Protein AF-A0AAV6VR25-F1 (afdb_monomer_lite)

pLDDT: mean 71.49, std 19.81, range [21.58, 97.69]

Organism: NCBI:txid931172

Secondary structure (DSSP, 8-state):
-EEE--TT-SSSS-HHHHHHHHHHHHTT---EEEEE-----GGGT-SS--HHHHHHHHHHHHTTEEE---S---SEE-SS-EE--EEEEEETTTGGGEEEEEE-SS--SSSBPPEEEEE-S-----SSS-EEEEEE-HHHHHHHHHHHHTT-TT--SSHHHHHHHHHHHHHHHHHHHHHHEEEPP--SPPPPTT--HHHHHHHHHHHHHHHHHHHH---HHHHHHHHHHHHHHHHHHHHHHHHHHHT-TTTTS--EEEEEEPTT-S-SSSGGGEEEEEE--HHHHHHHHHHHHHIIIIITTTSPPPTT--TTSTT--HHHHHHHHHHHHHHHHHTTPPP-------TTTTTT--HHHHHHHHHHH-TTS-HHHHHHHHHHHHHHTTT---HHHHHTTTTS------------S-SSS-----------------------------------------------TTTTSHHHHHHHHHHHHH---S---GGG-SEEEEEEEEEEEETTEEEEEEEEE-TTSSSSTT-EE-SEEEPPTT--SHHHHHHHHHHHHH---S--EEEEEPPPEE-TTSSEEEEEEEEEEEE--GGG----TTTEEEEEEEEHHHHH-GGGEEEEE-TTS-EEEEEEETTEEE-HHHHHHHHHHHHHH-TTT------TT-S--SSSEE-

InterPro domains:
  IPR000086 NUDIX hydrolase domain [PF00293] (497-571)
  IPR000086 NUDIX hydrolase domain [PS51462] (493-632)
  IPR000477 Reverse transcriptase domain [PF00078] (260-373)
  IPR005135 Endonuclease/exonuclease/phosphatase [PF14529] (2-115)
  IPR015797 NUDIX hydrolase-like domain superfamily [SSF55811] (491-647)
  IPR036691 Endonuclease/exonuclease/phosphatase superfamily [G3DSA:3.60.10.10] (1-120)
  IPR036691 Endonuclease/exonuclease/phosphatase superfamily [SSF56219] (1-120)
  IPR043502 DNA/RNA polymerase superfamily [SSF56672] (225-374)
  IPR045121 Coenzyme A pyrophosphatase [PTHR12992] (433-662)
  IPR045121 Coenzyme A pyrophosphatase [cd03426] (495-647)

Foldseek 3Di:
DEEEQDPPDPAQADPVRLVVQLVCLVVVHKDKYKYQRQAADPVLQWPDGDPSNVNVVCSCQQSQKAWDRDYNQFQFDDLVDTGNRITMIIHPVQPVQKADWDWDPDDPLDRGTDTDIGGDDPPPCVVPADFDPVQFPVVQLVVQLCVQCPPPLPDDPDPVVVVVSVVSNVCSNVVSRVVGTDHPDPPDDPPDQLDDVVLVVLSVVLSVLVVVCVVPVDCPVSVVSSVVSVVSSVVSVVVSVVVVLVVCLPVQQDWDWDWAADPPDPDPVDSVRTAIDTHGDPVVVVLLVVVLCCCVPPPCVVPPDDPLDQPPDPPGDPVNNVVVVVVVVVVCVVVVHDWDDDDDDDPCLLLPDDPVLLVVQVVVSCPPPDPSSVVSVVSNVVSCSPHDDRPNSVVSRSPDDPDPDTPPDPPPPDPPDDDDDDDDYDDDDDDDDDDDDDDDDDDDDDDDPDDDDPDDDPPPPPPCPCLPPPVLLVLLQVLLVPDDDPDDDPVQADFEKEFEFEFEAEPNFTKTKWFQWDQQDPPPHRAIAGFIDTDDPPQPDSVSRHQVRCCAFKVQDPPWAWRDKHAWDAAPVSHYTYIYTYTYSYYDDLVPIDGDNNTTVGMDIDGLVQVLPLVQKEWEARPVQAIFIWGHGPPHIHTDPRRSVVLSSNCSSPVVRRVDDGDGNHNDDPDGHYD

Sequence (675 aa):
MSCYLPYEETVPLSAPARRFVDNCVQSGWKVIVSCDANAHHIIWGSKDCNNRGEELLLYILSNGLSILNRGNSPTFITSQRSEVIDVTFCNAKAVNCISNWHVSERDYLSDHRLILFNLSGPLLTPPTGNRNPRKVDWDSYREELGLLLGGNVFNFPSLADIDMTVDNVQSAIVQSFNSNSRVASSGLPRRVPWWSKDLGDLRKECRKLFNKAKKTGDWSVYKMRLTAFNKAVRKAKQDSWKDYCSQMEEAWRQSKAVFIPKPGKADYSVAKAFRPICLSSFLLKTLEKMVDRYIRDEVLPQKPLSKFQYAYQPGKSTETALYDLFTVLDRAVNQKELALATFLDIEGAFDRVPTEAITKYINQVTMFCNKVFRNIFFGALQQKYAGSQSLFIRHVFVEFRFFHSVLSSQVAAQNNRLRSHPSANANMKKETTLKGELSSQWFLLSIPLRHSLCKNHFFHRLTFDGVFSDSSKEQFINSVQKMKIMPFNHNKYTRDASIMVPLCRVNGEPSILLTMRSATMGRNKGDVSFPGGMKEISDKSAIDVALRETQEEIGASSNIDVWTVMQPMPSRTGKIKVIPVVAYLGDINLETYSFNKDEVDYIFTLTLESLCNPKNWHYTQFKIGYTLPVYIVGNHRIWGLTAAVLHYTLKALVPDYYTQDISWGCKKLKVGNKF

Structure (mmCIF, N/CA/C/O backbone):
data_AF-A0AAV6VR25-F1
#
_entry.id   AF-A0AAV6VR25-F1
#
loop_
_atom_site.group_PDB
_atom_site.id
_atom_site.type_symbol
_atom_site.label_atom_id
_atom_site.label_alt_id
_atom_site.label_comp_id
_atom_site.label_asym_id
_atom_site.label_entity_id
_atom_site.label_seq_id
_atom_site.pdbx_PDB_ins_code
_atom_site.Cartn_x
_atom_site.Cartn_y
_atom_site.Cartn_z
_atom_site.occupancy
_atom_site.B_iso_or_equiv
_atom_site.auth_seq_id
_atom_site.auth_comp_id
_atom_site.auth_asym_id
_atom_site.auth_atom_id
_atom_site.pdbx_PDB_model_num
ATOM 1 N N . MET A 1 1 ? 7.686 -10.732 -7.609 1.00 79.44 1 MET A N 1
ATOM 2 C CA . MET A 1 1 ? 7.081 -9.394 -7.753 1.00 79.44 1 MET A CA 1
ATOM 3 C C . MET A 1 1 ? 8.187 -8.401 -8.054 1.00 79.44 1 MET A C 1
ATOM 5 O O . MET A 1 1 ? 9.231 -8.488 -7.422 1.00 79.44 1 MET A O 1
ATOM 9 N N . SER A 1 2 ? 7.958 -7.486 -8.996 1.00 80.81 2 SER A N 1
ATOM 10 C CA . SER A 1 2 ? 8.842 -6.342 -9.235 1.00 80.81 2 SER A CA 1
ATOM 11 C C . SER A 1 2 ? 8.090 -5.059 -8.896 1.00 80.81 2 SER A C 1
ATOM 13 O O . SER A 1 2 ? 6.936 -4.935 -9.305 1.00 80.81 2 SER A O 1
ATOM 15 N N . CYS A 1 3 ? 8.703 -4.120 -8.178 1.00 80.81 3 CYS A N 1
ATOM 16 C CA . CYS A 1 3 ? 8.105 -2.805 -7.925 1.00 80.81 3 CYS A CA 1
ATOM 17 C C . CYS A 1 3 ? 9.109 -1.660 -8.097 1.00 80.81 3 CYS A C 1
ATOM 19 O O . CYS A 1 3 ? 10.304 -1.822 -7.890 1.00 80.81 3 CYS A O 1
ATOM 21 N N . TYR A 1 4 ? 8.602 -0.504 -8.510 1.00 82.38 4 TYR A N 1
ATOM 22 C CA . TYR A 1 4 ? 9.335 0.757 -8.523 1.00 82.38 4 TYR A CA 1
ATOM 23 C C . TYR A 1 4 ? 8.780 1.609 -7.388 1.00 82.38 4 TYR A C 1
ATOM 25 O O . TYR A 1 4 ? 7.559 1.733 -7.280 1.00 82.38 4 TYR A O 1
ATOM 33 N N . LEU A 1 5 ? 9.654 2.124 -6.527 1.00 80.62 5 LEU A N 1
ATOM 34 C CA . LEU A 1 5 ? 9.276 2.876 -5.338 1.00 80.62 5 LEU A CA 1
ATOM 35 C C . LEU A 1 5 ? 9.707 4.336 -5.553 1.00 80.62 5 LEU A C 1
ATOM 37 O O . LEU A 1 5 ? 10.879 4.652 -5.322 1.00 80.62 5 LEU A O 1
ATOM 41 N N . PRO A 1 6 ? 8.796 5.226 -5.996 1.00 70.56 6 PRO A N 1
ATOM 42 C CA . PRO A 1 6 ? 9.141 6.591 -6.383 1.00 70.56 6 PRO A CA 1
ATOM 43 C C . PRO A 1 6 ? 9.787 7.354 -5.230 1.00 70.56 6 PRO A C 1
ATOM 45 O O . PRO A 1 6 ? 9.325 7.263 -4.093 1.00 70.56 6 PRO A O 1
ATOM 48 N N . TYR A 1 7 ? 10.825 8.136 -5.525 1.00 69.25 7 TYR A N 1
ATOM 49 C CA . TYR A 1 7 ? 11.517 8.944 -4.516 1.00 69.25 7 TYR A CA 1
ATOM 50 C C . TYR A 1 7 ? 10.585 9.942 -3.802 1.00 69.25 7 TYR A C 1
ATOM 52 O O . TYR A 1 7 ? 10.743 10.181 -2.610 1.00 69.25 7 TYR A O 1
ATOM 60 N N . GLU A 1 8 ? 9.604 10.489 -4.525 1.00 64.12 8 GLU A N 1
ATOM 61 C CA . GLU A 1 8 ? 8.661 11.503 -4.029 1.00 64.12 8 GLU A CA 1
ATOM 62 C C . GLU A 1 8 ? 7.593 10.938 -3.080 1.00 64.12 8 GLU A C 1
ATOM 64 O O . GLU A 1 8 ? 6.993 11.684 -2.309 1.00 64.12 8 GLU A O 1
ATOM 69 N N . GLU A 1 9 ? 7.350 9.624 -3.104 1.00 62.19 9 GLU A N 1
ATOM 70 C CA . GLU A 1 9 ? 6.360 9.010 -2.221 1.00 62.19 9 GLU A CA 1
ATOM 71 C C . GLU A 1 9 ? 6.915 8.881 -0.804 1.00 62.19 9 GLU A C 1
ATOM 73 O O . GLU A 1 9 ? 8.024 8.403 -0.595 1.00 62.19 9 GLU A O 1
ATOM 78 N N . THR A 1 10 ? 6.128 9.244 0.203 1.00 60.12 10 THR A N 1
ATOM 79 C CA . THR A 1 10 ? 6.551 9.171 1.612 1.00 60.12 10 THR A CA 1
ATOM 80 C C . THR A 1 10 ? 6.648 7.737 2.132 1.00 60.12 10 THR A C 1
ATOM 82 O O . THR A 1 10 ? 7.414 7.464 3.054 1.00 60.12 10 THR A O 1
ATOM 85 N N . VAL A 1 11 ? 5.908 6.811 1.518 1.00 62.41 11 VAL A N 1
ATOM 86 C CA . VAL A 1 11 ? 5.777 5.419 1.947 1.00 62.41 11 VAL A CA 1
ATOM 87 C C . VAL A 1 11 ? 6.585 4.508 1.010 1.00 62.41 11 VAL A C 1
ATOM 89 O O . VAL A 1 11 ? 6.388 4.571 -0.201 1.00 62.41 11 VAL A O 1
ATOM 92 N N . PRO A 1 12 ? 7.458 3.612 1.514 1.00 62.44 12 PRO A N 1
ATOM 93 C CA . PRO A 1 12 ? 8.331 2.821 0.643 1.00 62.44 12 PRO A CA 1
ATOM 94 C C . PRO A 1 12 ? 7.610 1.787 -0.215 1.00 62.44 12 PRO A C 1
ATOM 96 O O . PRO A 1 12 ? 8.167 1.347 -1.198 1.00 62.44 12 PRO A O 1
ATOM 99 N N . LEU A 1 13 ? 6.412 1.339 0.159 1.00 72.94 13 LEU A N 1
ATOM 100 C CA . LEU A 1 13 ? 5.625 0.371 -0.607 1.00 72.94 13 LEU A CA 1
ATOM 101 C C . LEU A 1 13 ? 4.186 0.858 -0.650 1.00 72.94 13 LEU A C 1
ATOM 103 O O . LEU A 1 13 ? 3.603 1.112 0.404 1.00 72.94 13 LEU A O 1
ATOM 107 N N . SER A 1 14 ? 3.606 0.929 -1.844 1.00 73.44 14 SER A N 1
ATOM 108 C CA . SER A 1 14 ? 2.207 1.311 -2.018 1.00 73.44 14 SER A CA 1
ATOM 109 C C . SER A 1 14 ? 1.261 0.323 -1.322 1.00 73.44 14 SER A C 1
ATOM 111 O O . SER A 1 14 ? 1.566 -0.866 -1.181 1.00 73.44 14 SER A O 1
ATOM 113 N N . ALA A 1 15 ? 0.085 0.793 -0.896 1.00 70.50 15 ALA A N 1
ATOM 114 C CA . ALA A 1 15 ? -0.906 -0.048 -0.217 1.00 70.50 15 ALA A CA 1
ATOM 115 C C . ALA A 1 15 ? -1.267 -1.339 -0.993 1.00 70.50 15 ALA A C 1
ATOM 117 O O . ALA A 1 15 ? -1.322 -2.400 -0.367 1.00 70.50 15 ALA A O 1
ATOM 118 N N . PRO A 1 16 ? -1.422 -1.326 -2.337 1.00 71.00 16 PRO A N 1
ATOM 119 C CA . PRO A 1 16 ? -1.642 -2.553 -3.105 1.00 71.00 16 PRO A CA 1
ATOM 120 C C . PRO A 1 16 ? -0.456 -3.524 -3.051 1.00 71.00 16 PRO A C 1
ATOM 122 O O . PRO A 1 16 ? -0.658 -4.732 -2.939 1.00 71.00 16 PRO A O 1
ATOM 125 N N . ALA A 1 17 ? 0.776 -3.007 -3.110 1.00 72.81 17 ALA A N 1
ATOM 126 C CA . ALA A 1 17 ? 1.987 -3.819 -3.043 1.00 72.81 17 ALA A CA 1
ATOM 127 C C . ALA A 1 17 ? 2.132 -4.499 -1.677 1.00 72.81 17 ALA A C 1
ATOM 129 O O . ALA A 1 17 ? 2.418 -5.693 -1.621 1.00 72.81 17 ALA A O 1
ATOM 130 N N . ARG A 1 18 ? 1.867 -3.757 -0.593 1.00 78.56 18 ARG A N 1
ATOM 131 C CA . ARG A 1 18 ? 1.837 -4.298 0.773 1.00 78.56 18 ARG A CA 1
ATOM 132 C C . ARG A 1 18 ? 0.786 -5.391 0.895 1.00 78.56 18 ARG A C 1
ATOM 134 O O . ARG A 1 18 ? 1.139 -6.528 1.166 1.00 78.56 18 ARG A O 1
ATOM 141 N N . ARG A 1 19 ? -0.470 -5.094 0.543 1.00 76.62 19 ARG A N 1
ATOM 142 C CA . ARG A 1 19 ? -1.573 -6.065 0.608 1.00 76.62 19 ARG A CA 1
ATOM 143 C C . ARG A 1 19 ? -1.273 -7.346 -0.171 1.00 76.62 19 ARG A C 1
ATOM 145 O O . ARG A 1 19 ? -1.617 -8.428 0.287 1.00 76.62 19 ARG A O 1
ATOM 152 N N . PHE A 1 20 ? -0.629 -7.245 -1.334 1.00 80.06 20 PHE A N 1
ATOM 153 C CA . PHE A 1 20 ? -0.213 -8.419 -2.100 1.00 80.06 20 PHE A CA 1
ATOM 154 C C . PHE A 1 20 ? 0.825 -9.262 -1.349 1.00 80.06 20 PHE A C 1
ATOM 156 O O . PHE A 1 20 ? 0.647 -10.471 -1.212 1.00 80.06 20 PHE A O 1
ATOM 163 N N . VAL A 1 21 ? 1.899 -8.634 -0.860 1.00 78.44 21 VAL A N 1
ATOM 164 C CA . VAL A 1 21 ? 2.948 -9.328 -0.100 1.00 78.44 21 VAL A CA 1
ATOM 165 C C . VAL A 1 21 ? 2.356 -9.964 1.157 1.00 78.44 21 VAL A C 1
ATOM 167 O O . VAL A 1 21 ? 2.587 -11.149 1.388 1.00 78.44 21 VAL A O 1
ATOM 170 N N . ASP A 1 22 ? 1.532 -9.224 1.894 1.00 77.69 22 ASP A N 1
ATOM 171 C CA . ASP A 1 22 ? 0.889 -9.665 3.131 1.00 77.69 22 ASP A CA 1
ATOM 172 C C . ASP A 1 22 ? -0.040 -10.863 2.861 1.00 77.69 22 ASP A C 1
ATOM 174 O O . ASP A 1 22 ? 0.087 -11.905 3.505 1.00 77.69 22 ASP A O 1
ATOM 178 N N . ASN A 1 23 ? -0.889 -10.790 1.827 1.00 76.75 23 ASN A N 1
ATOM 179 C CA . ASN A 1 23 ? -1.755 -11.899 1.412 1.00 76.75 23 ASN A CA 1
ATOM 180 C C . ASN A 1 23 ? -0.952 -13.151 1.048 1.00 76.75 23 ASN A C 1
ATOM 182 O O . ASN A 1 23 ? -1.335 -14.266 1.406 1.00 76.75 23 ASN A O 1
ATOM 186 N N . CYS A 1 24 ? 0.155 -12.999 0.320 1.00 77.12 24 CYS A N 1
ATOM 187 C CA . CYS A 1 24 ? 0.990 -14.131 -0.055 1.00 77.12 24 CYS A CA 1
ATOM 188 C C . CYS A 1 24 ? 1.729 -14.732 1.149 1.00 77.12 24 CYS A C 1
ATOM 190 O O . CYS A 1 24 ? 1.902 -15.951 1.202 1.00 77.12 24 CYS A O 1
ATOM 192 N N . VAL A 1 25 ? 2.146 -13.906 2.115 1.00 74.25 25 VAL A N 1
ATOM 193 C CA . VAL A 1 25 ? 2.735 -14.364 3.381 1.00 74.25 25 VAL A CA 1
ATOM 194 C C . VAL A 1 25 ? 1.701 -15.150 4.190 1.00 74.25 25 VAL A C 1
ATOM 196 O O . VAL A 1 25 ? 1.988 -16.286 4.569 1.00 74.25 25 VAL A O 1
ATOM 199 N N . GLN A 1 26 ? 0.489 -14.612 4.358 1.00 75.44 26 GLN A N 1
ATOM 200 C CA . GLN A 1 26 ? -0.624 -15.260 5.064 1.00 75.44 26 GLN A CA 1
ATOM 201 C C . GLN A 1 26 ? -1.054 -16.569 4.394 1.00 75.44 26 GLN A C 1
ATOM 203 O O . GLN A 1 26 ? -1.203 -17.597 5.048 1.00 75.44 26 GLN A O 1
ATOM 208 N N . SER A 1 27 ? -1.166 -16.562 3.066 1.00 75.88 27 SER A N 1
ATOM 209 C CA . SER A 1 27 ? -1.546 -17.737 2.271 1.00 75.88 27 SER A CA 1
ATOM 210 C C . SER A 1 27 ? -0.399 -18.749 2.125 1.00 75.88 27 SER A C 1
ATOM 212 O O . SER A 1 27 ? -0.552 -19.792 1.494 1.00 75.88 27 SER A O 1
ATOM 214 N N . GLY A 1 28 ? 0.788 -18.447 2.664 1.00 78.88 28 GLY A N 1
ATOM 215 C CA . GLY A 1 28 ? 1.929 -19.354 2.680 1.00 78.88 28 GLY A CA 1
ATOM 216 C C . GLY A 1 28 ? 2.624 -19.563 1.331 1.00 78.88 28 GLY A C 1
ATOM 217 O O . GLY A 1 28 ? 3.342 -20.559 1.195 1.00 78.88 28 GLY A O 1
ATOM 218 N N . TRP A 1 29 ? 2.455 -18.656 0.370 1.00 82.94 29 TRP A N 1
ATOM 219 C CA . TRP A 1 29 ? 3.111 -18.693 -0.940 1.00 82.94 29 TRP A CA 1
ATOM 220 C C . TRP A 1 29 ? 4.569 -18.235 -0.839 1.00 82.94 29 TRP A C 1
ATOM 222 O O . TRP A 1 29 ? 4.922 -17.424 0.014 1.00 82.94 29 TRP A O 1
ATOM 232 N N . LYS A 1 30 ? 5.448 -18.734 -1.716 1.00 86.56 30 LYS A N 1
ATOM 233 C CA . LYS A 1 30 ? 6.828 -18.230 -1.825 1.00 86.56 30 LYS A CA 1
ATOM 234 C C . LYS A 1 30 ? 6.807 -16.860 -2.504 1.00 86.56 30 LYS A C 1
ATOM 236 O O . LYS A 1 30 ? 6.337 -16.749 -3.632 1.00 86.56 30 LYS A O 1
ATOM 241 N N . VAL A 1 31 ? 7.339 -15.833 -1.841 1.00 89.31 31 VAL A N 1
ATOM 242 C CA . VAL A 1 31 ? 7.379 -14.461 -2.371 1.00 89.31 31 VAL A CA 1
ATOM 243 C C . VAL A 1 31 ? 8.808 -13.979 -2.470 1.00 89.31 31 VAL A C 1
ATOM 245 O O . VAL A 1 31 ? 9.557 -14.039 -1.499 1.00 89.31 31 VAL A O 1
ATOM 248 N N . ILE A 1 32 ? 9.138 -13.436 -3.638 1.00 91.06 32 ILE A N 1
ATOM 249 C CA . ILE A 1 32 ? 10.369 -12.699 -3.906 1.00 91.06 32 ILE A CA 1
ATOM 250 C C . ILE A 1 32 ? 9.954 -11.333 -4.432 1.00 91.06 32 ILE A C 1
ATOM 252 O O . ILE A 1 32 ? 9.167 -11.250 -5.382 1.00 91.06 32 ILE A O 1
ATOM 256 N N . VAL A 1 33 ? 10.462 -10.279 -3.812 1.00 90.81 33 VAL A N 1
ATOM 257 C CA . VAL A 1 33 ? 10.259 -8.891 -4.211 1.00 90.81 33 VAL A CA 1
ATOM 258 C C . VAL A 1 33 ? 11.607 -8.328 -4.638 1.00 90.81 33 VAL A C 1
ATOM 260 O O . VAL A 1 33 ? 12.574 -8.397 -3.886 1.00 90.81 33 VAL A O 1
ATOM 263 N N . SER A 1 34 ? 11.669 -7.796 -5.851 1.00 90.50 34 SER A N 1
ATOM 264 C CA . SER A 1 34 ? 12.800 -7.024 -6.365 1.00 90.50 34 SER A CA 1
ATOM 265 C C . SER A 1 34 ? 12.319 -5.610 -6.652 1.00 90.50 34 SER A C 1
ATOM 267 O O . SER A 1 34 ? 11.325 -5.443 -7.364 1.00 90.50 34 SER A O 1
ATOM 269 N N . CYS A 1 35 ? 12.982 -4.599 -6.108 1.00 88.56 35 CYS A N 1
ATOM 270 C CA . CYS A 1 35 ? 12.524 -3.232 -6.263 1.00 88.56 35 CYS A CA 1
ATOM 271 C C . CYS A 1 35 ? 13.639 -2.221 -6.449 1.00 88.56 35 CYS A C 1
ATOM 273 O O . CYS A 1 35 ? 14.673 -2.317 -5.803 1.00 88.56 35 CYS A O 1
ATOM 275 N N . ASP A 1 36 ? 13.380 -1.225 -7.292 1.00 89.88 36 ASP A N 1
ATOM 276 C CA . ASP A 1 36 ? 14.108 0.040 -7.247 1.00 89.88 36 ASP A CA 1
ATOM 277 C C . ASP A 1 36 ? 13.507 0.850 -6.097 1.00 89.88 36 ASP A C 1
ATOM 279 O O . ASP A 1 36 ? 12.397 1.383 -6.200 1.00 89.88 36 ASP A O 1
ATOM 283 N N . ALA A 1 37 ? 14.181 0.816 -4.950 1.00 85.69 37 ALA A N 1
ATOM 284 C CA . ALA A 1 37 ? 13.631 1.300 -3.698 1.00 85.69 37 ALA A CA 1
ATOM 285 C C . ALA A 1 37 ? 13.834 2.798 -3.486 1.00 85.69 37 ALA A C 1
ATOM 287 O O . ALA A 1 37 ? 13.144 3.387 -2.648 1.00 85.69 37 ALA A O 1
ATOM 288 N N . ASN A 1 38 ? 14.801 3.404 -4.185 1.00 87.81 38 ASN A N 1
ATOM 289 C CA . ASN A 1 38 ? 15.302 4.748 -3.885 1.00 87.81 38 ASN A CA 1
ATOM 290 C C . ASN A 1 38 ? 15.605 4.953 -2.380 1.00 87.81 38 ASN A C 1
ATOM 292 O O . ASN A 1 38 ? 15.496 6.057 -1.844 1.00 87.81 38 ASN A O 1
ATOM 296 N N . ALA A 1 39 ? 15.946 3.870 -1.674 1.00 87.38 39 ALA A N 1
ATOM 297 C CA . ALA A 1 39 ? 16.064 3.807 -0.224 1.00 87.38 39 ALA A CA 1
ATOM 298 C C . ALA A 1 39 ? 17.501 3.449 0.163 1.00 87.38 39 ALA A C 1
ATOM 300 O O . ALA A 1 39 ? 18.072 2.491 -0.359 1.00 87.38 39 ALA A O 1
ATOM 301 N N . HIS A 1 40 ? 18.079 4.220 1.081 1.00 89.44 40 HIS A N 1
ATOM 302 C CA . HIS A 1 40 ? 19.470 4.069 1.488 1.00 89.44 40 HIS A CA 1
ATOM 303 C C . HIS A 1 40 ? 19.513 3.416 2.859 1.00 89.44 40 HIS A C 1
ATOM 305 O O . HIS A 1 40 ? 18.918 3.936 3.805 1.00 89.44 40 HIS A O 1
ATOM 311 N N . HIS A 1 41 ? 20.193 2.280 2.966 1.00 87.81 41 HIS A N 1
ATOM 312 C CA . HIS A 1 41 ? 20.499 1.684 4.254 1.00 87.81 41 HIS A CA 1
ATOM 313 C C . HIS A 1 41 ? 21.740 0.799 4.158 1.00 87.81 41 HIS A C 1
ATOM 315 O O . HIS A 1 41 ? 21.862 -0.064 3.286 1.00 87.81 41 HIS A O 1
ATOM 321 N N . ILE A 1 42 ? 22.615 0.920 5.155 1.00 85.06 42 ILE A N 1
ATOM 322 C CA . ILE A 1 42 ? 23.838 0.114 5.281 1.00 85.06 42 ILE A CA 1
ATOM 323 C C . ILE A 1 42 ? 23.600 -1.407 5.248 1.00 85.06 42 ILE A C 1
ATOM 325 O O . ILE A 1 42 ? 24.503 -2.167 4.916 1.00 85.06 42 ILE A O 1
ATOM 329 N N . ILE A 1 43 ? 22.387 -1.878 5.564 1.00 82.06 43 ILE A N 1
ATOM 330 C CA . ILE A 1 43 ? 22.077 -3.304 5.716 1.00 82.06 43 ILE A CA 1
ATOM 331 C C . ILE A 1 43 ? 21.994 -4.028 4.369 1.00 82.06 43 ILE A C 1
ATOM 333 O O . ILE A 1 43 ? 22.266 -5.223 4.299 1.00 82.06 43 ILE A O 1
ATOM 337 N N . TRP A 1 44 ? 21.645 -3.310 3.299 1.00 89.56 44 TRP A N 1
ATOM 338 C CA . TRP A 1 44 ? 21.680 -3.820 1.928 1.00 89.56 44 TRP A CA 1
ATOM 339 C C . TRP A 1 44 ? 22.842 -3.243 1.117 1.00 89.56 44 TRP A C 1
ATOM 341 O O . TRP A 1 44 ? 22.888 -3.457 -0.091 1.00 89.56 44 TRP A O 1
ATOM 351 N N . GLY A 1 45 ? 23.795 -2.569 1.772 1.00 85.75 45 GLY A N 1
ATOM 352 C CA . GLY A 1 45 ? 25.064 -2.155 1.174 1.00 85.75 45 GLY A CA 1
ATOM 353 C C . GLY A 1 45 ? 25.136 -0.708 0.680 1.00 85.75 45 GLY A C 1
ATOM 354 O O . GLY A 1 45 ? 26.100 -0.382 -0.011 1.00 85.75 45 GLY A O 1
ATOM 355 N N . SER A 1 46 ? 24.164 0.157 1.005 1.00 89.19 46 SER A N 1
ATOM 356 C CA . SER A 1 46 ? 24.273 1.605 0.741 1.00 89.19 46 SER A CA 1
ATOM 357 C C . SER A 1 46 ? 25.358 2.246 1.618 1.00 89.19 46 SER A C 1
ATOM 359 O O . SER A 1 46 ? 25.720 1.697 2.662 1.00 89.19 46 SER A O 1
ATOM 361 N N . LYS A 1 47 ? 25.869 3.421 1.223 1.00 85.56 47 LYS A N 1
ATOM 362 C CA . LYS A 1 47 ? 26.897 4.131 2.011 1.00 85.56 47 LYS A CA 1
ATOM 363 C C . LYS A 1 47 ? 26.365 4.747 3.305 1.00 85.56 47 LYS A C 1
ATOM 365 O O . LYS A 1 47 ? 27.120 4.895 4.262 1.00 85.56 47 LYS A O 1
ATOM 370 N N . ASP A 1 48 ? 25.090 5.108 3.323 1.00 84.69 48 ASP A N 1
ATOM 371 C CA . ASP A 1 48 ? 24.410 5.796 4.414 1.00 84.69 48 ASP A CA 1
ATOM 372 C C . ASP A 1 48 ? 22.999 5.229 4.656 1.00 84.69 48 ASP A C 1
ATOM 374 O O . ASP A 1 48 ? 22.542 4.306 3.973 1.00 84.69 48 ASP A O 1
ATOM 378 N N . CYS A 1 49 ? 22.322 5.755 5.679 1.00 85.62 49 CYS A N 1
ATOM 379 C CA . CYS A 1 49 ? 20.919 5.467 5.966 1.00 85.62 49 CYS A CA 1
ATOM 380 C C . CYS A 1 49 ? 20.075 6.726 5.754 1.00 85.62 49 CYS A C 1
ATOM 382 O O . CYS A 1 49 ? 20.428 7.797 6.246 1.00 85.62 49 CYS A O 1
ATOM 384 N N . ASN A 1 50 ? 18.929 6.588 5.088 1.00 81.38 50 ASN A N 1
ATOM 385 C CA . ASN A 1 50 ? 17.916 7.638 5.005 1.00 81.38 50 ASN A CA 1
ATOM 386 C C . ASN A 1 50 ? 16.584 7.168 5.610 1.00 81.38 50 ASN A C 1
ATOM 388 O O . ASN A 1 50 ? 16.358 5.974 5.804 1.00 81.38 50 ASN A O 1
ATOM 392 N N . ASN A 1 51 ? 15.675 8.105 5.905 1.00 78.25 51 ASN A N 1
ATOM 393 C CA . ASN A 1 51 ? 14.396 7.785 6.555 1.00 78.25 51 ASN A CA 1
ATOM 394 C C . ASN A 1 51 ? 13.573 6.749 5.766 1.00 78.25 51 ASN A C 1
ATOM 396 O O . ASN A 1 51 ? 12.904 5.900 6.344 1.00 78.25 51 ASN A O 1
ATOM 400 N N . ARG A 1 52 ? 13.665 6.783 4.432 1.00 84.81 52 ARG A N 1
ATOM 401 C CA . ARG A 1 52 ? 13.007 5.811 3.554 1.00 84.81 52 ARG A CA 1
ATOM 402 C C . ARG A 1 52 ? 13.594 4.405 3.698 1.00 84.81 52 ARG A C 1
ATOM 404 O O . ARG A 1 52 ? 12.851 3.428 3.673 1.00 84.81 52 ARG A O 1
ATOM 411 N N . GLY A 1 53 ? 14.912 4.296 3.845 1.00 84.44 53 GLY A N 1
ATOM 412 C CA . GLY A 1 53 ? 15.600 3.043 4.132 1.00 84.44 53 GLY A CA 1
ATOM 413 C C . GLY A 1 53 ? 15.214 2.478 5.489 1.00 84.44 53 GLY A C 1
ATOM 414 O O . GLY A 1 53 ? 14.923 1.291 5.588 1.00 84.44 53 GLY A O 1
ATOM 415 N N . GLU A 1 54 ? 15.116 3.322 6.512 1.00 81.56 54 GLU A N 1
ATOM 416 C CA . GLU A 1 54 ? 14.631 2.913 7.837 1.00 81.56 54 GLU A CA 1
ATOM 417 C C . GLU A 1 54 ? 13.188 2.382 7.770 1.00 81.56 54 GLU A C 1
ATOM 419 O O . GLU A 1 54 ? 12.897 1.285 8.245 1.00 81.56 54 GLU A O 1
ATOM 424 N N . GLU A 1 55 ? 12.286 3.103 7.100 1.00 80.88 55 GLU A N 1
ATOM 425 C CA . GLU A 1 55 ? 10.895 2.688 6.870 1.00 80.88 55 GLU A CA 1
ATOM 426 C C . GLU A 1 55 ? 10.791 1.353 6.111 1.00 80.88 55 GLU A C 1
ATOM 428 O O . GLU A 1 55 ? 10.026 0.460 6.490 1.00 80.88 55 GLU A O 1
ATOM 433 N N . LEU A 1 56 ? 11.567 1.192 5.033 1.00 85.69 56 LEU A N 1
ATOM 434 C CA . LEU A 1 56 ? 11.562 -0.035 4.239 1.00 85.69 56 LEU A CA 1
ATOM 435 C C . LEU A 1 56 ? 12.137 -1.206 5.036 1.00 85.69 56 LEU A C 1
ATOM 437 O O . LEU A 1 56 ? 11.587 -2.308 4.988 1.00 85.69 56 LEU A O 1
ATOM 441 N N . LEU A 1 57 ? 13.205 -0.977 5.801 1.00 84.00 57 LEU A N 1
ATOM 442 C CA . LEU A 1 57 ? 13.764 -1.992 6.680 1.00 84.00 57 LEU A CA 1
ATOM 443 C C . LEU A 1 57 ? 12.739 -2.419 7.736 1.00 84.00 57 LEU A C 1
ATOM 445 O O . LEU A 1 57 ? 12.524 -3.616 7.929 1.00 84.00 57 LEU A O 1
ATOM 449 N N . LEU A 1 58 ? 12.063 -1.467 8.382 1.00 75.06 58 LEU A N 1
ATOM 450 C CA . LEU A 1 58 ? 11.003 -1.750 9.349 1.00 75.06 58 LEU A CA 1
ATOM 451 C C . LEU A 1 58 ? 9.880 -2.586 8.728 1.00 75.06 58 LEU A C 1
ATOM 453 O O . LEU A 1 58 ? 9.437 -3.557 9.344 1.00 75.06 58 LEU A O 1
ATOM 457 N N . TYR A 1 59 ? 9.451 -2.271 7.503 1.00 81.50 59 TYR A N 1
ATOM 458 C CA . TYR A 1 59 ? 8.477 -3.084 6.770 1.00 81.50 59 TYR A CA 1
ATOM 459 C C . TYR A 1 59 ? 8.978 -4.518 6.529 1.00 81.50 59 TYR A C 1
ATOM 461 O O . TYR A 1 59 ? 8.270 -5.479 6.833 1.00 81.50 59 TYR A O 1
ATOM 469 N N . ILE A 1 60 ? 10.202 -4.682 6.022 1.00 82.19 60 ILE A N 1
ATOM 470 C CA . ILE A 1 60 ? 10.791 -6.002 5.748 1.00 82.19 60 ILE A CA 1
ATOM 471 C C . ILE A 1 60 ? 10.856 -6.833 7.038 1.00 82.19 60 ILE A C 1
ATOM 473 O O . ILE A 1 60 ? 10.462 -8.000 7.051 1.00 82.19 60 ILE A O 1
ATOM 477 N N . LEU A 1 61 ? 11.309 -6.228 8.137 1.00 73.94 61 LEU A N 1
ATOM 478 C CA . LEU A 1 61 ? 11.455 -6.905 9.423 1.00 73.94 61 LEU A CA 1
ATOM 479 C C . LEU A 1 61 ? 10.102 -7.253 10.059 1.00 73.94 61 LEU A C 1
ATOM 481 O O . LEU A 1 61 ? 9.942 -8.370 10.552 1.00 73.94 61 LEU A O 1
ATOM 485 N N . SER A 1 62 ? 9.135 -6.329 10.031 1.00 69.75 62 SER A N 1
ATOM 486 C CA . SER A 1 62 ? 7.793 -6.531 10.604 1.00 69.75 62 SER A CA 1
ATOM 487 C C . SER A 1 62 ? 6.994 -7.629 9.904 1.00 69.75 62 SER A C 1
ATOM 489 O O . SER A 1 62 ? 6.225 -8.314 10.567 1.00 69.75 62 SER A O 1
ATOM 491 N N . ASN A 1 63 ? 7.232 -7.861 8.610 1.00 70.56 63 ASN A N 1
ATOM 492 C CA . ASN A 1 63 ? 6.555 -8.902 7.827 1.00 70.56 63 ASN A CA 1
ATOM 493 C C . ASN A 1 63 ? 7.351 -10.217 7.744 1.00 70.56 63 ASN A C 1
ATOM 495 O O . ASN A 1 63 ? 7.062 -11.083 6.918 1.00 70.56 63 ASN A O 1
ATOM 499 N N . GLY A 1 64 ? 8.395 -10.375 8.569 1.00 75.62 64 GLY A N 1
ATOM 500 C CA . GLY A 1 64 ? 9.200 -11.599 8.609 1.00 75.62 64 GLY A CA 1
ATOM 501 C C . GLY A 1 64 ? 9.935 -11.901 7.297 1.00 75.62 64 GLY A C 1
ATOM 502 O O . GLY A 1 64 ? 10.205 -13.067 6.990 1.00 75.62 64 GLY A O 1
ATOM 503 N N . LEU A 1 65 ? 10.246 -10.865 6.517 1.00 86.56 65 LEU A N 1
ATOM 504 C CA . LEU A 1 65 ? 10.959 -10.972 5.251 1.00 86.56 65 LEU A CA 1
ATOM 505 C C . LEU A 1 65 ? 12.480 -10.935 5.488 1.00 86.56 65 LEU A C 1
ATOM 507 O O . LEU A 1 65 ? 12.983 -10.448 6.502 1.00 86.56 65 LEU A O 1
ATOM 511 N N . SER A 1 66 ? 13.223 -11.483 4.536 1.00 88.31 66 SER A N 1
ATOM 512 C CA . SER A 1 66 ? 14.678 -11.606 4.541 1.00 88.31 66 SER A CA 1
ATOM 513 C C . SER A 1 66 ? 15.261 -10.842 3.361 1.00 88.31 66 SER A C 1
ATOM 515 O O . SER A 1 66 ? 14.826 -11.023 2.226 1.00 88.31 66 SER A O 1
ATOM 517 N N . ILE A 1 67 ? 16.269 -10.016 3.628 1.00 93.50 67 ILE A N 1
ATOM 518 C CA . ILE A 1 67 ? 17.005 -9.261 2.608 1.00 93.50 67 ILE A CA 1
ATOM 519 C C . ILE A 1 67 ? 17.981 -10.203 1.903 1.00 93.50 67 ILE A C 1
ATOM 521 O O . ILE A 1 67 ? 18.663 -11.001 2.551 1.00 93.50 67 ILE A O 1
ATOM 525 N N . LEU A 1 68 ? 18.036 -10.112 0.577 1.00 92.50 68 LEU A N 1
ATOM 526 C CA . LEU A 1 68 ? 18.873 -10.959 -0.271 1.00 92.50 68 LEU A CA 1
ATOM 527 C C . LEU A 1 68 ? 20.121 -10.254 -0.792 1.00 92.50 68 LEU A C 1
ATOM 529 O O . LEU A 1 68 ? 21.059 -10.947 -1.179 1.00 92.50 68 LEU A O 1
ATOM 533 N N . ASN A 1 69 ? 20.152 -8.918 -0.785 1.00 92.19 69 ASN A N 1
ATOM 534 C CA . ASN A 1 69 ? 21.323 -8.143 -1.187 1.00 92.19 69 ASN A CA 1
ATOM 535 C C . ASN A 1 69 ? 22.578 -8.609 -0.435 1.00 92.19 69 ASN A C 1
ATOM 537 O O . ASN A 1 69 ? 22.560 -8.785 0.786 1.00 92.19 69 ASN A O 1
ATOM 541 N N . ARG A 1 70 ? 23.676 -8.810 -1.171 1.00 86.25 70 ARG A N 1
ATOM 542 C CA . ARG A 1 70 ? 24.985 -9.210 -0.638 1.00 86.25 70 ARG A CA 1
ATOM 543 C C . ARG A 1 70 ? 26.066 -8.229 -1.076 1.00 86.25 70 ARG A C 1
ATOM 545 O O . ARG A 1 70 ? 26.171 -7.899 -2.255 1.00 86.25 70 ARG A O 1
ATOM 552 N N . GLY A 1 71 ? 26.911 -7.833 -0.127 1.00 84.88 71 GLY A N 1
ATOM 553 C CA . GLY A 1 71 ? 28.002 -6.892 -0.368 1.00 84.88 71 GLY A CA 1
ATOM 554 C C . GLY A 1 71 ? 27.520 -5.455 -0.573 1.00 84.88 71 GLY A C 1
ATOM 555 O O . GLY A 1 71 ? 26.394 -5.106 -0.235 1.00 84.88 71 GLY A O 1
ATOM 556 N N . ASN A 1 72 ? 28.403 -4.625 -1.120 1.00 86.75 72 ASN A N 1
ATOM 557 C CA . ASN A 1 72 ? 28.215 -3.186 -1.335 1.00 86.75 72 ASN A CA 1
ATOM 558 C C . ASN A 1 72 ? 28.392 -2.791 -2.813 1.00 86.75 72 ASN A C 1
ATOM 560 O O . ASN A 1 72 ? 28.681 -1.638 -3.132 1.00 86.75 72 ASN A O 1
ATOM 564 N N . SER A 1 73 ? 28.269 -3.760 -3.727 1.00 88.12 73 SER A N 1
ATOM 565 C CA . SER A 1 73 ? 28.362 -3.489 -5.160 1.00 88.12 73 SER A CA 1
ATOM 566 C C . SER A 1 73 ? 27.205 -2.577 -5.581 1.00 88.12 73 SER A C 1
ATOM 568 O O . SER A 1 73 ? 26.054 -2.987 -5.435 1.00 88.12 73 SER A O 1
ATOM 570 N N . PRO A 1 74 ? 27.474 -1.372 -6.116 1.00 87.38 74 PRO A N 1
ATOM 571 C CA . PRO A 1 74 ? 26.431 -0.404 -6.437 1.00 87.38 74 PRO A CA 1
ATOM 572 C C . PRO A 1 74 ? 25.497 -0.951 -7.514 1.00 87.38 74 PRO A C 1
ATOM 574 O O . PRO A 1 74 ? 25.949 -1.397 -8.575 1.00 87.38 74 PRO A O 1
ATOM 577 N N . THR A 1 75 ? 24.197 -0.897 -7.242 1.00 89.62 75 THR A N 1
ATOM 578 C CA . THR A 1 75 ? 23.145 -1.261 -8.197 1.00 89.62 75 THR A CA 1
ATOM 579 C C . THR A 1 75 ? 22.800 -0.087 -9.104 1.00 89.62 75 THR A C 1
ATOM 581 O O . THR A 1 75 ? 22.373 -0.300 -10.229 1.00 89.62 75 THR A O 1
ATOM 584 N N . PHE A 1 76 ? 23.095 1.139 -8.670 1.00 87.00 76 PHE A N 1
ATOM 585 C CA . PHE A 1 76 ? 22.918 2.370 -9.426 1.00 87.00 76 PHE A CA 1
ATOM 586 C C . PHE A 1 76 ? 24.254 3.099 -9.591 1.00 87.00 76 PHE A C 1
ATOM 588 O O . PHE A 1 76 ? 24.971 3.316 -8.612 1.00 87.00 76 PHE A O 1
ATOM 595 N N . ILE A 1 77 ? 24.599 3.518 -10.812 1.00 82.38 77 ILE A N 1
ATOM 596 C CA . ILE A 1 77 ? 25.806 4.292 -11.119 1.00 82.38 77 ILE A CA 1
ATOM 597 C C . ILE A 1 77 ? 25.531 5.351 -12.183 1.00 82.38 77 ILE A C 1
ATOM 599 O O . ILE A 1 77 ? 25.097 5.071 -13.295 1.00 82.38 77 ILE A O 1
ATOM 603 N N . THR A 1 78 ? 25.950 6.570 -11.873 1.00 76.00 78 THR A N 1
ATOM 604 C CA . THR A 1 78 ? 26.086 7.682 -12.817 1.00 76.00 78 THR A CA 1
ATOM 605 C C . THR A 1 78 ? 27.516 8.211 -12.777 1.00 76.00 78 THR A C 1
ATOM 607 O O . THR A 1 78 ? 28.353 7.744 -12.008 1.00 76.00 78 THR A O 1
ATOM 610 N N . SER A 1 79 ? 27.803 9.246 -13.566 1.00 66.75 79 SER A N 1
ATOM 611 C CA . SER A 1 79 ? 29.090 9.946 -13.489 1.00 66.75 79 SER A CA 1
ATOM 612 C C . SER A 1 79 ? 29.328 10.693 -12.173 1.00 66.75 79 SER A C 1
ATOM 614 O O . SER A 1 79 ? 30.449 11.115 -11.937 1.00 66.75 79 SER A O 1
ATOM 616 N N . GLN A 1 80 ? 28.278 10.951 -11.385 1.00 69.31 80 GLN A N 1
ATOM 617 C CA . GLN A 1 80 ? 28.350 11.787 -10.177 1.00 69.31 80 GLN A CA 1
ATOM 618 C C . GLN A 1 80 ? 28.115 10.992 -8.891 1.00 69.31 80 GLN A C 1
ATOM 620 O O . GLN A 1 80 ? 28.687 11.323 -7.859 1.00 69.31 80 GLN A O 1
ATOM 625 N N . ARG A 1 81 ? 27.287 9.941 -8.939 1.00 78.38 81 ARG A N 1
ATOM 626 C CA . ARG A 1 81 ? 26.937 9.128 -7.766 1.00 78.38 81 ARG A CA 1
ATOM 627 C C . ARG A 1 81 ? 26.890 7.638 -8.099 1.00 78.38 81 ARG A C 1
ATOM 629 O O . ARG A 1 81 ? 26.520 7.267 -9.214 1.00 78.38 81 ARG A O 1
ATOM 636 N N . SER A 1 82 ? 27.210 6.799 -7.119 1.00 85.38 82 SER A N 1
ATOM 637 C CA . SER A 1 82 ? 27.045 5.341 -7.166 1.00 85.38 82 SER A CA 1
ATOM 638 C C . SER A 1 82 ? 26.463 4.861 -5.844 1.00 85.38 82 SER A C 1
ATOM 640 O O . SER A 1 82 ? 27.019 5.204 -4.809 1.00 85.38 82 SER A O 1
ATOM 642 N N . GLU A 1 83 ? 25.366 4.110 -5.860 1.00 89.31 83 GLU A N 1
ATOM 643 C CA . GLU A 1 83 ? 24.674 3.673 -4.640 1.00 89.31 83 GLU A CA 1
ATOM 644 C C . GLU A 1 83 ? 24.009 2.303 -4.806 1.00 89.31 83 GLU A C 1
ATOM 646 O O . GLU A 1 83 ? 23.834 1.804 -5.921 1.00 89.31 83 GLU A O 1
ATOM 651 N N . VAL A 1 84 ? 23.645 1.688 -3.678 1.00 91.69 84 VAL A N 1
ATOM 652 C CA . VAL A 1 84 ? 22.814 0.478 -3.633 1.00 91.69 84 VAL A CA 1
ATOM 653 C C . VAL A 1 84 ? 21.399 0.882 -3.248 1.00 91.69 84 VAL A C 1
ATOM 655 O O . VAL A 1 84 ? 21.118 1.101 -2.072 1.00 91.69 84 VAL A O 1
ATOM 658 N N . ILE A 1 85 ? 20.535 1.017 -4.250 1.00 90.44 85 ILE A N 1
ATOM 659 C CA . ILE A 1 85 ? 19.134 1.438 -4.082 1.00 90.44 85 ILE A CA 1
ATOM 660 C C . ILE A 1 85 ? 18.143 0.419 -4.645 1.00 90.44 85 ILE A C 1
ATOM 662 O O . ILE A 1 85 ? 16.950 0.522 -4.373 1.00 90.44 85 ILE A O 1
ATOM 666 N N . ASP A 1 86 ? 18.625 -0.588 -5.375 1.00 92.62 86 ASP A N 1
ATOM 667 C CA . ASP A 1 86 ? 17.812 -1.702 -5.842 1.00 92.62 86 ASP A CA 1
ATOM 668 C C . ASP A 1 86 ? 17.879 -2.836 -4.809 1.00 92.62 86 ASP A C 1
ATOM 670 O O . ASP A 1 86 ? 18.923 -3.464 -4.592 1.00 92.62 86 ASP A O 1
ATOM 674 N N . VAL A 1 87 ? 16.761 -3.090 -4.133 1.00 92.44 87 VAL A N 1
ATOM 675 C CA . VAL A 1 87 ? 16.667 -4.014 -3.000 1.00 92.44 87 VAL A CA 1
ATOM 676 C C . VAL A 1 87 ? 15.884 -5.256 -3.410 1.00 92.44 87 VAL A C 1
ATOM 678 O O . VAL A 1 87 ? 14.837 -5.193 -4.048 1.00 92.44 87 VAL A O 1
ATOM 681 N N . THR A 1 88 ? 16.393 -6.425 -3.038 1.00 94.00 88 THR A N 1
ATOM 682 C CA . THR A 1 88 ? 15.718 -7.710 -3.203 1.00 94.00 88 THR A CA 1
ATOM 683 C C . THR A 1 88 ? 15.473 -8.325 -1.830 1.00 94.00 88 THR A C 1
ATOM 685 O O . THR A 1 88 ? 16.397 -8.459 -1.027 1.00 94.00 88 THR A O 1
ATOM 688 N N . PHE A 1 89 ? 14.240 -8.732 -1.551 1.00 92.44 89 PHE A N 1
ATOM 689 C CA . PHE A 1 89 ? 13.870 -9.402 -0.306 1.00 92.44 89 PHE A CA 1
ATOM 690 C C . PHE A 1 89 ? 12.798 -10.467 -0.545 1.00 92.44 89 PHE A C 1
ATOM 692 O O . PHE A 1 89 ? 12.069 -10.438 -1.535 1.00 92.44 89 PHE A O 1
ATOM 699 N N . CYS A 1 90 ? 12.709 -11.451 0.342 1.00 92.00 90 CYS A N 1
ATOM 700 C CA . CYS A 1 90 ? 11.806 -12.588 0.187 1.00 92.00 90 CYS A CA 1
ATOM 701 C C . CYS A 1 90 ? 11.242 -13.057 1.526 1.00 92.00 90 CYS A C 1
ATOM 703 O O . CYS A 1 90 ? 11.806 -12.766 2.576 1.00 92.00 90 CYS A O 1
ATOM 705 N N . ASN A 1 91 ? 10.163 -13.837 1.519 1.00 89.31 91 ASN A N 1
ATOM 706 C CA . ASN A 1 91 ? 9.694 -14.470 2.753 1.00 89.31 91 ASN A CA 1
ATOM 707 C C . ASN A 1 91 ? 10.527 -15.714 3.117 1.00 89.31 91 ASN A C 1
ATOM 709 O O . ASN A 1 91 ? 11.272 -16.258 2.297 1.00 89.31 91 ASN A O 1
ATOM 713 N N . ALA A 1 92 ? 10.387 -16.194 4.357 1.00 84.75 92 ALA A N 1
ATOM 714 C CA . ALA A 1 92 ? 11.159 -17.329 4.874 1.00 84.75 92 ALA A CA 1
ATOM 715 C C . ALA A 1 92 ? 11.009 -18.618 4.042 1.00 84.75 92 ALA A C 1
ATOM 717 O O . ALA A 1 92 ? 11.938 -19.415 3.970 1.00 84.75 92 ALA A O 1
ATOM 718 N N . LYS A 1 93 ? 9.870 -18.820 3.367 1.00 84.38 93 LYS A N 1
ATOM 719 C CA . LYS A 1 93 ? 9.655 -19.988 2.496 1.00 84.38 93 LYS A CA 1
ATOM 720 C C . LYS A 1 93 ? 10.421 -19.912 1.172 1.00 84.38 93 LYS A C 1
ATOM 722 O O . LYS A 1 93 ? 10.697 -20.951 0.575 1.00 84.38 93 LYS A O 1
ATOM 727 N N . ALA A 1 94 ? 10.719 -18.707 0.689 1.00 86.75 94 ALA A N 1
ATOM 728 C CA . ALA A 1 94 ? 11.400 -18.485 -0.582 1.00 86.75 94 ALA A CA 1
ATOM 729 C C . ALA A 1 94 ? 12.929 -18.431 -0.447 1.00 86.75 94 ALA A C 1
ATOM 731 O O . ALA A 1 94 ? 13.619 -18.667 -1.431 1.00 86.75 94 ALA A O 1
ATOM 732 N N . VAL A 1 95 ? 13.468 -18.168 0.750 1.00 85.62 95 VAL A N 1
ATOM 733 C CA . VAL A 1 95 ? 14.913 -17.939 0.944 1.00 85.62 95 VAL A CA 1
ATOM 734 C C . VAL A 1 95 ? 15.779 -19.127 0.509 1.00 85.62 95 VAL A C 1
ATOM 736 O O . VAL A 1 95 ? 16.809 -18.934 -0.124 1.00 85.62 95 VAL A O 1
ATOM 739 N N . ASN A 1 96 ? 15.320 -20.358 0.756 1.00 84.06 96 ASN A N 1
ATOM 740 C CA . ASN A 1 96 ? 16.042 -21.584 0.384 1.00 84.06 96 ASN A CA 1
ATOM 741 C C . ASN A 1 96 ? 15.954 -21.902 -1.117 1.00 84.06 96 ASN A C 1
ATOM 743 O O . ASN A 1 96 ? 16.660 -22.778 -1.610 1.00 84.06 96 ASN A O 1
ATOM 747 N N . CYS A 1 97 ? 15.073 -21.206 -1.836 1.00 86.31 97 CYS A N 1
ATOM 748 C CA . CYS A 1 97 ? 14.914 -21.335 -3.277 1.00 86.31 97 CYS A CA 1
ATOM 749 C C . CYS A 1 97 ? 15.801 -20.360 -4.052 1.00 86.31 97 CYS A C 1
ATOM 751 O O . CYS A 1 97 ? 15.661 -20.285 -5.264 1.00 86.31 97 CYS A O 1
ATOM 753 N N . ILE A 1 98 ? 16.644 -19.562 -3.391 1.00 89.75 98 ILE A N 1
ATOM 754 C CA . ILE A 1 98 ? 17.411 -18.499 -4.040 1.00 89.75 98 ILE A CA 1
ATOM 755 C C . ILE A 1 98 ? 18.891 -18.693 -3.741 1.00 89.75 98 ILE A C 1
ATOM 757 O O . ILE A 1 98 ? 19.290 -18.825 -2.586 1.00 89.75 98 ILE A O 1
ATOM 761 N N . SER A 1 99 ? 19.721 -18.678 -4.779 1.00 89.12 99 SER A N 1
ATOM 762 C CA . SER A 1 99 ? 21.176 -18.779 -4.648 1.00 89.12 99 SER A CA 1
ATOM 763 C C . SER A 1 99 ? 21.895 -17.850 -5.626 1.00 89.12 99 SER A C 1
ATOM 765 O O . SER A 1 99 ? 21.287 -17.306 -6.543 1.00 89.12 99 SER A O 1
ATOM 767 N N . ASN A 1 100 ? 23.199 -17.640 -5.423 1.00 90.25 100 ASN A N 1
ATOM 768 C CA . ASN A 1 100 ? 24.052 -16.845 -6.316 1.00 90.25 100 ASN A CA 1
ATOM 769 C C . ASN A 1 100 ? 23.548 -15.408 -6.592 1.00 90.25 100 ASN A C 1
ATOM 771 O O . ASN A 1 100 ? 23.600 -14.936 -7.728 1.00 90.25 100 ASN A O 1
ATOM 775 N N . TRP A 1 101 ? 23.036 -14.714 -5.570 1.00 93.56 101 TRP A N 1
ATOM 776 C CA . TRP A 1 101 ? 22.651 -13.306 -5.708 1.00 93.56 101 TRP A CA 1
ATOM 777 C C . TRP A 1 101 ? 23.892 -12.426 -5.902 1.00 93.56 101 TRP A C 1
ATOM 779 O O . TRP A 1 101 ? 24.793 -12.453 -5.064 1.00 93.56 101 TRP A O 1
ATOM 789 N N . HIS A 1 102 ? 23.942 -11.654 -6.989 1.00 92.94 102 HIS A N 1
ATOM 790 C CA . HIS A 1 102 ? 25.032 -10.723 -7.292 1.00 92.94 102 HIS A CA 1
ATOM 791 C C . HIS A 1 102 ? 24.598 -9.605 -8.252 1.00 92.94 102 HIS A C 1
ATOM 793 O O . HIS A 1 102 ? 23.606 -9.720 -8.974 1.00 92.94 102 HIS A O 1
ATOM 799 N N . VAL A 1 103 ? 25.380 -8.523 -8.295 1.00 91.25 103 VAL A N 1
ATOM 800 C CA . VAL A 1 103 ? 25.224 -7.438 -9.274 1.00 91.25 103 VAL A CA 1
ATOM 801 C C . VAL A 1 103 ? 26.119 -7.720 -10.481 1.00 91.25 103 VAL A C 1
ATOM 803 O O . VAL A 1 103 ? 27.313 -7.969 -10.337 1.00 91.25 103 VAL A O 1
ATOM 806 N N . SER A 1 104 ? 25.556 -7.676 -11.688 1.00 87.50 104 SER A N 1
ATOM 807 C CA . SER A 1 104 ? 26.288 -7.916 -12.932 1.00 87.50 104 SER A CA 1
ATOM 808 C C . SER A 1 104 ? 27.339 -6.835 -13.190 1.00 87.50 104 SER A C 1
ATOM 810 O O . SER A 1 104 ? 27.035 -5.643 -13.240 1.00 87.50 104 SER A O 1
ATOM 812 N N . GLU A 1 105 ? 28.560 -7.261 -13.507 1.00 78.06 105 GLU A N 1
ATOM 813 C CA . GLU A 1 105 ? 29.652 -6.365 -13.912 1.00 78.06 105 GLU A CA 1
ATOM 814 C C . GLU A 1 105 ? 29.537 -5.870 -15.362 1.00 78.06 105 GLU A C 1
ATOM 816 O O . GLU A 1 105 ? 30.206 -4.913 -15.768 1.00 78.06 105 GLU A O 1
ATOM 821 N N . ARG A 1 106 ? 28.685 -6.513 -16.170 1.00 74.94 106 ARG A N 1
ATOM 822 C CA . ARG A 1 106 ? 28.381 -6.054 -17.528 1.00 74.94 106 ARG A CA 1
ATOM 823 C C . ARG A 1 106 ? 27.525 -4.791 -17.461 1.00 74.94 106 ARG A C 1
ATOM 825 O O . ARG A 1 106 ? 26.507 -4.772 -16.782 1.00 74.94 106 ARG A O 1
ATOM 832 N N . ASP A 1 107 ? 27.917 -3.768 -18.212 1.00 66.44 107 ASP A N 1
ATOM 833 C CA . ASP A 1 107 ? 27.101 -2.571 -18.417 1.00 66.44 107 ASP A CA 1
ATOM 834 C C . ASP A 1 107 ? 26.056 -2.777 -19.534 1.00 66.44 107 ASP A C 1
ATOM 836 O O . ASP A 1 107 ? 26.296 -3.408 -20.567 1.00 66.44 107 ASP A O 1
ATOM 840 N N . TYR A 1 108 ? 24.855 -2.275 -19.281 1.00 72.12 108 TYR A N 1
ATOM 841 C CA . TYR A 1 108 ? 23.698 -2.425 -20.157 1.00 72.12 108 TYR A CA 1
ATOM 842 C C . TYR A 1 108 ? 23.232 -1.082 -20.727 1.00 72.12 108 TYR A C 1
ATOM 844 O O . TYR A 1 108 ? 22.132 -1.014 -21.269 1.00 72.12 108 TYR A O 1
ATOM 852 N N . LEU A 1 109 ? 24.092 -0.054 -20.678 1.00 70.25 109 LEU A N 1
ATOM 853 C CA . LEU A 1 109 ? 23.805 1.327 -21.076 1.00 70.25 109 LEU A CA 1
ATOM 854 C C . LEU A 1 109 ? 22.659 1.933 -20.256 1.00 70.25 109 LEU A C 1
ATOM 856 O O . LEU A 1 109 ? 21.848 2.704 -20.765 1.00 70.25 109 LEU A O 1
ATOM 860 N N . SER A 1 110 ? 22.602 1.531 -18.991 1.00 79.56 110 SER A N 1
ATOM 861 C CA . SER A 1 110 ? 21.617 1.914 -17.989 1.00 79.56 110 SER A CA 1
ATOM 862 C C . SER A 1 110 ? 22.376 2.399 -16.760 1.00 79.56 110 SER A C 1
ATOM 864 O O . SER A 1 110 ? 23.444 1.874 -16.437 1.00 79.56 110 SER A O 1
ATOM 866 N N . ASP A 1 111 ? 21.837 3.412 -16.099 1.00 76.25 111 ASP A N 1
ATOM 867 C CA . ASP A 1 111 ? 22.296 3.868 -14.790 1.00 76.25 111 ASP A CA 1
ATOM 868 C C . ASP A 1 111 ? 22.010 2.832 -13.694 1.00 76.25 111 ASP A C 1
ATOM 870 O O . ASP A 1 111 ? 22.769 2.748 -12.735 1.00 76.25 111 ASP A O 1
ATOM 874 N N . HIS A 1 112 ? 21.018 1.960 -13.879 1.00 87.56 112 HIS A N 1
ATOM 875 C CA . HIS A 1 112 ? 20.840 0.754 -13.063 1.00 87.56 112 HIS A CA 1
ATOM 876 C C . HIS A 1 112 ? 21.576 -0.458 -13.653 1.00 87.56 112 HIS A C 1
ATOM 878 O O . HIS A 1 112 ? 21.542 -0.712 -14.864 1.00 87.56 112 HIS A O 1
ATOM 884 N N . ARG A 1 113 ? 22.210 -1.247 -12.784 1.00 86.88 113 ARG A N 1
ATOM 885 C CA . ARG A 1 113 ? 22.875 -2.518 -13.085 1.00 86.88 113 ARG A CA 1
ATOM 886 C C . ARG A 1 113 ? 21.940 -3.691 -12.825 1.00 86.88 113 ARG A C 1
ATOM 888 O O . ARG A 1 113 ? 21.112 -3.665 -11.924 1.00 86.88 113 ARG A O 1
ATOM 895 N N . LEU A 1 114 ? 22.114 -4.761 -13.600 1.00 88.81 114 LEU A N 1
ATOM 896 C CA . LEU A 1 114 ? 21.318 -5.971 -13.411 1.00 88.81 114 LEU A CA 1
ATOM 897 C C . LEU A 1 114 ? 21.689 -6.676 -12.108 1.00 88.81 114 LEU A C 1
ATOM 899 O O . LEU A 1 114 ? 22.863 -6.946 -11.861 1.00 88.81 114 LEU A O 1
ATOM 903 N N . ILE A 1 115 ? 20.670 -7.045 -11.342 1.00 91.38 115 ILE A N 1
ATOM 904 C CA . ILE A 1 115 ? 20.766 -7.989 -10.233 1.00 91.38 115 ILE A CA 1
ATOM 905 C C . ILE A 1 115 ? 20.414 -9.376 -10.768 1.00 91.38 115 ILE A C 1
ATOM 907 O O . ILE A 1 115 ? 19.391 -9.549 -11.432 1.00 91.38 115 ILE A O 1
ATOM 911 N N . LEU A 1 116 ? 21.264 -10.360 -10.490 1.00 90.69 116 LEU A N 1
ATOM 912 C CA . LEU A 1 116 ? 21.118 -11.736 -10.951 1.00 90.69 116 LEU A CA 1
ATOM 913 C C . LEU A 1 116 ? 21.113 -12.682 -9.750 1.00 90.69 116 LEU A C 1
ATOM 915 O O . LEU A 1 116 ? 21.894 -12.508 -8.820 1.00 90.69 116 LEU A O 1
ATOM 919 N N . PHE A 1 117 ? 20.242 -13.687 -9.778 1.00 92.31 117 PHE A N 1
ATOM 920 C CA . PHE A 1 117 ? 20.204 -14.788 -8.816 1.00 92.31 117 PHE A CA 1
ATOM 921 C C . PHE A 1 117 ? 19.559 -16.018 -9.459 1.00 92.31 117 PHE A C 1
ATOM 923 O O . PHE A 1 117 ? 18.775 -15.908 -10.403 1.00 92.31 117 PHE A O 1
ATOM 930 N N . ASN A 1 118 ? 19.882 -17.191 -8.931 1.00 89.00 118 ASN A N 1
ATOM 931 C CA . ASN A 1 118 ? 19.351 -18.473 -9.369 1.00 89.00 118 ASN A CA 1
ATOM 932 C C . ASN A 1 118 ? 18.142 -18.857 -8.518 1.00 89.00 118 ASN A C 1
ATOM 934 O O . ASN A 1 118 ? 18.130 -18.611 -7.311 1.00 89.00 118 ASN A O 1
ATOM 938 N N . LEU A 1 119 ? 17.158 -19.503 -9.143 1.00 87.50 119 LEU A N 1
ATOM 939 C CA . LEU A 1 119 ? 15.996 -20.059 -8.459 1.00 87.50 119 LEU A CA 1
ATOM 940 C C . LEU A 1 119 ? 16.052 -21.587 -8.456 1.00 87.50 119 LEU A C 1
ATOM 942 O O . LEU A 1 119 ? 16.093 -22.206 -9.516 1.00 87.50 119 LEU A O 1
ATOM 946 N N . SER A 1 120 ? 16.033 -22.190 -7.270 1.00 79.19 120 SER A N 1
ATOM 947 C CA . SER A 1 120 ? 15.938 -23.633 -7.061 1.00 79.19 120 SER A CA 1
ATOM 948 C C . SER A 1 120 ? 14.504 -24.034 -6.705 1.00 79.19 120 SER A C 1
ATOM 950 O O . SER A 1 120 ? 13.903 -23.575 -5.732 1.00 79.19 120 SER A O 1
ATOM 952 N N . GLY A 1 121 ? 13.933 -24.920 -7.511 1.00 67.06 121 GLY A N 1
ATOM 953 C CA . GLY A 1 121 ? 12.600 -25.478 -7.321 1.00 67.06 121 GLY A CA 1
ATOM 954 C C . GLY A 1 121 ? 12.198 -26.317 -8.529 1.00 67.06 121 GLY A C 1
ATOM 955 O O . GLY A 1 121 ? 12.881 -26.243 -9.555 1.00 67.06 121 GLY A O 1
ATOM 956 N N . PRO A 1 122 ? 11.108 -27.101 -8.441 1.00 51.53 122 PRO A N 1
ATOM 957 C CA . PRO A 1 122 ? 10.510 -27.651 -9.641 1.00 51.53 122 PRO A CA 1
ATOM 958 C C . PRO A 1 122 ? 10.197 -26.456 -10.532 1.00 51.53 122 PRO A C 1
ATOM 960 O O . PRO A 1 122 ? 9.442 -25.560 -10.144 1.00 51.53 122 PRO A O 1
ATOM 963 N N . LEU A 1 123 ? 10.819 -26.410 -11.709 1.00 47.47 123 LEU A N 1
ATOM 964 C CA . LEU A 1 123 ? 10.247 -25.634 -12.784 1.00 47.47 123 LEU A CA 1
ATOM 965 C C . LEU A 1 123 ? 8.841 -26.217 -12.918 1.00 47.47 123 LEU A C 1
ATOM 967 O O . LEU A 1 123 ? 8.674 -27.322 -13.432 1.00 47.47 123 LEU A O 1
ATOM 971 N N . LEU A 1 124 ? 7.829 -25.486 -12.439 1.00 46.34 124 LEU A N 1
ATOM 972 C CA . LEU A 1 124 ? 6.580 -25.451 -13.173 1.00 46.34 124 LEU A CA 1
ATOM 973 C C . LEU A 1 124 ? 7.047 -24.984 -14.536 1.00 46.34 124 LEU A C 1
ATOM 975 O O . LEU A 1 124 ? 7.229 -23.790 -14.758 1.00 46.34 124 LEU A O 1
ATOM 979 N N . THR A 1 125 ? 7.406 -25.933 -15.397 1.00 40.88 125 THR A N 1
ATOM 980 C CA . THR A 1 125 ? 7.434 -25.667 -16.810 1.00 40.88 125 THR A CA 1
ATOM 981 C C . THR A 1 125 ? 6.028 -25.132 -17.027 1.00 40.88 125 THR A C 1
ATOM 983 O O . THR A 1 125 ? 5.066 -25.876 -16.811 1.00 40.88 125 THR A O 1
ATOM 986 N N . PRO A 1 126 ? 5.847 -23.821 -17.299 1.00 44.62 126 PRO A N 1
ATOM 987 C CA . PRO A 1 126 ? 4.553 -23.417 -17.815 1.00 44.62 126 PRO A CA 1
ATOM 988 C C . PRO A 1 126 ? 4.318 -24.382 -18.975 1.00 44.62 126 PRO A C 1
ATOM 990 O O . PRO A 1 126 ? 5.301 -24.607 -19.696 1.00 44.62 126 PRO A O 1
ATOM 993 N N . PRO A 1 127 ? 3.138 -25.031 -19.088 1.00 45.53 127 PRO A N 1
ATOM 994 C CA . PRO A 1 127 ? 2.891 -26.013 -20.136 1.00 45.53 127 PRO A CA 1
ATOM 995 C C . PRO A 1 127 ? 3.482 -25.438 -21.410 1.00 45.53 127 PRO A C 1
ATOM 997 O O . PRO A 1 127 ? 3.150 -24.318 -21.809 1.00 45.53 127 PRO A O 1
ATOM 1000 N N . THR A 1 128 ? 4.540 -26.098 -21.871 1.00 46.06 128 THR A N 1
ATOM 1001 C CA . THR A 1 128 ? 5.502 -25.491 -22.773 1.00 46.06 128 THR A CA 1
ATOM 1002 C C . THR A 1 128 ? 4.735 -25.082 -24.018 1.00 46.06 128 THR A C 1
ATOM 1004 O O . THR A 1 128 ? 4.057 -25.901 -24.618 1.00 46.06 128 THR A O 1
ATOM 1007 N N . GLY A 1 129 ? 4.796 -23.793 -24.357 1.00 53.31 129 GLY A N 1
ATOM 1008 C CA . GLY A 1 129 ? 4.234 -23.212 -25.576 1.00 53.31 129 GLY A CA 1
ATOM 1009 C C . GLY A 1 129 ? 2.751 -22.824 -25.516 1.00 53.31 129 GLY A C 1
ATOM 1010 O O . GLY A 1 129 ? 1.888 -23.556 -25.042 1.00 53.31 129 GLY A O 1
ATOM 1011 N N . ASN A 1 130 ? 2.441 -21.651 -26.081 1.00 54.28 130 ASN A N 1
ATOM 1012 C CA . ASN A 1 130 ? 1.067 -21.261 -26.400 1.00 54.28 130 ASN A CA 1
ATOM 1013 C C . ASN A 1 130 ? 0.405 -22.392 -27.198 1.00 54.28 130 ASN A C 1
ATOM 1015 O O . ASN A 1 130 ? 0.834 -22.704 -28.305 1.00 54.28 130 ASN A O 1
ATOM 1019 N N . ARG A 1 131 ? -0.643 -23.012 -26.664 1.00 65.50 131 ARG A N 1
ATOM 1020 C CA . ARG A 1 131 ? -1.446 -23.980 -27.418 1.00 65.50 131 ARG A CA 1
ATOM 1021 C C . ARG A 1 131 ? -2.240 -23.229 -28.482 1.00 65.50 131 ARG A C 1
ATOM 1023 O O . ARG A 1 131 ? -2.741 -22.140 -28.214 1.00 65.50 131 ARG A O 1
ATOM 1030 N N . ASN A 1 132 ? -2.308 -23.756 -29.702 1.00 64.00 132 ASN A N 1
ATOM 1031 C CA . ASN A 1 132 ? -3.007 -23.089 -30.802 1.00 64.00 132 ASN A CA 1
ATOM 1032 C C . ASN A 1 132 ? -4.472 -23.560 -30.864 1.00 64.00 132 ASN A C 1
ATOM 1034 O O . ASN A 1 132 ? -4.701 -24.667 -31.354 1.00 64.00 132 ASN A O 1
ATOM 1038 N N . PRO A 1 133 ? -5.469 -22.732 -30.477 1.00 67.06 133 PRO A N 1
ATOM 1039 C CA . PRO A 1 133 ? -6.876 -23.144 -30.457 1.00 67.06 133 PRO A CA 1
ATOM 1040 C C . PRO A 1 133 ? -7.433 -23.471 -31.850 1.00 67.06 133 PRO A C 1
ATOM 1042 O O . PRO A 1 133 ? -8.464 -24.118 -31.975 1.00 67.06 133 PRO A O 1
ATOM 1045 N N . ARG A 1 134 ? -6.758 -23.023 -32.921 1.00 69.88 134 ARG A N 1
ATOM 1046 C CA . ARG A 1 134 ? -7.148 -23.314 -34.311 1.00 69.88 134 ARG A CA 1
ATOM 1047 C C . ARG A 1 134 ? -6.716 -24.701 -34.785 1.00 69.88 134 ARG A C 1
ATOM 1049 O O . ARG A 1 134 ? -7.102 -25.096 -35.875 1.00 69.88 134 ARG A O 1
ATOM 1056 N N . LYS A 1 135 ? -5.870 -25.396 -34.023 1.00 74.12 135 LYS A N 1
ATOM 1057 C CA . LYS A 1 135 ? -5.351 -26.734 -34.351 1.00 74.12 135 LYS A CA 1
ATOM 1058 C C . LYS A 1 135 ? -5.801 -27.792 -33.339 1.00 74.12 135 LYS A C 1
ATOM 1060 O O . LYS A 1 135 ? -5.106 -28.788 -33.161 1.00 74.12 135 LYS A O 1
ATOM 1065 N N . VAL A 1 136 ? -6.895 -27.519 -32.634 1.00 81.62 136 VAL A N 1
ATOM 1066 C CA . VAL A 1 136 ? -7.511 -28.454 -31.689 1.00 81.62 136 VAL A CA 1
ATOM 1067 C C . VAL A 1 136 ? -8.236 -29.527 -32.483 1.00 81.62 136 VAL A C 1
ATOM 1069 O O . VAL A 1 136 ? -8.951 -29.199 -33.431 1.00 81.62 136 VAL A O 1
ATOM 1072 N N . ASP A 1 137 ? -8.047 -30.781 -32.089 1.00 85.19 137 ASP A N 1
ATOM 1073 C CA . ASP A 1 137 ? -8.900 -31.877 -32.539 1.00 85.19 137 ASP A CA 1
ATOM 1074 C C . ASP A 1 137 ? -10.227 -31.802 -31.774 1.00 85.19 137 ASP A C 1
ATOM 1076 O O . ASP A 1 137 ? -10.307 -32.137 -30.591 1.00 85.19 137 ASP A O 1
ATOM 1080 N N . TRP A 1 138 ? -11.250 -31.245 -32.422 1.00 83.19 138 TRP A N 1
ATOM 1081 C CA . TRP A 1 138 ? -12.540 -31.003 -31.781 1.00 83.19 138 TRP A CA 1
ATOM 1082 C C . TRP A 1 138 ? -13.363 -32.274 -31.584 1.00 83.19 138 TRP A C 1
ATOM 1084 O O . TRP A 1 138 ? -14.218 -32.275 -30.698 1.00 83.19 138 TRP A O 1
ATOM 1094 N N . ASP A 1 139 ? -13.118 -33.320 -32.371 1.00 86.06 139 ASP A N 1
ATOM 1095 C CA . ASP A 1 139 ? -13.860 -34.575 -32.271 1.00 86.06 139 ASP A CA 1
ATOM 1096 C C . ASP A 1 139 ? -13.363 -35.362 -31.056 1.00 86.06 139 ASP A C 1
ATOM 1098 O O . ASP A 1 139 ? -14.151 -35.671 -30.161 1.00 86.06 139 ASP A O 1
ATOM 1102 N N . SER A 1 140 ? -12.042 -35.517 -30.930 1.00 85.88 140 SER A N 1
ATOM 1103 C CA . SER A 1 140 ? -11.409 -36.124 -29.752 1.00 85.88 140 SER A CA 1
ATOM 1104 C C . SER A 1 140 ? -11.662 -35.308 -28.471 1.00 85.88 140 SER A C 1
ATOM 1106 O O . SER A 1 140 ? -11.966 -35.864 -27.415 1.00 85.88 140 SER A O 1
ATOM 1108 N N . TYR A 1 141 ? -11.659 -33.969 -28.561 1.00 87.56 141 TYR A N 1
ATOM 1109 C CA . TYR A 1 141 ? -12.038 -33.097 -27.439 1.00 87.56 141 TYR A CA 1
ATOM 1110 C C . TYR A 1 141 ? -13.463 -33.358 -26.940 1.00 87.56 141 TYR A C 1
ATOM 1112 O O . TYR A 1 141 ? -13.697 -33.354 -25.733 1.00 87.56 141 TYR A O 1
ATOM 1120 N N . ARG A 1 142 ? -14.430 -33.535 -27.849 1.00 85.69 142 ARG A N 1
ATOM 1121 C CA . ARG A 1 142 ? -15.832 -33.770 -27.476 1.00 85.69 142 ARG A CA 1
ATOM 1122 C C . ARG A 1 142 ? -16.020 -35.134 -26.831 1.00 85.69 142 ARG A C 1
ATOM 1124 O O . ARG A 1 142 ? -16.787 -35.227 -25.877 1.00 85.69 142 ARG A O 1
ATOM 1131 N N . GLU A 1 143 ? -15.333 -36.153 -27.336 1.00 86.75 143 GLU A N 1
ATOM 1132 C CA . GLU A 1 143 ? -15.388 -37.507 -26.790 1.00 86.75 143 GLU A CA 1
ATOM 1133 C C . GLU A 1 143 ? -14.806 -37.554 -25.369 1.00 86.75 143 GLU A C 1
ATOM 1135 O O . GLU A 1 143 ? -15.490 -37.972 -24.434 1.00 86.75 143 GLU A O 1
ATOM 1140 N N . GLU A 1 144 ? -13.603 -37.008 -25.168 1.00 85.88 144 GLU A N 1
ATOM 1141 C CA . GLU A 1 144 ? -12.958 -36.941 -23.850 1.00 85.88 144 GLU A CA 1
ATOM 1142 C C . GLU A 1 144 ? -13.757 -36.087 -22.857 1.00 85.88 144 GLU A C 1
ATOM 1144 O O . GLU A 1 144 ? -13.969 -36.495 -21.713 1.00 85.88 144 GLU A O 1
ATOM 1149 N N . LEU A 1 145 ? -14.271 -34.931 -23.293 1.00 88.00 145 LEU A N 1
ATOM 1150 C CA . LEU A 1 145 ? -15.102 -34.078 -22.445 1.00 88.00 145 LEU A CA 1
ATOM 1151 C C . LEU A 1 145 ? -16.405 -34.783 -22.046 1.00 88.00 145 LEU A C 1
ATOM 1153 O O . LEU A 1 145 ? -16.832 -34.673 -20.898 1.00 88.00 145 LEU A O 1
ATOM 1157 N N . GLY A 1 146 ? -17.030 -35.508 -22.976 1.00 83.38 146 GLY A N 1
ATOM 1158 C CA . GLY A 1 146 ? -18.230 -36.298 -22.712 1.00 83.38 146 GLY A CA 1
ATOM 1159 C C . GLY A 1 146 ? -17.989 -37.393 -21.672 1.00 83.38 146 GLY A C 1
ATOM 1160 O O . GLY A 1 146 ? -18.800 -37.553 -20.759 1.00 83.38 146 GLY A O 1
ATOM 1161 N N . LEU A 1 147 ? -16.848 -38.085 -21.760 1.00 84.44 147 LEU A N 1
ATOM 1162 C CA . LEU A 1 147 ? -16.427 -39.092 -20.782 1.00 84.44 147 LEU A CA 1
ATOM 1163 C C . LEU A 1 147 ? -16.192 -38.482 -19.394 1.00 84.44 147 LEU A C 1
ATOM 1165 O O . LEU A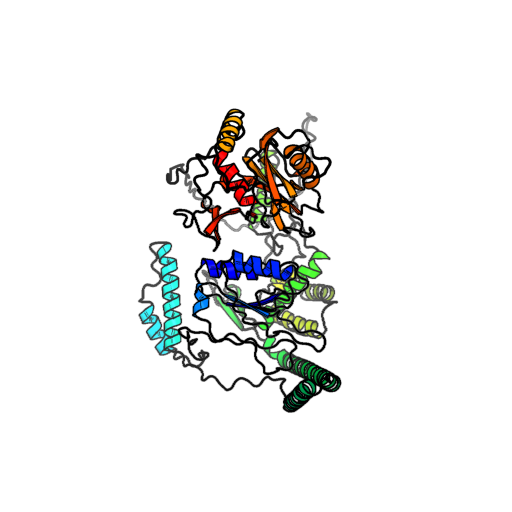 1 147 ? -16.664 -39.027 -18.398 1.00 84.44 147 LEU A O 1
ATOM 1169 N N . LEU A 1 148 ? -15.506 -37.337 -19.321 1.00 82.88 148 LEU A N 1
ATOM 1170 C CA . LEU A 1 148 ? -15.175 -36.675 -18.053 1.00 82.88 148 LEU A CA 1
ATOM 1171 C C . LEU A 1 148 ? -16.393 -36.059 -17.352 1.00 82.88 148 LEU A C 1
ATOM 1173 O O . LEU A 1 148 ? -16.418 -35.985 -16.126 1.00 82.88 148 LEU A O 1
ATOM 1177 N N . LEU A 1 149 ? -17.399 -35.614 -18.107 1.00 81.50 149 LEU A N 1
ATOM 1178 C CA . LEU A 1 149 ? -18.608 -35.000 -17.553 1.00 81.50 149 LEU A CA 1
ATOM 1179 C C . LEU A 1 149 ? -19.675 -36.020 -17.115 1.00 81.50 149 LEU A C 1
ATOM 1181 O O . LEU A 1 149 ? -20.615 -35.644 -16.419 1.00 81.50 149 LEU A O 1
ATOM 1185 N N . GLY A 1 150 ? -19.547 -37.301 -17.479 1.00 69.62 150 GLY A N 1
ATOM 1186 C CA . GLY A 1 150 ? -20.295 -38.396 -16.843 1.00 69.62 150 GLY A CA 1
ATOM 1187 C C . GLY A 1 150 ? -21.829 -38.299 -16.895 1.00 69.62 150 GLY A C 1
ATOM 1188 O O . GLY A 1 150 ? -22.505 -38.829 -16.017 1.00 69.62 150 GLY A O 1
ATOM 1189 N N . GLY A 1 151 ? -22.399 -37.614 -17.892 1.00 61.84 151 GLY A N 1
ATOM 1190 C CA . GLY A 1 151 ? -23.834 -37.617 -18.217 1.00 61.84 151 GLY A CA 1
ATOM 1191 C C . GLY A 1 151 ? -24.794 -36.921 -17.238 1.00 61.84 151 GLY A C 1
ATOM 1192 O O . GLY A 1 151 ? -25.888 -36.557 -17.658 1.00 61.84 151 GLY A O 1
ATOM 1193 N N . ASN A 1 152 ? -24.418 -36.676 -15.979 1.00 61.28 152 ASN A N 1
ATOM 1194 C CA . ASN A 1 152 ? -25.327 -36.140 -14.953 1.00 61.28 152 ASN A CA 1
ATOM 1195 C C . ASN A 1 152 ? -24.752 -34.917 -14.215 1.00 61.28 152 ASN A C 1
ATOM 1197 O O . ASN A 1 152 ? -24.648 -34.876 -12.994 1.00 61.28 152 ASN A O 1
ATOM 1201 N N . VAL A 1 153 ? -24.388 -33.892 -14.988 1.00 60.31 153 VAL A N 1
ATOM 1202 C CA . VAL A 1 153 ? -23.732 -32.657 -14.507 1.00 60.31 153 VAL A CA 1
ATOM 1203 C C . VAL A 1 153 ? -24.694 -31.702 -13.780 1.00 60.31 153 VAL A C 1
ATOM 1205 O O . VAL A 1 153 ? -24.254 -30.771 -13.119 1.00 60.31 153 VAL A O 1
ATOM 1208 N N . PHE A 1 154 ? -26.012 -31.895 -13.898 1.00 63.34 154 PHE A N 1
ATOM 1209 C CA . PHE A 1 154 ? -27.007 -30.899 -13.471 1.00 63.34 154 PHE A CA 1
ATOM 1210 C C . PHE A 1 154 ? -27.983 -31.394 -12.398 1.00 63.34 154 PHE A C 1
ATOM 1212 O O . PHE A 1 154 ? -29.132 -30.955 -12.366 1.00 63.34 154 PHE A O 1
ATOM 1219 N N . ASN A 1 155 ? -27.543 -32.301 -11.523 1.00 62.28 155 ASN A N 1
ATOM 1220 C CA . ASN A 1 155 ? -28.336 -32.726 -10.372 1.00 62.28 155 ASN A CA 1
ATOM 1221 C C . ASN A 1 155 ? -27.700 -32.195 -9.079 1.00 62.28 155 ASN A C 1
ATOM 1223 O O . ASN A 1 155 ? -26.611 -32.627 -8.712 1.00 62.28 155 ASN A O 1
ATOM 1227 N N . PHE A 1 156 ? -28.368 -31.247 -8.412 1.00 65.38 156 PHE A N 1
ATOM 1228 C CA . PHE A 1 156 ? -27.814 -30.508 -7.269 1.00 65.38 156 PHE A CA 1
ATOM 1229 C C . PHE A 1 156 ? -28.698 -30.676 -6.023 1.00 65.38 156 PHE A C 1
ATOM 1231 O O . PHE A 1 156 ? -29.679 -29.946 -5.869 1.00 65.38 156 PHE A O 1
ATOM 1238 N N . PRO A 1 157 ? -28.382 -31.623 -5.122 1.00 61.19 157 PRO A N 1
ATOM 1239 C CA . PRO A 1 157 ? -29.120 -31.807 -3.873 1.00 61.19 157 PRO A CA 1
ATOM 1240 C C . PRO A 1 157 ? -28.846 -30.700 -2.841 1.00 61.19 157 PRO A C 1
ATOM 1242 O O . PRO A 1 157 ? -29.691 -30.446 -1.983 1.00 61.19 157 PRO A O 1
ATOM 1245 N N . SER A 1 158 ? -27.682 -30.038 -2.904 1.00 70.94 158 SER A N 1
ATOM 1246 C CA . SER A 1 158 ? -27.289 -28.979 -1.968 1.00 70.94 158 SER A CA 1
ATOM 1247 C C . SER A 1 158 ? -26.454 -27.862 -2.611 1.00 70.94 158 SER A C 1
ATOM 1249 O O . SER A 1 158 ? -25.937 -27.990 -3.719 1.00 70.94 158 SER A O 1
ATOM 1251 N N . LEU A 1 159 ? -26.296 -26.751 -1.882 1.00 62.25 159 LEU A N 1
ATOM 1252 C CA . LEU A 1 159 ? -25.501 -25.587 -2.295 1.00 62.25 159 LEU A CA 1
ATOM 1253 C C . LEU A 1 159 ? -23.991 -25.887 -2.378 1.00 62.25 159 LEU A C 1
ATOM 1255 O O . LEU A 1 159 ? -23.309 -25.312 -3.217 1.00 62.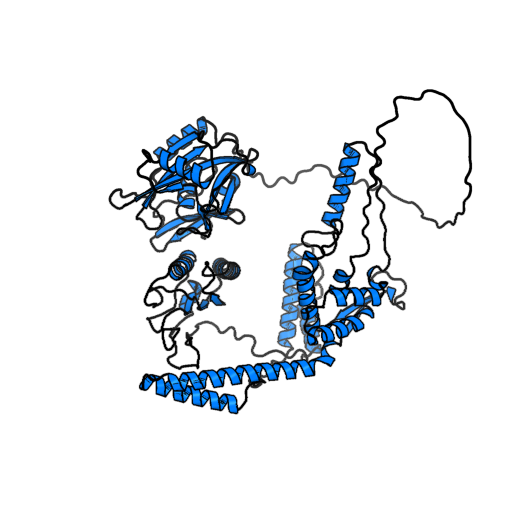25 159 LEU A O 1
ATOM 1259 N N . ALA A 1 160 ? -23.479 -26.804 -1.549 1.00 62.00 160 ALA A N 1
ATOM 1260 C CA . ALA A 1 160 ? -22.072 -27.219 -1.575 1.00 62.00 160 ALA A CA 1
ATOM 1261 C C . ALA A 1 160 ? -21.742 -28.083 -2.808 1.00 62.00 160 ALA A C 1
ATOM 1263 O O . ALA A 1 160 ? -20.623 -28.039 -3.320 1.00 62.00 160 ALA A O 1
ATOM 1264 N N . ASP A 1 161 ? -22.732 -28.815 -3.326 1.00 65.19 161 ASP A N 1
ATOM 1265 C CA . ASP A 1 161 ? -22.577 -29.645 -4.525 1.00 65.19 161 ASP A CA 1
ATOM 1266 C C . ASP A 1 161 ? -22.441 -28.796 -5.799 1.00 65.19 161 ASP A C 1
ATOM 1268 O O . ASP A 1 161 ? -21.870 -29.250 -6.792 1.00 65.19 161 ASP A O 1
ATOM 1272 N N . ILE A 1 162 ? -22.922 -27.546 -5.775 1.00 70.62 162 ILE A N 1
ATOM 1273 C CA . ILE A 1 162 ? -22.815 -26.614 -6.904 1.00 70.62 162 ILE A CA 1
ATOM 1274 C C . ILE A 1 162 ? -21.355 -26.214 -7.125 1.00 70.62 162 ILE A C 1
ATOM 1276 O O . ILE A 1 162 ? -20.859 -26.358 -8.241 1.00 70.62 162 ILE A O 1
ATOM 1280 N N . ASP A 1 163 ? -20.655 -25.768 -6.078 1.00 72.56 163 ASP A N 1
ATOM 1281 C CA . ASP A 1 163 ? -19.261 -25.314 -6.188 1.00 72.56 163 ASP A CA 1
ATOM 1282 C C . ASP A 1 163 ? -18.333 -26.459 -6.620 1.00 72.56 163 ASP A C 1
ATOM 1284 O O . ASP A 1 163 ? -17.549 -26.307 -7.558 1.00 72.56 163 ASP A O 1
ATOM 1288 N N . MET A 1 164 ? -18.500 -27.648 -6.028 1.00 70.56 164 MET A N 1
ATOM 1289 C CA . MET A 1 164 ? -17.772 -28.850 -6.456 1.00 70.56 164 MET A CA 1
ATOM 1290 C C . MET A 1 164 ? -18.047 -29.211 -7.918 1.00 70.56 164 MET A C 1
ATOM 1292 O O . MET A 1 164 ? -17.141 -29.623 -8.643 1.00 70.56 164 MET A O 1
ATOM 1296 N N . THR A 1 165 ? -19.286 -29.053 -8.383 1.00 74.94 165 THR A N 1
ATOM 1297 C CA . THR A 1 165 ? -19.623 -29.344 -9.780 1.00 74.94 165 THR A CA 1
ATOM 1298 C C . THR A 1 165 ? -19.018 -28.319 -10.733 1.00 74.94 165 THR A C 1
ATOM 1300 O O . THR A 1 165 ? -18.525 -28.698 -11.795 1.00 74.94 165 THR A O 1
ATOM 1303 N N . VAL A 1 166 ? -18.997 -27.036 -10.363 1.00 77.88 166 VAL A N 1
ATOM 1304 C CA . VAL A 1 166 ? -18.330 -25.989 -11.150 1.00 77.88 166 VAL A CA 1
ATOM 1305 C C . VAL A 1 166 ? -16.843 -26.304 -11.306 1.00 77.88 166 VAL A C 1
ATOM 1307 O O . VAL A 1 166 ? -16.331 -26.265 -12.428 1.00 77.88 166 VAL A O 1
ATOM 1310 N N . ASP A 1 167 ? -16.172 -26.698 -10.223 1.00 76.94 167 ASP A N 1
ATOM 1311 C CA . ASP A 1 167 ? -14.758 -27.080 -10.256 1.00 76.94 167 ASP A CA 1
ATOM 1312 C C . ASP A 1 167 ? -14.511 -28.324 -11.122 1.00 76.94 167 ASP A C 1
ATOM 1314 O O . ASP A 1 167 ? -13.552 -28.359 -11.903 1.00 76.94 167 ASP A O 1
ATOM 1318 N N . ASN A 1 168 ? -15.400 -29.318 -11.057 1.00 78.94 168 ASN A N 1
ATOM 1319 C CA . ASN A 1 168 ? -15.322 -30.524 -11.884 1.00 78.94 168 ASN A CA 1
ATOM 1320 C C . ASN A 1 168 ? -15.514 -30.215 -13.375 1.00 78.94 168 ASN A C 1
ATOM 1322 O O . ASN A 1 168 ? -14.726 -30.667 -14.206 1.00 78.94 168 ASN A O 1
ATOM 1326 N N . VAL A 1 169 ? -16.512 -29.397 -13.725 1.00 82.62 169 VAL A N 1
ATOM 1327 C CA . VAL A 1 169 ? -16.762 -28.970 -15.111 1.00 82.62 169 VAL A CA 1
ATOM 1328 C C . VAL A 1 169 ? -15.582 -28.167 -15.646 1.00 82.62 169 VAL A C 1
ATOM 1330 O O . VAL A 1 169 ? -15.109 -28.415 -16.757 1.00 82.62 169 VAL A O 1
ATOM 1333 N N . GLN A 1 170 ? -15.067 -27.227 -14.852 1.00 82.00 170 GLN A N 1
ATOM 1334 C CA . GLN A 1 170 ? -13.914 -26.422 -15.235 1.00 82.00 170 GLN A CA 1
ATOM 1335 C C . GLN A 1 170 ? -12.678 -27.300 -15.458 1.00 82.00 170 GLN A C 1
ATOM 1337 O O . GLN A 1 170 ? -11.981 -27.140 -16.463 1.00 82.00 170 GLN A O 1
ATOM 1342 N N . SER A 1 171 ? -12.429 -28.253 -14.560 1.00 80.75 171 SER A N 1
ATOM 1343 C CA . SER A 1 171 ? -11.304 -29.184 -14.662 1.00 80.75 171 SER A CA 1
ATOM 1344 C C . SER A 1 171 ? -11.422 -30.078 -15.897 1.00 80.75 171 SER A C 1
ATOM 1346 O O . SER A 1 171 ? -10.454 -30.196 -16.647 1.00 80.75 171 SER A O 1
ATOM 1348 N N . ALA A 1 172 ? -12.612 -30.614 -16.178 1.00 85.00 172 ALA A N 1
ATOM 1349 C CA . ALA A 1 172 ? -12.876 -31.444 -17.352 1.00 85.00 172 ALA A CA 1
ATOM 1350 C C . ALA A 1 172 ? -12.655 -30.684 -18.672 1.00 85.00 172 ALA A C 1
ATOM 1352 O O . ALA A 1 172 ? -12.007 -31.199 -19.586 1.00 85.00 172 ALA A O 1
ATOM 1353 N N . ILE A 1 173 ? -13.125 -29.433 -18.762 1.00 84.62 173 ILE A N 1
ATOM 1354 C CA . ILE A 1 173 ? -12.918 -28.565 -19.935 1.00 84.62 173 ILE A CA 1
ATOM 1355 C C . ILE A 1 173 ? -11.427 -28.297 -20.153 1.00 84.62 173 ILE A C 1
ATOM 1357 O O . ILE A 1 173 ? -10.919 -28.435 -21.269 1.00 84.62 173 ILE A O 1
ATOM 1361 N N . VAL A 1 174 ? -10.712 -27.913 -19.090 1.00 81.06 174 VAL A N 1
ATOM 1362 C CA . VAL A 1 174 ? -9.285 -27.579 -19.171 1.00 81.06 174 VAL A CA 1
ATOM 1363 C C . VAL A 1 174 ? -8.455 -28.809 -19.527 1.00 81.06 174 VAL A C 1
ATOM 1365 O O . VAL A 1 174 ? -7.562 -28.716 -20.371 1.00 81.06 174 VAL A O 1
ATOM 1368 N N . GLN A 1 175 ? -8.751 -29.957 -18.919 1.00 83.19 175 GLN A N 1
ATOM 1369 C CA . GLN A 1 175 ? -8.074 -31.217 -19.203 1.00 83.19 175 GLN A CA 1
ATOM 1370 C C . GLN A 1 175 ? -8.286 -31.637 -20.657 1.00 83.19 175 GLN A C 1
ATOM 1372 O O . GLN A 1 175 ? -7.303 -31.769 -21.382 1.00 83.19 175 GLN A O 1
ATOM 1377 N N . SER A 1 176 ? -9.539 -31.714 -21.114 1.00 85.62 176 SER A N 1
ATOM 1378 C CA . SER A 1 176 ? -9.867 -32.098 -22.495 1.00 85.62 176 SER A CA 1
ATOM 1379 C C . SER A 1 176 ? -9.208 -31.155 -23.504 1.00 85.62 176 SER A C 1
ATOM 1381 O O . SER A 1 176 ? -8.647 -31.582 -24.512 1.00 85.62 176 SER A O 1
ATOM 1383 N N . PHE A 1 177 ? -9.197 -29.845 -23.234 1.00 82.75 177 PHE A N 1
ATOM 1384 C CA . PHE A 1 177 ? -8.530 -28.882 -24.112 1.00 82.75 177 PHE A CA 1
ATOM 1385 C C . PHE A 1 177 ? -7.016 -29.122 -24.164 1.00 82.75 177 PHE A C 1
ATOM 1387 O O . PHE A 1 177 ? -6.405 -29.044 -25.232 1.00 82.75 177 PHE A O 1
ATOM 1394 N N . ASN A 1 178 ? -6.397 -29.433 -23.028 1.00 77.62 178 ASN A N 1
ATOM 1395 C CA . ASN A 1 178 ? -4.968 -29.709 -22.942 1.00 77.62 178 ASN A CA 1
ATOM 1396 C C . ASN A 1 178 ? -4.578 -31.057 -23.568 1.00 77.62 178 ASN A C 1
ATOM 1398 O O . ASN A 1 178 ? -3.499 -31.154 -24.146 1.00 77.62 178 ASN A O 1
ATOM 1402 N N . SER A 1 179 ? -5.413 -32.084 -23.507 1.00 80.88 179 SER A N 1
ATOM 1403 C CA . SER A 1 179 ? -5.136 -33.361 -24.173 1.00 80.88 179 SER A CA 1
ATOM 1404 C C . SER A 1 179 ? -5.188 -33.223 -25.702 1.00 80.88 179 SER A C 1
ATOM 1406 O O . SER A 1 179 ? -4.358 -33.791 -26.407 1.00 80.88 179 SER A O 1
ATOM 1408 N N . ASN A 1 180 ? -6.085 -32.370 -26.217 1.00 83.06 180 ASN A N 1
ATOM 1409 C CA . ASN A 1 180 ? -6.402 -32.288 -27.653 1.00 83.06 180 ASN A CA 1
ATOM 1410 C C . ASN A 1 180 ? -5.795 -31.081 -28.392 1.00 83.06 180 ASN A C 1
ATOM 1412 O O . ASN A 1 180 ? -5.964 -30.921 -29.604 1.00 83.06 180 ASN A O 1
ATOM 1416 N N . SER A 1 181 ? -5.064 -30.210 -27.690 1.00 76.69 181 SER A N 1
ATOM 1417 C CA . SER A 1 181 ? -4.400 -29.048 -28.294 1.00 76.69 181 SER A CA 1
ATOM 1418 C C . SER A 1 181 ? -2.910 -29.284 -28.510 1.00 76.69 181 SER A C 1
ATOM 1420 O O . SER A 1 181 ? -2.154 -29.417 -27.547 1.00 76.69 181 SER A O 1
ATOM 1422 N N . ARG A 1 182 ? -2.432 -29.183 -29.755 1.00 67.50 182 ARG A N 1
ATOM 1423 C CA . ARG A 1 182 ? -0.985 -29.199 -30.028 1.00 67.50 182 ARG A CA 1
ATOM 1424 C C . ARG A 1 182 ? -0.290 -27.974 -29.422 1.00 67.50 182 ARG A C 1
ATOM 1426 O O . ARG A 1 182 ? -0.745 -26.835 -29.577 1.00 67.50 182 ARG A O 1
ATOM 1433 N N . VAL A 1 183 ? 0.855 -28.208 -28.784 1.00 59.62 183 VAL A N 1
ATOM 1434 C CA . VAL A 1 183 ? 1.788 -27.159 -28.354 1.00 59.62 183 VAL A CA 1
ATOM 1435 C C . VAL A 1 183 ? 2.276 -26.407 -29.593 1.00 59.62 183 VAL A C 1
ATOM 1437 O O . VAL A 1 183 ? 2.832 -27.022 -30.507 1.00 59.62 183 VAL A O 1
ATOM 1440 N N . ALA A 1 184 ? 2.073 -25.085 -29.671 1.00 56.62 184 ALA A N 1
ATOM 1441 C CA . ALA A 1 184 ? 2.742 -24.327 -30.720 1.00 56.62 184 ALA A CA 1
ATOM 1442 C C . ALA A 1 184 ? 4.241 -24.343 -30.427 1.00 56.62 184 ALA A C 1
ATOM 1444 O O . ALA A 1 184 ? 4.669 -23.954 -29.338 1.00 56.62 184 ALA A O 1
ATOM 1445 N N . SER A 1 185 ? 5.035 -24.756 -31.416 1.00 52.25 185 SER A N 1
ATOM 1446 C CA . SER A 1 185 ? 6.473 -24.513 -31.409 1.00 52.25 185 SER A CA 1
ATOM 1447 C C . SER A 1 185 ? 6.694 -23.042 -31.079 1.00 52.25 185 SER A C 1
ATOM 1449 O O . SER A 1 185 ? 6.142 -22.170 -31.761 1.00 52.25 185 SER A O 1
ATOM 1451 N N . SER A 1 186 ? 7.466 -22.765 -30.032 1.00 49.84 186 SER A N 1
ATOM 1452 C CA . SER A 1 186 ? 7.939 -21.422 -29.733 1.00 49.84 186 SER A CA 1
ATOM 1453 C C . SER A 1 186 ? 8.703 -20.921 -30.958 1.00 49.84 186 SER A C 1
ATOM 1455 O O . SER A 1 186 ? 9.867 -21.270 -31.155 1.00 49.84 186 SER A O 1
ATOM 1457 N N . GLY A 1 187 ? 8.039 -20.171 -31.839 1.00 53.25 187 GLY A N 1
ATOM 1458 C CA . GLY A 1 187 ? 8.733 -19.502 -32.930 1.00 53.25 187 GLY A CA 1
ATOM 1459 C C . GLY A 1 187 ? 9.825 -18.610 -32.346 1.00 53.25 187 GLY A C 1
ATOM 1460 O O . GLY A 1 187 ? 9.724 -18.176 -31.193 1.00 53.25 187 GLY A O 1
ATOM 1461 N N . LEU A 1 188 ? 10.868 -18.350 -33.139 1.00 54.19 188 LEU A N 1
ATOM 1462 C CA . LEU A 1 188 ? 11.920 -17.401 -32.780 1.00 54.19 188 LEU A CA 1
ATOM 1463 C C . LEU A 1 188 ? 11.293 -16.138 -32.165 1.00 54.19 188 LEU A C 1
ATOM 1465 O O . LEU A 1 188 ? 10.263 -15.676 -32.675 1.00 54.19 188 LEU A O 1
ATOM 1469 N N . PRO A 1 189 ? 11.874 -15.584 -31.081 1.00 50.66 189 PRO A N 1
ATOM 1470 C CA . PRO A 1 189 ? 11.338 -14.392 -30.444 1.00 50.66 189 PRO A CA 1
ATOM 1471 C C . PRO A 1 189 ? 11.079 -13.336 -31.514 1.00 50.66 189 PRO A C 1
ATOM 1473 O O . PRO A 1 189 ? 11.970 -13.015 -32.306 1.00 50.66 189 PRO A O 1
ATOM 1476 N N . ARG A 1 190 ? 9.829 -12.856 -31.583 1.00 55.69 190 ARG A N 1
ATOM 1477 C CA . ARG A 1 190 ? 9.419 -11.865 -32.582 1.00 55.69 190 ARG A CA 1
ATOM 1478 C C . ARG A 1 190 ? 10.418 -10.714 -32.539 1.00 55.69 190 ARG A C 1
ATOM 1480 O O . ARG A 1 190 ? 10.632 -10.126 -31.477 1.00 55.69 190 ARG A O 1
ATOM 1487 N N . ARG A 1 191 ? 11.043 -10.414 -33.683 1.00 60.00 191 ARG A N 1
ATOM 1488 C CA . ARG A 1 191 ? 11.933 -9.257 -33.801 1.00 60.00 191 ARG A CA 1
ATOM 1489 C C . ARG A 1 191 ? 11.157 -8.022 -33.367 1.00 60.00 191 ARG A C 1
ATOM 1491 O O . ARG A 1 191 ? 10.025 -7.809 -33.796 1.00 60.00 191 ARG A O 1
ATOM 1498 N N . VAL A 1 192 ? 11.766 -7.247 -32.480 1.00 72.56 192 VAL A N 1
ATOM 1499 C CA . VAL A 1 192 ? 11.180 -6.013 -31.973 1.00 72.56 192 VAL A CA 1
ATOM 1500 C C . VAL A 1 192 ? 10.983 -5.068 -33.170 1.00 72.56 192 VAL A C 1
ATOM 1502 O O . VAL A 1 192 ? 11.982 -4.747 -33.813 1.00 72.56 192 VAL A O 1
ATOM 1505 N N . PRO A 1 193 ? 9.748 -4.635 -33.494 1.00 76.81 193 PRO A N 1
ATOM 1506 C CA . PRO A 1 193 ? 9.442 -3.985 -34.777 1.00 76.81 193 PRO A CA 1
ATOM 1507 C C . PRO A 1 193 ? 10.245 -2.710 -35.048 1.00 76.81 193 PRO A C 1
ATOM 1509 O O . PRO A 1 193 ? 10.570 -2.406 -36.187 1.00 76.81 193 PRO A O 1
ATOM 1512 N N . TRP A 1 194 ? 10.602 -1.987 -33.986 1.00 84.75 194 TRP A N 1
ATOM 1513 C CA . TRP A 1 194 ? 11.354 -0.735 -34.049 1.00 84.75 194 TRP A CA 1
ATOM 1514 C C . TRP A 1 194 ? 12.881 -0.916 -33.992 1.00 84.75 194 TRP A C 1
ATOM 1516 O O . TRP A 1 194 ? 13.610 0.073 -34.010 1.00 84.75 194 TRP A O 1
ATOM 1526 N N . TRP A 1 195 ? 13.400 -2.145 -33.872 1.00 86.81 195 TRP A N 1
ATOM 1527 C CA . TRP A 1 195 ? 14.841 -2.383 -33.742 1.00 86.81 195 TRP A CA 1
ATOM 1528 C C . TRP A 1 195 ? 15.520 -2.542 -35.108 1.00 86.81 195 TRP A C 1
ATOM 1530 O O . TRP A 1 195 ? 15.296 -3.530 -35.806 1.00 86.81 195 TRP A O 1
ATOM 1540 N N . SER A 1 196 ? 16.405 -1.606 -35.461 1.00 87.00 196 SER A N 1
ATOM 1541 C CA . SER A 1 196 ? 17.170 -1.622 -36.714 1.00 87.00 196 SER A CA 1
ATOM 1542 C C . SER A 1 196 ? 18.633 -2.041 -36.515 1.00 87.00 196 SER A C 1
ATOM 1544 O O . SER A 1 196 ? 19.161 -2.060 -35.397 1.00 87.00 196 SER A O 1
ATOM 1546 N N . LYS A 1 197 ? 19.314 -2.363 -37.623 1.00 87.88 197 LYS A N 1
ATOM 1547 C CA . LYS A 1 197 ? 20.765 -2.610 -37.641 1.00 87.88 197 LYS A CA 1
ATOM 1548 C C . LYS A 1 197 ? 21.539 -1.388 -37.129 1.00 87.88 197 LYS A C 1
ATOM 1550 O O . LYS A 1 197 ? 22.401 -1.549 -36.271 1.00 87.88 197 LYS A O 1
ATOM 1555 N N . ASP A 1 198 ? 21.137 -0.189 -37.545 1.00 86.56 198 ASP A N 1
ATOM 1556 C CA . ASP A 1 198 ? 21.767 1.076 -37.145 1.00 86.56 198 ASP A CA 1
ATOM 1557 C C . ASP A 1 198 ? 21.675 1.323 -35.634 1.00 86.56 198 ASP A C 1
ATOM 1559 O O . ASP A 1 198 ? 22.654 1.724 -35.006 1.00 86.56 198 ASP A O 1
ATOM 1563 N N . LEU A 1 199 ? 20.527 1.019 -35.010 1.00 88.38 199 LEU A N 1
ATOM 1564 C CA . LEU A 1 199 ? 20.400 1.055 -33.547 1.00 88.38 199 LEU A CA 1
ATOM 1565 C C . LEU A 1 199 ? 21.315 0.022 -32.881 1.00 88.38 199 LEU A C 1
ATOM 1567 O O . LEU A 1 199 ? 21.911 0.298 -31.838 1.00 88.38 199 LEU A O 1
ATOM 1571 N N . GLY A 1 200 ? 21.455 -1.160 -33.484 1.00 87.19 200 GLY A N 1
ATOM 1572 C CA . GLY A 1 200 ? 22.406 -2.177 -33.047 1.00 87.19 200 GLY A CA 1
ATOM 1573 C C . GLY A 1 200 ? 23.855 -1.688 -33.077 1.00 87.19 200 GLY A C 1
ATOM 1574 O O . GLY A 1 200 ? 24.595 -1.915 -32.120 1.00 87.19 200 GLY A O 1
ATOM 1575 N N . ASP A 1 201 ? 24.254 -0.987 -34.133 1.00 88.31 201 ASP A N 1
ATOM 1576 C CA . ASP A 1 201 ? 25.617 -0.483 -34.292 1.00 88.31 201 ASP A CA 1
ATOM 1577 C C . ASP A 1 201 ? 25.891 0.725 -33.384 1.00 88.31 201 ASP A C 1
ATOM 1579 O O . ASP A 1 201 ? 26.915 0.752 -32.698 1.00 88.31 201 ASP A O 1
ATOM 1583 N N . LEU A 1 202 ? 24.927 1.640 -33.223 1.00 88.31 202 LEU A N 1
ATOM 1584 C CA . LEU A 1 202 ? 24.999 2.706 -32.216 1.00 88.31 202 LEU A CA 1
ATOM 1585 C C . LEU A 1 202 ? 25.151 2.145 -30.795 1.00 88.31 202 LEU A C 1
ATOM 1587 O O . LEU A 1 202 ? 25.946 2.660 -30.007 1.00 88.31 202 LEU A O 1
ATOM 1591 N N . ARG A 1 203 ? 24.442 1.056 -30.467 1.00 87.88 203 ARG A N 1
ATOM 1592 C CA . ARG A 1 203 ? 24.572 0.373 -29.172 1.00 87.88 203 ARG A CA 1
ATOM 1593 C C . ARG A 1 203 ? 25.983 -0.181 -28.960 1.00 87.88 203 ARG A C 1
ATOM 1595 O O . ARG A 1 203 ? 26.529 -0.048 -27.863 1.00 87.88 203 ARG A O 1
ATOM 1602 N N . LYS A 1 204 ? 26.578 -0.803 -29.985 1.00 87.56 204 LYS A N 1
ATOM 1603 C CA . LYS A 1 204 ? 27.958 -1.322 -29.923 1.00 87.56 204 LYS A CA 1
ATOM 1604 C C . LYS A 1 204 ? 28.961 -0.193 -29.699 1.00 87.56 204 LYS A C 1
ATOM 1606 O O . LYS A 1 204 ? 29.845 -0.336 -28.858 1.00 87.56 204 LYS A O 1
ATOM 1611 N N . GLU A 1 205 ? 28.804 0.931 -30.392 1.00 87.44 205 GLU A N 1
ATOM 1612 C CA . GLU A 1 205 ? 29.673 2.101 -30.224 1.00 87.44 205 GLU A CA 1
ATOM 1613 C C . GLU A 1 205 ? 29.561 2.712 -28.821 1.00 87.44 205 GLU A C 1
ATOM 1615 O O . GLU A 1 205 ? 30.581 2.944 -28.169 1.00 87.44 205 GLU A O 1
ATOM 1620 N N . CYS A 1 206 ? 28.345 2.870 -28.285 1.00 86.88 206 CYS A N 1
ATOM 1621 C CA . CYS A 1 206 ? 28.146 3.283 -26.890 1.00 86.88 206 CYS A CA 1
ATOM 1622 C C . CYS A 1 206 ? 28.881 2.356 -25.909 1.00 86.88 206 CYS A C 1
ATOM 1624 O O . CYS A 1 206 ? 29.544 2.828 -24.988 1.00 86.88 206 CYS A O 1
ATOM 1626 N N . ARG A 1 207 ? 28.817 1.037 -26.134 1.00 80.25 207 ARG A N 1
ATOM 1627 C CA . ARG A 1 207 ? 29.482 0.029 -25.294 1.00 80.25 207 ARG A CA 1
ATOM 1628 C C . ARG A 1 207 ? 31.008 0.149 -25.334 1.00 80.25 207 ARG A C 1
ATOM 1630 O O . ARG A 1 207 ? 31.661 0.048 -24.296 1.00 80.25 207 ARG A O 1
ATOM 1637 N N . LYS A 1 208 ? 31.587 0.373 -26.520 1.00 86.69 208 LYS A N 1
ATOM 1638 C CA . LYS A 1 208 ? 33.034 0.599 -26.683 1.00 86.69 208 LYS A CA 1
ATOM 1639 C C . LYS A 1 208 ? 33.480 1.846 -25.919 1.00 86.69 208 LYS A C 1
ATOM 1641 O O . LYS A 1 208 ? 34.455 1.789 -25.171 1.00 86.69 208 LYS A O 1
ATOM 1646 N N . LEU A 1 209 ? 32.739 2.946 -26.065 1.00 85.56 209 LEU A N 1
ATOM 1647 C CA . LEU A 1 209 ? 33.028 4.211 -25.386 1.00 85.56 209 LEU A CA 1
ATOM 1648 C C . LEU A 1 209 ? 32.869 4.112 -23.866 1.00 85.56 209 LEU A C 1
ATOM 1650 O O . LEU A 1 209 ? 33.689 4.673 -23.148 1.00 85.56 209 LEU A O 1
ATOM 1654 N N . PHE A 1 210 ? 31.888 3.351 -23.372 1.00 79.00 210 PHE A N 1
ATOM 1655 C CA . PHE A 1 210 ? 31.743 3.065 -21.942 1.00 79.00 210 PHE A CA 1
ATOM 1656 C C . PHE A 1 210 ? 32.987 2.372 -21.372 1.00 79.00 210 PHE A C 1
ATOM 1658 O O . PHE A 1 210 ? 33.553 2.806 -20.369 1.00 79.00 210 PHE A O 1
ATOM 1665 N N . ASN A 1 211 ? 33.451 1.307 -22.034 1.00 77.88 211 ASN A N 1
ATOM 1666 C CA . ASN A 1 211 ? 34.632 0.567 -21.589 1.00 77.88 211 ASN A CA 1
ATOM 1667 C C . ASN A 1 211 ? 35.902 1.433 -21.624 1.00 77.88 211 ASN A C 1
ATOM 1669 O O . ASN A 1 211 ? 36.771 1.268 -20.769 1.00 77.88 211 ASN A O 1
ATOM 1673 N N . LYS A 1 212 ? 36.005 2.360 -22.588 1.00 80.38 212 LYS A N 1
ATOM 1674 C CA . LYS A 1 212 ? 37.086 3.354 -22.651 1.00 80.38 212 LYS A CA 1
ATOM 1675 C C . LYS A 1 212 ? 37.002 4.336 -21.478 1.00 80.38 212 LYS A C 1
ATOM 1677 O O . LYS A 1 212 ? 37.979 4.465 -20.751 1.00 80.38 212 LYS A O 1
ATOM 1682 N N . ALA A 1 213 ? 35.831 4.928 -21.239 1.00 81.38 213 ALA A N 1
ATOM 1683 C CA . ALA A 1 213 ? 35.590 5.870 -20.144 1.00 81.38 213 ALA A CA 1
ATOM 1684 C C . ALA A 1 213 ? 35.898 5.266 -18.764 1.00 81.38 213 ALA A C 1
ATOM 1686 O O . ALA A 1 213 ? 36.504 5.921 -17.924 1.00 81.38 213 ALA A O 1
ATOM 1687 N N . LYS A 1 214 ? 35.572 3.983 -18.546 1.00 72.50 214 LYS A N 1
ATOM 1688 C CA . LYS A 1 214 ? 35.904 3.269 -17.300 1.00 72.50 214 LYS A CA 1
ATOM 1689 C C . LYS A 1 214 ? 37.416 3.187 -17.042 1.00 72.50 214 LYS A C 1
ATOM 1691 O O . LYS A 1 214 ? 37.824 3.160 -15.887 1.00 72.50 214 LYS A O 1
ATOM 1696 N N . LYS A 1 215 ? 38.235 3.121 -18.098 1.00 76.50 215 LYS A N 1
ATOM 1697 C CA . LYS A 1 215 ? 39.702 3.063 -17.996 1.00 76.50 215 LYS A CA 1
ATOM 1698 C C . LYS A 1 215 ? 40.336 4.447 -17.882 1.00 76.50 215 LYS A C 1
ATOM 1700 O O . LYS A 1 215 ? 41.329 4.591 -17.185 1.00 76.50 215 LYS A O 1
ATOM 1705 N N . THR A 1 216 ? 39.795 5.437 -18.590 1.00 81.94 216 THR A N 1
ATOM 1706 C CA . THR A 1 216 ? 40.406 6.771 -18.712 1.00 81.94 216 THR A CA 1
ATOM 1707 C C . THR A 1 216 ? 39.830 7.808 -17.750 1.00 81.94 216 THR A C 1
ATOM 1709 O O . THR A 1 216 ? 40.419 8.868 -17.596 1.00 81.94 216 THR A O 1
ATOM 1712 N N . GLY A 1 217 ? 38.667 7.553 -17.143 1.00 78.88 217 GLY A N 1
ATOM 1713 C CA . GLY A 1 217 ? 37.950 8.508 -16.289 1.00 78.88 217 GLY A CA 1
ATOM 1714 C C . GLY A 1 217 ? 37.182 9.602 -17.047 1.00 78.88 217 GLY A C 1
ATOM 1715 O O . GLY A 1 217 ? 36.361 10.290 -16.446 1.00 78.88 217 GLY A O 1
ATOM 1716 N N . ASP A 1 218 ? 37.386 9.743 -18.361 1.00 82.31 218 ASP A N 1
ATOM 1717 C CA . ASP A 1 218 ? 36.667 10.704 -19.206 1.00 82.31 218 ASP A CA 1
ATOM 1718 C C . ASP A 1 218 ? 35.339 10.126 -19.722 1.00 82.31 218 ASP A C 1
ATOM 1720 O O . ASP A 1 218 ? 35.299 9.231 -20.571 1.00 82.31 218 ASP A O 1
ATOM 1724 N N . TRP A 1 219 ? 34.233 10.679 -19.220 1.00 81.38 219 TRP A N 1
ATOM 1725 C CA . TRP A 1 219 ? 32.868 10.264 -19.550 1.00 81.38 219 TRP A CA 1
ATOM 1726 C C . TRP A 1 219 ? 32.195 11.125 -20.630 1.00 81.38 219 TRP A C 1
ATOM 1728 O O . TRP A 1 219 ? 31.066 10.819 -21.024 1.00 81.38 219 TRP A O 1
ATOM 1738 N N . SER A 1 220 ? 32.834 12.200 -21.101 1.00 85.00 220 SER A N 1
ATOM 1739 C CA . SER A 1 220 ? 32.216 13.211 -21.978 1.00 85.00 220 SER A CA 1
ATOM 1740 C C . SER A 1 220 ? 31.728 12.614 -23.306 1.00 85.00 220 SER A C 1
ATOM 1742 O O . SER A 1 220 ? 30.547 12.710 -23.657 1.00 85.00 220 SER A O 1
ATOM 1744 N N . VAL A 1 221 ? 32.614 11.894 -23.997 1.00 86.44 221 VAL A N 1
ATOM 1745 C CA . VAL A 1 221 ? 32.348 11.274 -25.303 1.00 86.44 221 VAL A CA 1
ATOM 1746 C C . VAL A 1 221 ? 31.294 10.169 -25.196 1.00 86.44 221 VAL A C 1
ATOM 1748 O O . VAL A 1 221 ? 30.413 10.057 -26.054 1.00 86.44 221 VAL A O 1
ATOM 1751 N N . TYR A 1 222 ? 31.338 9.379 -24.118 1.00 85.56 222 TYR A N 1
ATOM 1752 C CA . TYR A 1 222 ? 30.328 8.357 -23.838 1.00 85.56 222 TYR A CA 1
ATOM 1753 C C . TYR A 1 222 ? 28.940 8.980 -23.645 1.00 85.56 222 TYR A C 1
ATOM 1755 O O . TYR A 1 222 ? 27.990 8.549 -24.297 1.00 85.56 222 TYR A O 1
ATOM 1763 N N . LYS A 1 223 ? 28.819 10.026 -22.815 1.00 81.88 223 LYS A N 1
ATOM 1764 C CA . LYS A 1 223 ? 27.541 10.708 -22.551 1.00 81.88 223 LYS A CA 1
ATOM 1765 C C . LYS A 1 223 ? 26.925 11.299 -23.814 1.00 81.88 223 LYS A C 1
ATOM 1767 O O . LYS A 1 223 ? 25.732 11.121 -24.053 1.00 81.88 223 LYS A O 1
ATOM 1772 N N . MET A 1 224 ? 27.731 11.965 -24.643 1.00 87.56 224 MET A N 1
ATOM 1773 C CA . MET A 1 224 ? 27.264 12.520 -25.915 1.00 87.56 224 MET A CA 1
ATOM 1774 C C . MET A 1 224 ? 26.690 11.418 -26.818 1.00 87.56 224 MET A C 1
ATOM 1776 O O . MET A 1 224 ? 25.594 11.561 -27.367 1.00 87.56 224 MET A O 1
ATOM 1780 N N . ARG A 1 225 ? 27.395 10.283 -26.934 1.00 88.88 225 ARG A N 1
ATOM 1781 C CA . ARG A 1 225 ? 26.949 9.167 -27.777 1.00 88.88 225 ARG A CA 1
ATOM 1782 C C . ARG A 1 225 ? 25.729 8.444 -27.200 1.00 88.88 225 ARG A C 1
ATOM 1784 O O . ARG A 1 225 ? 24.824 8.109 -27.962 1.00 88.88 225 ARG A O 1
ATOM 1791 N N . LEU A 1 226 ? 25.662 8.265 -25.880 1.00 85.50 226 LEU A N 1
ATOM 1792 C CA . LEU A 1 226 ? 24.508 7.685 -25.190 1.00 85.50 226 LEU A CA 1
ATOM 1793 C C . LEU A 1 226 ? 23.242 8.520 -25.425 1.00 85.50 226 LEU A C 1
ATOM 1795 O O . LEU A 1 226 ? 22.190 7.966 -25.737 1.00 85.50 226 LEU A O 1
ATOM 1799 N N . THR A 1 227 ? 23.345 9.850 -25.355 1.00 82.50 227 THR A N 1
ATOM 1800 C CA . THR A 1 227 ? 22.232 10.763 -25.662 1.00 82.50 227 THR A CA 1
ATOM 1801 C C . THR A 1 227 ? 21.751 10.601 -27.103 1.00 82.50 227 THR A C 1
ATOM 1803 O O . THR A 1 227 ? 20.545 10.494 -27.340 1.00 82.50 227 THR A O 1
ATOM 1806 N N . ALA A 1 228 ? 22.674 10.520 -28.067 1.00 86.69 228 ALA A N 1
ATOM 1807 C CA . ALA A 1 228 ? 22.335 10.292 -29.471 1.00 86.69 228 ALA A CA 1
ATOM 1808 C C . ALA A 1 228 ? 21.636 8.936 -29.685 1.00 86.69 228 ALA A C 1
ATOM 1810 O O . ALA A 1 228 ? 20.605 8.872 -30.357 1.00 86.69 228 ALA A O 1
ATOM 1811 N N . PHE A 1 229 ? 22.139 7.869 -29.056 1.00 89.31 229 PHE A N 1
ATOM 1812 C CA . PHE A 1 229 ? 21.520 6.542 -29.096 1.00 89.31 229 PHE A CA 1
ATOM 1813 C C . PHE A 1 229 ? 20.109 6.548 -28.491 1.00 89.31 229 PHE A C 1
ATOM 1815 O O . PHE A 1 229 ? 19.164 6.087 -29.129 1.00 89.31 229 PHE A O 1
ATOM 1822 N N . ASN A 1 230 ? 19.929 7.144 -27.309 1.00 82.69 230 ASN A N 1
ATOM 1823 C CA . ASN A 1 230 ? 18.622 7.248 -26.657 1.00 82.69 230 ASN A CA 1
ATOM 1824 C C . ASN A 1 230 ? 17.618 8.054 -27.495 1.00 82.69 230 ASN A C 1
ATOM 1826 O O . ASN A 1 230 ? 16.446 7.680 -27.585 1.00 82.69 230 ASN A O 1
ATOM 1830 N N . LYS A 1 231 ? 18.067 9.130 -28.158 1.00 85.56 231 LYS A N 1
ATOM 1831 C CA . LYS A 1 231 ? 17.241 9.906 -29.095 1.00 85.56 231 LYS A CA 1
ATOM 1832 C C . LYS A 1 231 ? 16.806 9.055 -30.293 1.00 85.56 231 LYS A C 1
ATOM 1834 O O . LYS A 1 231 ? 15.626 9.070 -30.641 1.00 85.56 231 LYS A O 1
ATOM 1839 N N . ALA A 1 232 ? 17.721 8.282 -30.876 1.00 89.25 232 ALA A N 1
ATOM 1840 C CA . ALA A 1 232 ? 17.421 7.386 -31.992 1.00 89.25 232 ALA A CA 1
ATOM 1841 C C . ALA A 1 232 ? 16.426 6.279 -31.596 1.00 89.25 232 ALA A C 1
ATOM 1843 O O . ALA A 1 232 ? 15.466 6.034 -32.321 1.00 89.25 232 ALA A O 1
ATOM 1844 N N . VAL A 1 233 ? 16.585 5.675 -30.411 1.00 84.50 233 VAL A N 1
ATOM 1845 C CA . VAL A 1 233 ? 15.644 4.670 -29.883 1.00 84.50 233 VAL A CA 1
ATOM 1846 C C . VAL A 1 233 ? 14.247 5.260 -29.676 1.00 84.50 233 VAL A C 1
ATOM 1848 O O . VAL A 1 233 ? 13.259 4.635 -30.060 1.00 84.50 233 VAL A O 1
ATOM 1851 N N . ARG A 1 234 ? 14.135 6.460 -29.087 1.00 78.12 234 ARG A N 1
ATOM 1852 C CA . ARG A 1 234 ? 12.834 7.130 -28.897 1.00 78.12 234 ARG A CA 1
ATOM 1853 C C . ARG A 1 234 ? 12.146 7.413 -30.231 1.00 78.12 234 ARG A C 1
ATOM 1855 O O . ARG A 1 234 ? 10.961 7.121 -30.359 1.00 78.12 234 ARG A O 1
ATOM 1862 N N . LYS A 1 235 ? 12.895 7.916 -31.217 1.00 83.88 235 LYS A N 1
ATOM 1863 C CA . LYS A 1 235 ? 12.384 8.177 -32.568 1.00 83.88 235 LYS A CA 1
ATOM 1864 C C . LYS A 1 235 ? 11.884 6.891 -33.235 1.00 83.88 235 LYS A C 1
ATOM 1866 O O . LYS A 1 235 ? 10.737 6.848 -33.654 1.00 83.88 235 LYS A O 1
ATOM 1871 N N . ALA A 1 236 ? 12.681 5.822 -33.227 1.00 87.50 236 ALA A N 1
ATOM 1872 C CA . ALA A 1 236 ? 12.294 4.545 -33.830 1.00 87.50 236 ALA A CA 1
ATOM 1873 C C . ALA A 1 236 ? 11.037 3.932 -33.186 1.00 87.50 236 ALA A C 1
ATOM 1875 O O . ALA A 1 236 ? 10.166 3.420 -33.886 1.00 87.50 236 ALA A O 1
ATOM 1876 N N . LYS A 1 237 ? 10.903 4.022 -31.854 1.00 78.62 237 LYS A N 1
ATOM 1877 C CA . LYS A 1 237 ? 9.682 3.603 -31.145 1.00 78.62 237 LYS A CA 1
ATOM 1878 C C . LYS A 1 237 ? 8.466 4.432 -31.560 1.00 78.62 237 LYS A C 1
ATOM 1880 O O . LYS A 1 237 ? 7.395 3.870 -31.766 1.00 78.62 237 LYS A O 1
ATOM 1885 N N . GLN A 1 238 ? 8.625 5.752 -31.658 1.00 71.75 238 GLN A N 1
ATOM 1886 C CA . GLN A 1 238 ? 7.544 6.659 -32.034 1.00 71.75 238 GLN A CA 1
ATOM 1887 C C . GLN A 1 238 ? 7.086 6.427 -33.476 1.00 71.75 238 GLN A C 1
ATOM 1889 O O . GLN A 1 238 ? 5.886 6.365 -33.722 1.00 71.75 238 GLN A O 1
ATOM 1894 N N . ASP A 1 239 ? 8.027 6.288 -34.407 1.00 80.06 239 ASP A N 1
ATOM 1895 C CA . ASP A 1 239 ? 7.732 6.076 -35.823 1.00 80.06 239 ASP A CA 1
ATOM 1896 C C . ASP A 1 239 ? 7.060 4.705 -36.022 1.00 80.06 239 ASP A C 1
ATOM 1898 O O . ASP A 1 239 ? 5.974 4.634 -36.587 1.00 80.06 239 ASP A O 1
ATOM 1902 N N . SER A 1 240 ? 7.572 3.646 -35.383 1.00 79.88 240 SER A N 1
ATOM 1903 C CA . SER A 1 240 ? 6.921 2.326 -35.392 1.00 79.88 240 SER A CA 1
ATOM 1904 C C . SER A 1 240 ? 5.504 2.335 -34.802 1.00 79.88 240 SER A C 1
ATOM 1906 O O . SER A 1 240 ? 4.637 1.610 -35.289 1.00 79.88 240 SER A O 1
ATOM 1908 N N . TRP A 1 241 ? 5.247 3.137 -33.762 1.00 69.44 241 TRP A N 1
ATOM 1909 C CA . TRP A 1 241 ? 3.901 3.285 -33.201 1.00 69.44 241 TRP A CA 1
ATOM 1910 C C . TRP A 1 241 ? 2.961 4.032 -34.151 1.00 69.44 241 TRP A C 1
ATOM 1912 O O . TRP A 1 241 ? 1.812 3.628 -34.313 1.00 69.44 241 TRP A O 1
ATOM 1922 N N . LYS A 1 242 ? 3.444 5.089 -34.815 1.00 69.50 242 LYS A N 1
ATOM 1923 C CA . LYS A 1 242 ? 2.672 5.819 -35.831 1.00 69.50 242 LYS A CA 1
ATOM 1924 C C . LYS A 1 242 ? 2.309 4.924 -37.012 1.00 69.50 242 LYS A C 1
ATOM 1926 O O . LYS A 1 242 ? 1.152 4.930 -37.429 1.00 69.50 242 LYS A O 1
ATOM 1931 N N . ASP A 1 243 ? 3.259 4.136 -37.503 1.00 72.50 243 ASP A N 1
ATOM 1932 C CA . ASP A 1 243 ? 3.036 3.204 -38.609 1.00 72.50 243 ASP A CA 1
ATOM 1933 C C . ASP A 1 243 ? 2.000 2.144 -38.227 1.00 72.50 243 ASP A C 1
ATOM 1935 O O . ASP A 1 243 ? 1.062 1.884 -38.980 1.00 72.50 243 ASP A O 1
ATOM 1939 N N . TYR A 1 244 ? 2.107 1.596 -37.012 1.00 66.94 244 TYR A N 1
ATOM 1940 C CA . TYR A 1 244 ? 1.124 0.662 -36.470 1.00 66.94 244 TYR A CA 1
ATOM 1941 C C . TYR A 1 244 ? -0.274 1.286 -36.391 1.00 66.94 244 TYR A C 1
ATOM 1943 O O . TYR A 1 244 ? -1.219 0.711 -36.920 1.00 66.94 244 TYR A O 1
ATOM 1951 N N . CYS A 1 245 ? -0.417 2.480 -35.804 1.00 57.59 245 CYS A N 1
ATOM 1952 C CA . CYS A 1 245 ? -1.705 3.176 -35.727 1.00 57.59 245 CYS A CA 1
ATOM 1953 C C . CYS A 1 245 ? -2.297 3.503 -37.104 1.00 57.59 245 CYS A C 1
ATOM 1955 O O . CYS A 1 245 ? -3.512 3.447 -37.265 1.00 57.59 245 CYS A O 1
ATOM 1957 N N . SER A 1 246 ? -1.464 3.808 -38.097 1.00 62.59 246 SER A N 1
ATOM 1958 C CA . SER A 1 246 ? -1.924 4.113 -39.459 1.00 62.59 246 SER A CA 1
ATOM 1959 C C . SER A 1 246 ? -2.497 2.877 -40.164 1.00 62.59 246 SER A C 1
ATOM 1961 O O . SER A 1 246 ? -3.404 2.991 -40.977 1.00 62.59 246 SER A O 1
ATOM 1963 N N . GLN A 1 247 ? -2.029 1.679 -39.804 1.00 60.38 247 GLN A N 1
ATOM 1964 C CA . GLN A 1 247 ? -2.554 0.401 -40.303 1.00 60.38 247 GLN A CA 1
ATOM 1965 C C . GLN A 1 247 ? -3.802 -0.089 -39.530 1.00 60.38 247 GLN A C 1
ATOM 1967 O O . GLN A 1 247 ? -4.393 -1.104 -39.892 1.00 60.38 247 GLN A O 1
ATOM 1972 N N . MET A 1 248 ? -4.216 0.596 -38.453 1.00 53.84 248 MET A N 1
ATOM 1973 C CA . MET A 1 248 ? -5.294 0.150 -37.548 1.00 53.84 248 MET A CA 1
ATOM 1974 C C . MET A 1 248 ? -6.714 0.576 -37.944 1.00 53.84 248 MET A C 1
ATOM 1976 O O . MET A 1 248 ? -7.668 0.080 -37.338 1.00 53.84 248 MET A O 1
ATOM 1980 N N . GLU A 1 249 ? -6.892 1.473 -38.918 1.00 56.88 249 GLU A N 1
ATOM 1981 C CA . GLU A 1 249 ? -8.191 2.117 -39.184 1.00 56.88 249 GLU A CA 1
ATOM 1982 C C . GLU A 1 249 ? -9.313 1.161 -39.637 1.00 56.88 249 GLU 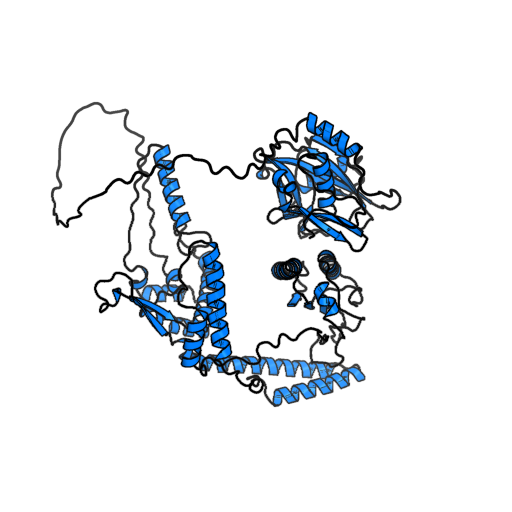A C 1
ATOM 1984 O O . GLU A 1 249 ? -10.490 1.480 -39.447 1.00 56.88 249 GLU A O 1
ATOM 1989 N N . GLU A 1 250 ? -8.983 -0.019 -40.169 1.00 58.06 250 GLU A N 1
ATOM 1990 C CA . GLU A 1 250 ? -9.955 -0.955 -40.756 1.00 58.06 250 GLU A CA 1
ATOM 1991 C C . GLU A 1 250 ? -10.358 -2.098 -39.800 1.00 58.06 250 GLU A C 1
ATOM 1993 O O . GLU A 1 250 ? -11.526 -2.482 -39.719 1.00 58.06 250 GLU A O 1
ATOM 1998 N N . ALA A 1 251 ? -9.425 -2.594 -38.980 1.00 57.75 251 ALA A N 1
ATOM 1999 C CA . ALA A 1 251 ? -9.648 -3.754 -38.109 1.00 57.75 251 ALA A CA 1
ATOM 2000 C C . ALA A 1 251 ? -10.487 -3.446 -36.850 1.00 57.75 251 ALA A C 1
ATOM 2002 O O . ALA A 1 251 ? -11.120 -4.338 -36.285 1.00 57.75 251 ALA A O 1
ATOM 2003 N N . TRP A 1 252 ? -10.498 -2.195 -36.375 1.00 60.41 252 TRP A N 1
ATOM 2004 C CA . TRP A 1 252 ? -11.236 -1.804 -35.160 1.00 60.41 252 TRP A CA 1
ATOM 2005 C C . TRP A 1 252 ? -12.726 -1.574 -35.401 1.00 60.41 252 TRP A C 1
ATOM 2007 O O . TRP A 1 252 ? -13.514 -1.636 -34.457 1.00 60.41 252 TRP A O 1
ATOM 2017 N N . ARG A 1 253 ? -13.090 -1.323 -36.661 1.00 56.38 253 ARG A N 1
ATOM 2018 C CA . ARG A 1 253 ? -14.453 -1.045 -37.127 1.00 56.38 253 ARG A CA 1
ATOM 2019 C C . ARG A 1 253 ? -15.313 -2.308 -37.248 1.00 56.38 253 ARG A C 1
ATOM 2021 O O . ARG A 1 253 ? -16.531 -2.240 -37.344 1.00 56.38 253 ARG A O 1
ATOM 2028 N N . GLN A 1 254 ? -14.710 -3.492 -37.218 1.00 60.97 254 GLN A N 1
ATOM 2029 C CA . GLN A 1 254 ? -15.461 -4.738 -37.342 1.00 60.97 254 GLN A CA 1
ATOM 2030 C C . GLN A 1 254 ? -15.979 -5.206 -35.974 1.00 60.97 254 GLN A C 1
ATOM 2032 O O . GLN A 1 254 ? -15.213 -5.394 -35.028 1.00 60.97 254 GLN A O 1
ATOM 2037 N N . SER A 1 255 ? -17.295 -5.406 -35.867 1.00 65.31 255 SER A N 1
ATOM 2038 C CA . SER A 1 255 ? -17.955 -6.006 -34.699 1.00 65.31 255 SER A CA 1
ATOM 2039 C C . SER A 1 255 ? -18.791 -7.202 -35.139 1.00 65.31 255 SER A C 1
ATOM 2041 O O . SER A 1 255 ? -19.515 -7.125 -36.128 1.00 65.31 255 SER A O 1
ATOM 2043 N N . LYS A 1 256 ? -18.716 -8.311 -34.397 1.00 72.94 256 LYS A N 1
ATOM 2044 C CA . LYS A 1 256 ? -19.525 -9.506 -34.675 1.00 72.94 256 LYS A CA 1
ATOM 2045 C C . LYS A 1 256 ? -20.812 -9.456 -33.855 1.00 72.94 256 LYS A C 1
ATOM 2047 O O . LYS A 1 256 ? -20.751 -9.571 -32.634 1.00 72.94 256 LYS A O 1
ATOM 2052 N N . ALA A 1 257 ? -21.960 -9.301 -34.507 1.00 70.62 257 ALA A N 1
ATOM 2053 C CA . ALA A 1 257 ? -23.261 -9.398 -33.851 1.00 70.62 257 ALA A CA 1
ATOM 2054 C C . ALA A 1 257 ? -23.671 -10.870 -33.682 1.00 70.62 257 ALA A C 1
ATOM 2056 O O . ALA A 1 257 ? -23.619 -11.652 -34.629 1.00 70.62 257 ALA A O 1
ATOM 2057 N N . VAL A 1 258 ? -24.064 -11.247 -32.469 1.00 76.12 258 VAL A N 1
ATOM 2058 C CA . VAL A 1 258 ? -24.617 -12.561 -32.125 1.00 76.12 258 VAL A CA 1
ATOM 2059 C C . VAL A 1 258 ? -26.030 -12.349 -31.602 1.00 76.12 258 VAL A C 1
ATOM 2061 O O . VAL A 1 258 ? -26.231 -11.566 -30.678 1.00 76.12 258 VAL A O 1
ATOM 2064 N N . PHE A 1 259 ? -27.011 -13.033 -32.181 1.00 79.75 259 PHE A N 1
ATOM 2065 C CA . PHE A 1 259 ? -28.414 -12.901 -31.796 1.00 79.75 259 PHE A CA 1
ATOM 2066 C C . PHE A 1 259 ? -28.806 -14.032 -30.848 1.00 79.75 259 PHE A C 1
ATOM 2068 O O . PHE A 1 259 ? -28.689 -15.203 -31.197 1.00 79.75 259 PHE A O 1
ATOM 2075 N N . ILE A 1 260 ? -29.271 -13.680 -29.648 1.00 78.12 260 ILE A N 1
ATOM 2076 C CA . ILE A 1 260 ? -29.731 -14.644 -28.644 1.00 78.12 260 ILE A CA 1
ATOM 2077 C C . ILE A 1 260 ? -31.263 -14.631 -28.587 1.00 78.12 260 ILE A C 1
ATOM 2079 O O . ILE A 1 260 ? -31.831 -13.570 -28.319 1.00 78.12 260 ILE A O 1
ATOM 2083 N N . PRO A 1 261 ? -31.954 -15.761 -28.806 1.00 82.19 261 PRO A N 1
ATOM 2084 C CA . PRO A 1 261 ? -33.411 -15.823 -28.712 1.00 82.19 261 PRO A CA 1
ATOM 2085 C C . PRO A 1 261 ? -33.900 -15.502 -27.290 1.00 82.19 261 PRO A C 1
ATOM 2087 O O . PRO A 1 261 ? -33.317 -15.938 -26.297 1.00 82.19 261 PRO A O 1
ATOM 2090 N N . LYS A 1 262 ? -34.974 -14.714 -27.174 1.00 76.31 262 LYS A N 1
ATOM 2091 C CA . LYS A 1 262 ? -35.659 -14.445 -25.902 1.00 76.31 262 LYS A CA 1
ATOM 2092 C C . LYS A 1 262 ? -36.601 -15.611 -25.587 1.00 76.31 262 LYS A C 1
ATOM 2094 O O . LYS A 1 262 ? -37.412 -15.930 -26.448 1.00 76.31 262 LYS A O 1
ATOM 2099 N N . PRO A 1 263 ? -36.565 -16.190 -24.377 1.00 76.75 263 PRO A N 1
ATOM 2100 C CA . PRO A 1 263 ? -37.428 -17.316 -24.026 1.00 76.75 263 PRO A CA 1
ATOM 2101 C C . PRO A 1 263 ? -38.917 -16.933 -24.077 1.00 76.75 263 PRO A C 1
ATOM 2103 O O . PRO A 1 263 ? -39.282 -15.799 -23.762 1.00 76.75 263 PRO A O 1
ATOM 2106 N N . GLY A 1 264 ? -39.770 -17.886 -24.470 1.00 74.69 264 GLY A N 1
ATOM 2107 C CA . GLY A 1 264 ? -41.233 -17.742 -24.449 1.00 74.69 264 GLY A CA 1
ATOM 2108 C C . GLY A 1 264 ? -41.834 -16.856 -25.547 1.00 74.69 264 GLY A C 1
ATOM 2109 O O . GLY A 1 264 ? -42.949 -16.365 -25.384 1.00 74.69 264 GLY A O 1
ATOM 2110 N N . LYS A 1 265 ? -41.118 -16.598 -26.651 1.00 81.31 265 LYS A N 1
ATOM 2111 C CA . LYS A 1 265 ? -41.681 -15.877 -27.805 1.00 81.31 265 LYS A CA 1
ATOM 2112 C C . LYS A 1 265 ? -42.381 -16.832 -28.767 1.00 81.31 265 LYS A C 1
ATOM 2114 O O . LYS A 1 265 ? -41.846 -17.884 -29.092 1.00 81.31 265 LYS A O 1
ATOM 2119 N N . ALA A 1 266 ? -43.579 -16.435 -29.197 1.00 71.88 266 ALA A N 1
ATOM 2120 C CA . ALA A 1 266 ? -44.436 -17.226 -30.078 1.00 71.88 266 ALA A CA 1
ATOM 2121 C C . ALA A 1 266 ? -43.894 -17.327 -31.513 1.00 71.88 266 ALA A C 1
ATOM 2123 O O . ALA A 1 266 ? -44.194 -18.285 -32.212 1.00 71.88 266 ALA A O 1
ATOM 2124 N N . ASP A 1 267 ? -43.082 -16.356 -31.938 1.00 77.06 267 ASP A N 1
ATOM 2125 C CA . ASP A 1 267 ? -42.537 -16.280 -33.289 1.00 77.06 267 ASP A CA 1
ATOM 2126 C C . ASP A 1 267 ? -41.095 -15.749 -33.257 1.00 77.06 267 ASP A C 1
ATOM 2128 O O . ASP A 1 267 ? -40.830 -14.655 -32.747 1.00 77.06 267 ASP A O 1
ATOM 2132 N N . TYR A 1 268 ? -40.166 -16.543 -33.792 1.00 81.75 268 TYR A N 1
ATOM 2133 C CA . TYR A 1 268 ? -38.739 -16.225 -33.912 1.00 81.75 268 TYR A CA 1
ATOM 2134 C C . TYR A 1 268 ? -38.340 -15.814 -35.337 1.00 81.75 268 TYR A C 1
ATOM 2136 O O . TYR A 1 268 ? -37.155 -15.748 -35.646 1.00 81.75 268 TYR A O 1
ATOM 2144 N N . SER A 1 269 ? -39.297 -15.502 -36.209 1.00 77.00 269 SER A N 1
ATOM 2145 C CA . SER A 1 269 ? -39.031 -14.828 -37.485 1.00 77.00 269 SER A CA 1
ATOM 2146 C C . SER A 1 269 ? -38.847 -13.309 -37.318 1.00 77.00 269 SER A C 1
ATOM 2148 O O . SER A 1 269 ? -38.251 -12.647 -38.168 1.00 77.00 269 SER A O 1
ATOM 2150 N N . VAL A 1 270 ? -39.300 -12.745 -36.190 1.00 76.25 270 VAL A N 1
ATOM 2151 C CA . VAL A 1 270 ? -39.305 -11.298 -35.928 1.00 76.25 270 VAL A CA 1
ATOM 2152 C C . VAL A 1 270 ? -38.084 -10.865 -35.109 1.00 76.25 270 VAL A C 1
ATOM 2154 O O . VAL A 1 270 ? -37.808 -11.402 -34.037 1.00 76.25 270 VAL A O 1
ATOM 2157 N N . ALA A 1 271 ? -37.395 -9.799 -35.535 1.00 72.31 271 ALA A N 1
ATOM 2158 C CA . ALA A 1 271 ? -36.182 -9.286 -34.879 1.00 72.31 271 ALA A CA 1
ATOM 2159 C C . ALA A 1 271 ? -36.347 -8.983 -33.370 1.00 72.31 271 ALA A C 1
ATOM 2161 O O . ALA A 1 271 ? -35.416 -9.176 -32.586 1.00 72.31 271 ALA A O 1
ATOM 2162 N N . LYS A 1 272 ? -37.547 -8.570 -32.924 1.00 72.06 272 LYS A N 1
ATOM 2163 C CA . LYS A 1 272 ? -37.853 -8.308 -31.501 1.00 72.06 272 LYS A CA 1
ATOM 2164 C C . LYS A 1 272 ? -37.772 -9.562 -30.613 1.00 72.06 272 LYS A C 1
ATOM 2166 O O . LYS A 1 272 ? -37.641 -9.416 -29.388 1.00 72.06 272 LYS A O 1
ATOM 2171 N N . ALA A 1 273 ? -37.828 -10.761 -31.197 1.00 78.19 273 ALA A N 1
ATOM 2172 C CA . ALA A 1 273 ? -37.679 -12.035 -30.499 1.00 78.19 273 ALA A CA 1
ATOM 2173 C C . ALA A 1 273 ? -36.224 -12.347 -30.115 1.00 78.19 273 ALA A C 1
ATOM 2175 O O . ALA A 1 273 ? -35.994 -13.232 -29.297 1.00 78.19 273 ALA A O 1
ATOM 2176 N N . PHE A 1 274 ? -35.248 -11.582 -30.615 1.00 76.62 274 PHE A N 1
ATOM 2177 C CA . PHE A 1 274 ? -33.832 -11.768 -30.309 1.00 76.62 274 PHE A CA 1
ATOM 2178 C C . PHE A 1 274 ? -33.258 -10.616 -29.472 1.00 76.62 274 PHE A C 1
ATOM 2180 O O . PHE A 1 274 ? -33.779 -9.499 -29.427 1.00 76.62 274 PHE A O 1
ATOM 2187 N N . ARG A 1 275 ? -32.167 -10.907 -28.765 1.00 71.56 275 ARG A N 1
ATOM 2188 C CA . ARG A 1 275 ? -31.264 -9.952 -28.121 1.00 71.56 275 ARG A CA 1
ATOM 2189 C C . ARG A 1 275 ? -29.975 -9.898 -28.946 1.00 71.56 275 ARG A C 1
ATOM 2191 O O . ARG A 1 275 ? -29.253 -10.896 -28.961 1.00 71.56 275 ARG A O 1
ATOM 2198 N N . PRO A 1 276 ? -29.667 -8.787 -29.631 1.00 68.69 276 PRO A N 1
ATOM 2199 C CA . PRO A 1 276 ? -28.384 -8.636 -30.301 1.00 68.69 276 PRO A CA 1
ATOM 2200 C C . PRO A 1 276 ? -27.271 -8.380 -29.275 1.00 68.69 276 PRO A C 1
ATOM 2202 O O . PRO A 1 276 ? -27.378 -7.499 -28.422 1.00 68.69 276 PRO A O 1
ATOM 2205 N N . ILE A 1 277 ? -26.182 -9.140 -29.366 1.00 67.19 277 ILE A N 1
ATOM 2206 C CA . ILE A 1 277 ? -24.934 -8.921 -28.633 1.00 67.19 277 ILE A CA 1
ATOM 2207 C C . ILE A 1 277 ? -23.835 -8.624 -29.646 1.00 67.19 277 ILE A C 1
ATOM 2209 O O . ILE A 1 277 ? -23.408 -9.508 -30.385 1.00 67.19 277 ILE A O 1
ATOM 2213 N N . CYS A 1 278 ? -23.334 -7.391 -29.659 1.00 68.00 278 CYS A N 1
ATOM 2214 C CA . CYS A 1 278 ? -22.197 -7.027 -30.500 1.00 68.00 278 CYS A CA 1
ATOM 2215 C C . CYS A 1 278 ? -20.875 -7.268 -29.771 1.00 68.00 278 CYS A C 1
ATOM 2217 O O . CYS A 1 278 ? -20.537 -6.602 -28.791 1.00 68.00 278 CYS A O 1
ATOM 2219 N N . LEU A 1 279 ? -20.099 -8.215 -30.286 1.00 70.06 279 LEU A N 1
ATOM 2220 C CA . LEU A 1 279 ? -18.734 -8.484 -29.866 1.00 70.06 279 LEU A CA 1
ATOM 2221 C C . LEU A 1 279 ? -17.798 -7.500 -30.574 1.00 70.06 279 LEU A C 1
ATOM 2223 O O . LEU A 1 279 ? -17.370 -7.728 -31.707 1.00 70.06 279 LEU A O 1
ATOM 2227 N N . SER A 1 280 ? -17.504 -6.393 -29.894 1.00 70.06 280 SER A N 1
ATOM 2228 C CA . SER A 1 280 ? -16.487 -5.426 -30.310 1.00 70.06 280 SER A CA 1
ATOM 2229 C C . SER A 1 280 ? -15.069 -5.926 -30.022 1.00 70.06 280 SER A C 1
ATOM 2231 O O . SER A 1 280 ? -14.846 -6.739 -29.114 1.00 70.06 280 SER A O 1
ATOM 2233 N N . SER A 1 281 ? -14.094 -5.408 -30.775 1.00 70.62 281 SER A N 1
ATOM 2234 C CA . SER A 1 281 ? -12.677 -5.693 -30.540 1.00 70.62 281 SER A CA 1
ATOM 2235 C C . SER A 1 281 ? -12.243 -5.254 -29.133 1.00 70.62 281 SER A C 1
ATOM 2237 O O . SER A 1 281 ? -12.747 -4.279 -28.573 1.00 70.62 281 SER A O 1
ATOM 2239 N N . PHE A 1 282 ? -11.274 -5.963 -28.544 1.00 70.81 282 PHE A N 1
ATOM 2240 C CA . PHE A 1 282 ? -10.710 -5.604 -27.234 1.00 70.81 282 PHE A CA 1
ATOM 2241 C C . PHE A 1 282 ? -10.168 -4.164 -27.201 1.00 70.81 282 PHE A C 1
ATOM 2243 O O . PHE A 1 282 ? -10.270 -3.477 -26.183 1.00 70.81 282 PHE A O 1
ATOM 2250 N N . LEU A 1 283 ? -9.624 -3.698 -28.325 1.00 66.81 283 LEU A N 1
ATOM 2251 C CA . LEU A 1 283 ? -9.084 -2.350 -28.459 1.00 66.81 283 LEU A CA 1
ATOM 2252 C C . LEU A 1 283 ? -10.204 -1.304 -28.454 1.00 66.81 283 LEU A C 1
ATOM 2254 O O . LEU A 1 283 ? -10.098 -0.325 -27.720 1.00 66.81 283 LEU A O 1
ATOM 2258 N N . LEU A 1 284 ? -11.322 -1.565 -29.142 1.00 68.19 284 LEU A N 1
ATOM 2259 C CA . LEU A 1 284 ? -12.507 -0.707 -29.076 1.00 68.19 284 LEU A CA 1
ATOM 2260 C C . LEU A 1 284 ? -13.112 -0.678 -27.660 1.00 68.19 284 LEU A C 1
ATOM 2262 O O . LEU A 1 284 ? -13.446 0.391 -27.162 1.00 68.19 284 LEU A O 1
ATOM 2266 N N . LYS A 1 285 ? -13.165 -1.816 -26.955 1.00 68.75 285 LYS A N 1
ATOM 2267 C CA . LYS A 1 285 ? -13.609 -1.863 -25.545 1.00 68.75 285 LYS A CA 1
ATOM 2268 C C . LYS A 1 285 ? -12.694 -1.074 -24.608 1.00 68.75 285 LYS A C 1
ATOM 2270 O O . LYS A 1 285 ? -13.166 -0.440 -23.668 1.00 68.75 285 LYS A O 1
ATOM 2275 N N . THR A 1 286 ? -11.386 -1.132 -24.843 1.00 68.94 286 THR A N 1
ATOM 2276 C CA . THR A 1 286 ? -10.407 -0.357 -24.071 1.00 68.94 286 THR A CA 1
ATOM 2277 C C . THR A 1 286 ? -10.592 1.136 -24.324 1.00 68.94 286 THR A C 1
ATOM 2279 O O . THR A 1 286 ? -10.661 1.906 -23.369 1.00 68.94 286 THR A O 1
ATOM 2282 N N . LEU A 1 287 ? -10.764 1.534 -25.587 1.00 67.44 287 LEU A N 1
ATOM 2283 C CA . LEU A 1 287 ? -11.055 2.915 -25.961 1.00 67.44 287 LEU A CA 1
ATOM 2284 C C . LEU A 1 287 ? -12.353 3.415 -25.307 1.00 67.44 287 LEU A C 1
ATOM 2286 O O . LEU A 1 287 ? -12.355 4.484 -24.707 1.00 67.44 287 LEU A O 1
ATOM 2290 N N . GLU A 1 288 ? -13.425 2.618 -25.340 1.00 66.50 288 GLU A N 1
ATOM 2291 C CA . GLU A 1 288 ? -14.696 2.932 -24.673 1.00 66.50 288 GLU A CA 1
ATOM 2292 C C . GLU A 1 288 ? -14.514 3.197 -23.176 1.00 66.50 288 GLU A C 1
ATOM 2294 O O . GLU A 1 288 ? -15.057 4.171 -22.663 1.00 66.50 288 GLU A O 1
ATOM 2299 N N . LYS A 1 289 ? -13.713 2.381 -22.479 1.00 71.62 289 LYS A N 1
ATOM 2300 C CA . LYS A 1 289 ? -13.413 2.586 -21.053 1.00 71.62 289 LYS A CA 1
ATOM 2301 C C . LYS A 1 289 ? -12.567 3.829 -20.789 1.00 71.62 289 LYS A C 1
ATOM 2303 O O . LYS A 1 289 ? -12.776 4.497 -19.782 1.00 71.62 289 LYS A O 1
ATOM 2308 N N . MET A 1 290 ? -11.608 4.136 -21.661 1.00 66.00 290 MET A N 1
ATOM 2309 C CA . MET A 1 290 ? -10.797 5.350 -21.530 1.00 66.00 290 MET A CA 1
ATOM 2310 C C . MET A 1 290 ? -11.655 6.604 -21.687 1.00 66.00 290 MET A C 1
ATOM 2312 O O . MET A 1 290 ? -11.500 7.551 -20.923 1.00 66.00 290 MET A O 1
ATOM 2316 N N . VAL A 1 291 ? -12.589 6.587 -22.638 1.00 65.19 291 VAL A N 1
ATOM 2317 C CA . VAL A 1 291 ? -13.529 7.691 -22.843 1.00 65.19 291 VAL A CA 1
ATOM 2318 C C . VAL A 1 291 ? -14.530 7.791 -21.693 1.00 65.19 291 VAL A C 1
ATOM 2320 O O . VAL A 1 291 ? -14.790 8.894 -21.224 1.00 65.19 291 VAL A O 1
ATOM 2323 N N . ASP A 1 292 ? -15.063 6.664 -21.212 1.00 66.69 292 ASP A N 1
ATOM 2324 C CA . ASP A 1 292 ? -15.937 6.626 -20.031 1.00 66.69 292 ASP A CA 1
ATOM 2325 C C . ASP A 1 292 ? -15.277 7.310 -18.834 1.00 66.69 292 ASP A C 1
ATOM 2327 O O . ASP A 1 292 ? -15.859 8.192 -18.206 1.00 66.69 292 ASP A O 1
ATOM 2331 N N . ARG A 1 293 ? -14.017 6.948 -18.579 1.00 71.31 293 ARG A N 1
ATOM 2332 C CA . ARG A 1 293 ? -13.215 7.541 -17.519 1.00 71.31 293 ARG A CA 1
ATOM 2333 C C . ARG A 1 293 ? -12.999 9.036 -17.735 1.00 71.31 293 ARG A C 1
ATOM 2335 O O . ARG A 1 293 ? -13.221 9.801 -16.811 1.00 71.31 293 ARG A O 1
ATOM 2342 N N . TYR A 1 294 ? -12.635 9.458 -18.945 1.00 68.50 294 TYR A N 1
ATOM 2343 C CA . TYR A 1 294 ? -12.470 10.879 -19.262 1.00 68.50 294 TYR A CA 1
ATOM 2344 C C . TYR A 1 294 ? -13.757 11.680 -19.011 1.00 68.50 294 TYR A C 1
ATOM 2346 O O . TYR A 1 294 ? -13.714 12.746 -18.408 1.00 68.50 294 TYR A O 1
ATOM 2354 N N . ILE A 1 295 ? -14.921 11.153 -19.403 1.00 66.75 295 ILE A N 1
ATOM 2355 C CA . ILE A 1 295 ? -16.204 11.813 -19.127 1.00 66.75 295 ILE A CA 1
ATOM 2356 C C . ILE A 1 295 ? -16.445 11.942 -17.623 1.00 66.75 295 ILE A C 1
ATOM 2358 O O . ILE A 1 295 ? -16.839 13.010 -17.158 1.00 66.75 295 ILE A O 1
ATOM 2362 N N . ARG A 1 296 ? -16.211 10.874 -16.858 1.00 69.94 296 ARG A N 1
ATOM 2363 C CA . ARG A 1 296 ? -16.430 10.886 -15.407 1.00 69.94 296 ARG A CA 1
ATOM 2364 C C . ARG A 1 296 ? -15.486 11.824 -14.671 1.00 69.94 296 ARG A C 1
ATOM 2366 O O . ARG A 1 296 ? -15.942 12.532 -13.781 1.00 69.94 296 ARG A O 1
ATOM 2373 N N . ASP A 1 297 ? -14.214 11.803 -15.046 1.00 74.88 297 ASP A N 1
ATOM 2374 C CA . ASP A 1 297 ? -13.149 12.468 -14.304 1.00 74.88 297 ASP A CA 1
ATOM 2375 C C . ASP A 1 297 ? -13.025 13.949 -14.713 1.00 74.88 297 ASP A C 1
ATOM 2377 O O . ASP A 1 297 ? -12.723 14.782 -13.867 1.00 74.88 297 ASP A O 1
ATOM 2381 N N . GLU A 1 298 ? -13.311 14.302 -15.974 1.00 68.38 298 GLU A N 1
ATOM 2382 C CA . GLU A 1 298 ? -13.032 15.647 -16.514 1.00 68.38 298 GLU A CA 1
ATOM 2383 C C . GLU A 1 298 ? -14.294 16.441 -16.891 1.00 68.38 298 GLU A C 1
ATOM 2385 O O . GLU A 1 298 ? -14.325 17.666 -16.762 1.00 68.38 298 GLU A O 1
ATOM 2390 N N . VAL A 1 299 ? -15.353 15.767 -17.362 1.00 66.44 299 VAL A N 1
ATOM 2391 C CA . VAL A 1 299 ? -16.540 16.423 -17.954 1.00 66.44 299 VAL A CA 1
ATOM 2392 C C . VAL A 1 299 ? -17.670 16.574 -16.937 1.00 66.44 299 VAL A C 1
ATOM 2394 O O . VAL A 1 299 ? -18.205 17.670 -16.761 1.00 66.44 299 VAL A O 1
ATOM 2397 N N . LEU A 1 300 ? -18.031 15.490 -16.244 1.00 69.50 300 LEU A N 1
ATOM 2398 C CA . LEU A 1 300 ? -19.107 15.490 -15.249 1.00 69.50 300 LEU A CA 1
ATOM 2399 C C . LEU A 1 300 ? -18.864 16.432 -14.053 1.00 69.50 300 LEU A C 1
ATOM 2401 O O . LEU A 1 300 ? -19.850 16.975 -13.558 1.00 69.50 300 LEU A O 1
ATOM 2405 N N . PRO A 1 301 ? -17.624 16.707 -13.599 1.00 74.56 301 PRO A N 1
ATOM 2406 C CA . PRO A 1 301 ? -17.397 17.724 -12.572 1.00 74.56 301 PRO A CA 1
ATOM 2407 C C . PRO A 1 301 ? -17.757 19.143 -13.032 1.00 74.56 301 PRO A C 1
ATOM 2409 O O . PRO A 1 301 ? -18.193 19.955 -12.223 1.00 74.56 301 PRO A O 1
ATOM 2412 N N . GLN A 1 302 ? -17.609 19.440 -14.328 1.00 70.75 302 GLN A N 1
ATOM 2413 C CA . GLN A 1 302 ? -17.935 20.751 -14.904 1.00 70.75 302 GLN A CA 1
ATOM 2414 C C . GLN A 1 302 ? -19.425 20.874 -15.255 1.00 70.75 302 GLN A C 1
ATOM 2416 O O . GLN A 1 302 ? -19.997 21.961 -15.180 1.00 70.75 302 GLN A O 1
ATOM 2421 N N . LYS A 1 303 ? -20.061 19.761 -15.642 1.00 69.31 303 LYS A N 1
ATOM 2422 C CA . LYS A 1 303 ? -21.494 19.665 -15.954 1.00 69.31 303 LYS A CA 1
ATOM 2423 C C . LYS A 1 303 ? -22.105 18.435 -15.267 1.00 69.31 303 LYS A C 1
ATOM 2425 O O . LYS A 1 303 ? -22.205 17.376 -15.894 1.00 69.31 303 LYS A O 1
ATOM 2430 N N . PRO A 1 304 ? -22.488 18.543 -13.983 1.00 68.94 304 PRO A N 1
ATOM 2431 C CA . PRO A 1 304 ? -22.980 17.404 -13.220 1.00 68.94 304 PRO A CA 1
ATOM 2432 C C . PRO A 1 304 ? -24.361 16.944 -13.693 1.00 68.94 304 PRO A C 1
ATOM 2434 O O . PRO A 1 304 ? -25.216 17.744 -14.071 1.00 68.94 304 PRO A O 1
ATOM 2437 N N . LEU A 1 305 ? -24.587 15.631 -13.619 1.00 68.94 305 LEU A N 1
ATOM 2438 C CA . LEU A 1 305 ? -25.893 15.014 -13.861 1.00 68.94 305 LEU A CA 1
ATOM 2439 C C . LEU A 1 305 ? -26.900 15.423 -12.772 1.00 68.94 305 LEU A C 1
ATOM 2441 O O . LEU A 1 305 ? -26.522 15.784 -11.655 1.00 68.94 305 LEU A O 1
ATOM 2445 N N . SER A 1 306 ? -28.197 15.314 -13.076 1.00 72.94 306 SER A N 1
ATOM 2446 C CA . SER A 1 306 ? -29.263 15.641 -12.120 1.00 72.94 306 SER A CA 1
ATOM 2447 C C . SER A 1 306 ? -29.106 14.872 -10.802 1.00 72.94 306 SER A C 1
ATOM 2449 O O . SER A 1 306 ? -28.818 13.672 -10.787 1.00 72.94 306 SER A O 1
ATOM 2451 N N . LYS A 1 307 ? -29.366 15.542 -9.673 1.00 69.94 307 LYS A N 1
ATOM 2452 C CA . LYS A 1 307 ? -29.326 14.923 -8.337 1.00 69.94 307 LYS A CA 1
ATOM 2453 C C . LYS A 1 307 ? -30.350 13.792 -8.173 1.00 69.94 307 LYS A C 1
ATOM 2455 O O . LYS A 1 307 ? -30.109 12.892 -7.377 1.00 69.94 307 LYS A O 1
ATOM 2460 N N . PHE A 1 308 ? -31.428 13.796 -8.958 1.00 69.56 308 PHE A N 1
ATOM 2461 C CA . PHE A 1 308 ? -32.483 12.771 -8.941 1.00 69.56 308 PHE A CA 1
ATOM 2462 C C . PHE A 1 308 ? -32.270 11.653 -9.971 1.00 69.56 308 PHE A C 1
ATOM 2464 O O . PHE A 1 308 ? -33.130 10.798 -10.162 1.00 69.56 308 PHE A O 1
ATOM 2471 N N . GLN A 1 309 ? -31.123 11.647 -10.651 1.00 73.62 309 GLN A N 1
ATOM 2472 C CA . GLN A 1 309 ? -30.739 10.557 -11.532 1.00 73.62 309 GLN A CA 1
ATOM 2473 C C . GLN A 1 309 ? -29.956 9.502 -10.744 1.00 73.62 309 GLN A C 1
ATOM 2475 O O . GLN A 1 309 ? -28.946 9.809 -10.113 1.00 73.62 309 GLN A O 1
ATOM 2480 N N . TYR A 1 310 ? -30.411 8.251 -10.806 1.00 70.81 310 TYR A N 1
ATOM 2481 C CA . TYR A 1 310 ? -29.768 7.120 -10.124 1.00 70.81 310 TYR A CA 1
ATOM 2482 C C . TYR A 1 310 ? -28.904 6.288 -11.067 1.00 70.81 310 TYR A C 1
ATOM 2484 O O . TYR A 1 310 ? -27.869 5.761 -10.669 1.00 70.81 310 TYR A O 1
ATOM 2492 N N . ALA A 1 311 ? -29.288 6.202 -12.341 1.00 63.69 311 ALA A N 1
ATOM 2493 C CA . ALA A 1 311 ? -28.509 5.483 -13.332 1.00 63.69 311 ALA A CA 1
ATOM 2494 C C . ALA A 1 311 ? -27.163 6.181 -13.591 1.00 63.69 311 ALA A C 1
ATOM 2496 O O . ALA A 1 311 ? -27.108 7.399 -13.787 1.00 63.69 311 ALA A O 1
ATOM 2497 N N . TYR A 1 312 ? -26.098 5.378 -13.658 1.00 63.94 312 TYR A N 1
ATOM 2498 C CA . TYR A 1 312 ? -24.751 5.777 -14.079 1.00 63.94 312 TYR A CA 1
ATOM 2499 C C . TYR A 1 312 ? -23.991 6.749 -13.160 1.00 63.94 312 TYR A C 1
ATOM 2501 O O . TYR A 1 312 ? -22.903 7.208 -13.524 1.00 63.94 312 TYR A O 1
ATOM 2509 N N . GLN A 1 313 ? -24.504 7.002 -11.953 1.00 67.31 313 GLN A N 1
ATOM 2510 C CA . GLN A 1 313 ? -23.808 7.766 -10.920 1.00 67.31 313 GLN A CA 1
ATOM 2511 C C . GLN A 1 313 ? -23.059 6.836 -9.950 1.00 67.31 313 GLN A C 1
ATOM 2513 O O . GLN A 1 313 ? -23.605 5.805 -9.551 1.00 67.31 313 GLN A O 1
ATOM 2518 N N . PRO A 1 314 ? -21.821 7.177 -9.548 1.00 66.56 314 PRO A N 1
ATOM 2519 C CA . PRO A 1 314 ? -21.122 6.447 -8.497 1.00 66.56 314 PRO A CA 1
ATOM 2520 C C . PRO A 1 314 ? -21.951 6.418 -7.205 1.00 66.56 314 PRO A C 1
ATOM 2522 O O . PRO A 1 314 ? -22.467 7.447 -6.779 1.00 66.56 314 PRO A O 1
ATOM 2525 N N . GLY A 1 315 ? -22.082 5.241 -6.589 1.00 71.88 315 GLY A N 1
ATOM 2526 C CA . GLY A 1 315 ? -22.779 5.081 -5.307 1.00 71.88 315 GLY A CA 1
ATOM 2527 C C . GLY A 1 315 ? -24.311 5.085 -5.369 1.00 71.88 315 GLY A C 1
ATOM 2528 O O . GLY A 1 315 ? -24.937 5.023 -4.317 1.00 71.88 315 GLY A O 1
ATOM 2529 N N . LYS A 1 316 ? -24.926 5.124 -6.560 1.00 72.69 316 LYS A N 1
ATOM 2530 C CA . LYS A 1 316 ? -26.384 5.003 -6.727 1.00 72.69 316 LYS A CA 1
ATOM 2531 C C . LYS A 1 316 ? -26.762 3.728 -7.472 1.00 72.69 316 LYS A C 1
ATOM 2533 O O . LYS A 1 316 ? -26.120 3.357 -8.455 1.00 72.69 316 LYS A O 1
ATOM 2538 N N . SER A 1 317 ? -27.826 3.074 -7.018 1.00 72.56 317 SER A N 1
ATOM 2539 C CA . SER A 1 317 ? -28.395 1.879 -7.644 1.00 72.56 317 SER A CA 1
ATOM 2540 C C . SER A 1 317 ? -29.916 1.992 -7.787 1.00 72.56 317 SER A C 1
ATOM 2542 O O . SER A 1 317 ? -30.541 2.957 -7.340 1.00 72.56 317 SER A O 1
ATOM 2544 N N . THR A 1 318 ? -30.527 0.985 -8.415 1.00 65.56 318 THR A N 1
ATOM 2545 C CA . THR A 1 318 ? -31.988 0.820 -8.429 1.00 65.56 318 THR A CA 1
ATOM 2546 C C . THR A 1 318 ? -32.555 0.638 -7.023 1.00 65.56 318 THR A C 1
ATOM 2548 O O . THR A 1 318 ? -33.655 1.100 -6.750 1.00 65.56 318 THR A O 1
ATOM 2551 N N . GLU A 1 319 ? -31.800 0.016 -6.117 1.00 69.94 319 GLU A N 1
ATOM 2552 C CA . GLU A 1 319 ? -32.197 -0.149 -4.715 1.00 69.94 319 GLU A CA 1
ATOM 2553 C C . GLU A 1 319 ? -32.181 1.191 -3.984 1.00 69.94 319 GLU A C 1
ATOM 2555 O O . GLU A 1 319 ? -33.116 1.489 -3.251 1.00 69.94 319 GLU A O 1
ATOM 2560 N N . THR A 1 320 ? -31.182 2.044 -4.248 1.00 72.00 320 THR A N 1
ATOM 2561 C CA . THR A 1 320 ? -31.151 3.413 -3.710 1.00 72.00 320 THR A CA 1
ATOM 2562 C C . THR A 1 320 ? -32.362 4.222 -4.184 1.00 72.00 320 THR A C 1
ATOM 2564 O O . THR A 1 320 ? -32.973 4.931 -3.393 1.00 72.00 320 THR A O 1
ATOM 2567 N N . ALA A 1 321 ? -32.755 4.077 -5.456 1.00 73.75 321 ALA A N 1
ATOM 2568 C CA . ALA A 1 321 ? -33.935 4.753 -6.000 1.00 73.75 321 ALA A CA 1
ATOM 2569 C C . ALA A 1 321 ? -35.236 4.291 -5.324 1.00 73.75 321 ALA A C 1
ATOM 2571 O O . ALA A 1 321 ? -36.095 5.111 -5.000 1.00 73.75 321 ALA A O 1
ATOM 2572 N N . LEU A 1 322 ? -35.375 2.982 -5.090 1.00 76.19 322 LEU A N 1
ATOM 2573 C CA . LEU A 1 322 ? -36.522 2.424 -4.375 1.00 76.19 322 LEU A CA 1
ATOM 2574 C C . LEU A 1 322 ? -36.543 2.874 -2.913 1.00 76.19 322 LEU A C 1
ATOM 2576 O O . LEU A 1 322 ? -37.596 3.264 -2.421 1.00 76.19 322 LEU A O 1
ATOM 2580 N N . TYR A 1 323 ? -35.395 2.865 -2.237 1.00 76.50 323 TYR A N 1
ATOM 2581 C CA . TYR A 1 323 ? -35.275 3.314 -0.852 1.00 76.50 323 TYR A CA 1
ATOM 2582 C C . TYR A 1 323 ? -35.705 4.774 -0.681 1.00 76.50 323 TYR A C 1
ATOM 2584 O O . TYR A 1 323 ? -36.481 5.086 0.222 1.00 76.50 323 TYR A O 1
ATOM 2592 N N . ASP A 1 324 ? -35.265 5.664 -1.572 1.00 74.62 324 ASP A N 1
ATOM 2593 C CA . ASP A 1 324 ? -35.642 7.078 -1.517 1.00 74.62 324 ASP A CA 1
ATOM 2594 C C . ASP A 1 324 ? -37.144 7.274 -1.779 1.00 74.62 324 ASP A C 1
ATOM 2596 O O . ASP A 1 324 ? -37.791 8.066 -1.090 1.00 74.62 324 ASP A O 1
ATOM 2600 N N . LEU A 1 325 ? -37.731 6.505 -2.705 1.00 75.56 325 LEU A N 1
ATOM 2601 C CA . LEU A 1 325 ? -39.179 6.494 -2.933 1.00 75.56 325 LEU A CA 1
ATOM 2602 C C . LEU A 1 325 ? -39.947 6.019 -1.691 1.00 75.56 325 LEU A C 1
ATOM 2604 O O . LEU A 1 325 ? -40.874 6.700 -1.256 1.00 75.56 325 LEU A O 1
ATOM 2608 N N . PHE A 1 326 ? -39.556 4.885 -1.100 1.00 76.31 326 PHE A N 1
ATOM 2609 C CA . PHE A 1 326 ? -40.191 4.358 0.112 1.00 76.31 326 PHE A CA 1
ATOM 2610 C C . PHE A 1 326 ? -40.054 5.319 1.287 1.00 76.31 326 PHE A C 1
ATOM 2612 O O . PHE A 1 326 ? -41.026 5.556 1.991 1.00 76.31 326 PHE A O 1
ATOM 2619 N N . THR A 1 327 ? -38.900 5.966 1.436 1.00 77.56 327 THR A N 1
ATOM 2620 C CA . THR A 1 327 ? -38.679 6.972 2.479 1.00 77.56 327 THR A CA 1
ATOM 2621 C C . THR A 1 327 ? -39.656 8.144 2.354 1.00 77.56 327 THR A C 1
ATOM 2623 O O . THR A 1 327 ? -40.153 8.649 3.360 1.00 77.56 327 THR A O 1
ATOM 2626 N N . VAL A 1 328 ? -39.944 8.600 1.130 1.00 71.38 328 VAL A N 1
ATOM 2627 C CA . VAL A 1 328 ? -40.926 9.671 0.893 1.00 71.38 328 VAL A CA 1
ATOM 2628 C C . VAL A 1 328 ? -42.347 9.195 1.203 1.00 71.38 328 VAL A C 1
ATOM 2630 O O . VAL A 1 328 ? -43.100 9.923 1.849 1.00 71.38 328 VAL A O 1
ATOM 2633 N N . LEU A 1 329 ? -42.700 7.975 0.790 1.00 73.31 329 LEU A N 1
ATOM 2634 C CA . LEU A 1 329 ? -44.011 7.384 1.066 1.00 73.31 329 LEU A CA 1
ATOM 2635 C C . LEU A 1 329 ? -44.237 7.181 2.573 1.00 73.31 329 LEU A C 1
ATOM 2637 O O . LEU A 1 329 ? -45.273 7.595 3.087 1.00 73.31 329 LEU A O 1
ATOM 2641 N N . ASP A 1 330 ? -43.255 6.641 3.294 1.00 71.19 330 ASP A N 1
ATOM 2642 C CA . ASP A 1 330 ? -43.330 6.412 4.741 1.00 71.19 330 ASP A CA 1
ATOM 2643 C C . ASP A 1 330 ? -43.469 7.722 5.521 1.00 71.19 330 ASP A C 1
ATOM 2645 O O . ASP A 1 330 ? -44.243 7.802 6.476 1.00 71.19 330 ASP A O 1
ATOM 2649 N N . ARG A 1 331 ? -42.765 8.787 5.111 1.00 74.00 331 ARG A N 1
ATOM 2650 C CA . ARG A 1 331 ? -42.936 10.115 5.724 1.00 74.00 331 ARG A CA 1
ATOM 2651 C C . ARG A 1 331 ? -44.352 10.646 5.541 1.00 74.00 331 ARG A C 1
ATOM 2653 O O . ARG A 1 331 ? -44.939 11.099 6.520 1.00 74.00 331 ARG A O 1
ATOM 2660 N N . ALA A 1 332 ? -44.898 10.561 4.328 1.00 71.81 332 ALA A N 1
ATOM 2661 C CA . ALA A 1 332 ? -46.254 11.020 4.048 1.00 71.81 332 ALA A CA 1
ATOM 2662 C C . ALA A 1 332 ? -47.293 10.230 4.861 1.00 71.81 332 ALA A C 1
ATOM 2664 O O . ALA A 1 332 ? -48.174 10.826 5.477 1.00 71.81 332 ALA A O 1
ATOM 2665 N N . VAL A 1 333 ? -47.135 8.905 4.965 1.00 71.69 333 VAL A N 1
ATOM 2666 C CA . VAL A 1 333 ? -47.995 8.048 5.799 1.00 71.69 333 VAL A CA 1
ATOM 2667 C C . VAL A 1 333 ? -47.914 8.446 7.275 1.00 71.69 333 VAL A C 1
ATOM 2669 O O . VAL A 1 333 ? -48.947 8.638 7.918 1.00 71.69 333 VAL A O 1
ATOM 2672 N N . ASN A 1 334 ? -46.704 8.639 7.810 1.00 72.19 334 ASN A N 1
ATOM 2673 C CA . ASN A 1 334 ? -46.496 9.038 9.206 1.00 72.19 334 ASN A CA 1
ATOM 2674 C C . ASN A 1 334 ? -47.076 10.425 9.521 1.00 72.19 334 ASN A C 1
ATOM 2676 O O . ASN A 1 334 ? -47.549 10.663 10.632 1.00 72.19 334 ASN A O 1
ATOM 2680 N N . GLN A 1 335 ? -47.074 11.330 8.543 1.00 80.06 335 GLN A N 1
ATOM 2681 C CA . GLN A 1 335 ? -47.631 12.679 8.665 1.00 80.06 335 GLN A CA 1
ATOM 2682 C C . GLN A 1 335 ? -49.127 12.748 8.318 1.00 80.06 335 GLN A C 1
ATOM 2684 O O . GLN A 1 335 ? -49.726 13.817 8.413 1.00 80.06 335 GLN A O 1
ATOM 2689 N N . LYS A 1 336 ? -49.754 11.607 7.985 1.00 78.12 336 LYS A N 1
ATOM 2690 C CA . LYS A 1 336 ? -51.149 11.499 7.521 1.00 78.12 336 LYS A CA 1
ATOM 2691 C C . LYS A 1 336 ? -51.439 12.351 6.276 1.00 78.12 336 LYS A C 1
ATOM 2693 O O . LYS A 1 336 ? -52.563 12.811 6.081 1.00 78.12 336 LYS A O 1
ATOM 2698 N N . GLU A 1 337 ? -50.428 12.550 5.440 1.00 78.81 337 GLU A N 1
ATOM 2699 C CA . GLU A 1 337 ? -50.528 13.229 4.153 1.00 78.81 337 GLU A CA 1
ATOM 2700 C C . GLU A 1 337 ? -50.859 12.236 3.030 1.00 78.81 337 GLU A C 1
ATOM 2702 O O . GLU A 1 337 ? -50.639 11.028 3.141 1.00 78.81 337 GLU A O 1
ATOM 2707 N N . LEU A 1 338 ? -51.388 12.748 1.916 1.00 65.50 338 LEU A N 1
ATOM 2708 C CA . LEU A 1 338 ? -51.695 11.941 0.739 1.00 65.50 338 LEU A CA 1
ATOM 2709 C C . LEU A 1 338 ? -50.499 11.949 -0.221 1.00 65.50 338 LEU A C 1
ATOM 2711 O O . LEU A 1 338 ? -50.138 12.995 -0.757 1.00 65.50 338 LEU A O 1
ATOM 2715 N N . ALA A 1 339 ? -49.892 10.783 -0.452 1.00 64.62 339 ALA A N 1
ATOM 2716 C CA . ALA A 1 339 ? -48.788 10.633 -1.396 1.00 64.62 339 ALA A CA 1
ATOM 2717 C C . ALA A 1 339 ? -49.278 10.131 -2.760 1.00 64.62 339 ALA A C 1
ATOM 2719 O O . ALA A 1 339 ? -49.933 9.092 -2.852 1.00 64.62 339 ALA A O 1
ATOM 2720 N N . LEU A 1 340 ? -48.911 10.842 -3.830 1.00 68.00 340 LEU A N 1
ATOM 2721 C CA . LEU A 1 340 ? -49.172 10.444 -5.213 1.00 68.00 340 LEU A CA 1
ATOM 2722 C C . LEU A 1 340 ? -47.852 10.104 -5.913 1.00 68.00 340 LEU A C 1
ATOM 2724 O O . LEU A 1 340 ? -46.974 10.957 -6.041 1.00 68.00 340 LEU A O 1
ATOM 2728 N N . ALA A 1 341 ? -47.728 8.871 -6.406 1.00 64.06 341 ALA A N 1
ATOM 2729 C CA . ALA A 1 341 ? -46.601 8.438 -7.227 1.00 64.06 341 ALA A CA 1
ATOM 2730 C C . ALA A 1 341 ? -47.053 8.235 -8.680 1.00 64.06 341 ALA A C 1
ATOM 2732 O O . ALA A 1 341 ? -48.005 7.505 -8.943 1.00 64.06 341 ALA A O 1
ATOM 2733 N N . THR A 1 342 ? -46.360 8.877 -9.624 1.00 72.00 342 THR A N 1
ATOM 2734 C CA . THR A 1 342 ? -46.574 8.693 -11.068 1.00 72.00 342 THR A CA 1
ATOM 2735 C C . THR A 1 342 ? -45.347 8.023 -11.668 1.00 72.00 342 THR A C 1
ATOM 2737 O O . THR A 1 342 ? -44.233 8.521 -11.510 1.00 72.00 342 THR A O 1
ATOM 2740 N N . PHE A 1 343 ? -45.551 6.912 -12.371 1.00 67.69 343 PHE A N 1
ATOM 2741 C CA . PHE A 1 343 ? -44.490 6.176 -13.053 1.00 67.69 343 PHE A CA 1
ATOM 2742 C C . PHE A 1 343 ? -44.663 6.319 -14.560 1.00 67.69 343 PHE A C 1
ATOM 2744 O O . PHE A 1 343 ? -45.766 6.157 -15.078 1.00 67.69 343 PHE A O 1
ATOM 2751 N N . LEU A 1 344 ? -43.570 6.626 -15.255 1.00 70.69 344 LEU A N 1
ATOM 2752 C CA . LEU A 1 344 ? -43.556 6.784 -16.702 1.00 70.69 344 LEU A CA 1
ATOM 2753 C C . LEU A 1 344 ? -42.544 5.807 -17.295 1.00 70.69 344 LEU A C 1
ATOM 2755 O O . LEU A 1 344 ? -41.353 5.894 -17.004 1.00 70.69 344 LEU A O 1
ATOM 2759 N N . ASP A 1 345 ? -43.034 4.878 -18.112 1.00 65.50 345 ASP A N 1
ATOM 2760 C CA . ASP A 1 345 ? -42.198 3.935 -18.853 1.00 65.50 345 ASP A CA 1
ATOM 2761 C C . ASP A 1 345 ? -41.942 4.472 -20.268 1.00 65.50 345 ASP A C 1
ATOM 2763 O O . ASP A 1 345 ? -42.879 4.810 -20.996 1.00 65.50 345 ASP A O 1
ATOM 2767 N N . ILE A 1 346 ? -40.668 4.590 -20.651 1.00 63.88 346 ILE A N 1
ATOM 2768 C CA . ILE A 1 346 ? -40.254 5.097 -21.966 1.00 63.88 346 ILE A CA 1
ATOM 2769 C C . ILE A 1 346 ? -39.786 3.920 -22.820 1.00 63.88 346 ILE A C 1
ATOM 2771 O O . ILE A 1 346 ? -38.666 3.423 -22.667 1.00 63.88 346 ILE A O 1
ATOM 2775 N N . GLU A 1 347 ? -40.612 3.513 -23.786 1.00 55.56 347 GLU A N 1
ATOM 2776 C CA . GLU A 1 347 ? -40.244 2.456 -24.730 1.00 55.56 347 GLU A CA 1
ATOM 2777 C C . GLU A 1 347 ? -39.087 2.911 -25.641 1.00 55.56 347 GLU A C 1
ATOM 2779 O O . GLU A 1 347 ? -39.204 3.870 -26.407 1.00 55.56 347 GLU A O 1
ATOM 2784 N N . GLY A 1 348 ? -37.964 2.187 -25.608 1.00 58.12 348 GLY A N 1
ATOM 2785 C CA . GLY A 1 348 ? -36.854 2.404 -26.544 1.00 58.12 348 GLY A CA 1
ATOM 2786 C C . GLY A 1 348 ? -36.075 3.703 -26.311 1.00 58.12 348 GLY A C 1
ATOM 2787 O O . GLY A 1 348 ? -35.592 4.298 -27.273 1.00 58.12 348 GLY A O 1
ATOM 2788 N N . ALA A 1 349 ? -35.933 4.127 -25.050 1.00 54.91 349 ALA A N 1
ATOM 2789 C CA . ALA A 1 349 ? -35.301 5.392 -24.659 1.00 54.91 349 ALA A CA 1
ATOM 2790 C C . ALA A 1 349 ? -33.913 5.652 -25.286 1.00 54.91 349 ALA A C 1
ATOM 2792 O O . ALA A 1 349 ? -33.585 6.797 -25.574 1.00 54.91 349 ALA A O 1
ATOM 2793 N N . PHE A 1 350 ? -33.108 4.610 -25.528 1.00 55.06 350 PHE A N 1
ATOM 2794 C CA . PHE A 1 350 ? -31.782 4.744 -26.153 1.00 55.06 350 PHE A CA 1
ATOM 2795 C C . PHE A 1 350 ? -31.818 4.634 -27.683 1.00 55.06 350 PHE A C 1
ATOM 2797 O O . PHE A 1 350 ? -31.029 5.280 -28.368 1.00 55.06 350 PHE A O 1
ATOM 2804 N N . ASP A 1 351 ? -32.731 3.823 -28.218 1.00 55.59 351 ASP A N 1
ATOM 2805 C CA . ASP A 1 351 ? -32.763 3.472 -29.641 1.00 55.59 351 ASP A CA 1
ATOM 2806 C C . ASP A 1 351 ? -33.420 4.574 -30.495 1.00 55.59 351 ASP A C 1
ATOM 2808 O O . ASP A 1 351 ? -33.212 4.626 -31.704 1.00 55.59 351 ASP A O 1
ATOM 2812 N N . ARG A 1 352 ? -34.203 5.471 -29.875 1.00 62.16 352 ARG A N 1
ATOM 2813 C CA . ARG A 1 352 ? -34.965 6.534 -30.561 1.00 62.16 352 ARG A CA 1
ATOM 2814 C C . ARG A 1 352 ? -34.339 7.931 -30.474 1.00 62.16 352 ARG A C 1
ATOM 2816 O O . ARG A 1 352 ? -34.997 8.910 -30.818 1.00 62.16 352 ARG A O 1
ATOM 2823 N N . VAL A 1 353 ? -33.094 8.057 -30.012 1.00 59.22 353 VAL A N 1
ATOM 2824 C CA . VAL A 1 353 ? -32.474 9.382 -29.851 1.00 59.22 353 VAL A CA 1
ATOM 2825 C C . VAL A 1 353 ? -31.878 9.897 -31.173 1.00 59.22 353 VAL A C 1
ATOM 2827 O O . VAL A 1 353 ? -31.125 9.155 -31.808 1.00 59.22 353 VAL A O 1
ATOM 2830 N N . PRO A 1 354 ? -32.134 11.162 -31.576 1.00 68.25 354 PRO A N 1
ATOM 2831 C CA . PRO A 1 354 ? -31.606 11.726 -32.819 1.00 68.25 354 PRO A CA 1
ATOM 2832 C C . PRO A 1 354 ? -30.075 11.818 -32.850 1.00 68.25 354 PRO A C 1
ATOM 2834 O O . PRO A 1 354 ? -29.461 12.391 -31.948 1.00 68.25 354 PRO A O 1
ATOM 2837 N N . THR A 1 355 ? -29.461 11.345 -33.939 1.00 60.34 355 THR A N 1
ATOM 2838 C CA . THR A 1 355 ? -27.998 11.330 -34.149 1.00 60.34 355 THR A CA 1
ATOM 2839 C C . THR A 1 355 ? -27.345 12.717 -34.059 1.00 60.34 355 THR A C 1
ATOM 2841 O O . THR A 1 355 ? -26.202 12.873 -33.614 1.00 60.34 355 THR A O 1
ATOM 2844 N N . GLU A 1 356 ? -28.090 13.750 -34.444 1.00 64.75 356 GLU A N 1
ATOM 2845 C CA . GLU A 1 356 ? -27.672 15.154 -34.421 1.00 64.75 356 GLU A CA 1
ATOM 2846 C C . GLU A 1 356 ? -27.455 15.674 -32.995 1.00 64.75 356 GLU A C 1
ATOM 2848 O O . GLU A 1 356 ? -26.466 16.363 -32.730 1.00 64.75 356 GLU A O 1
ATOM 2853 N N . ALA A 1 357 ? -28.325 15.289 -32.055 1.00 64.94 357 ALA A N 1
ATOM 2854 C CA . ALA A 1 357 ? -28.217 15.678 -30.650 1.00 64.94 357 ALA A CA 1
ATOM 2855 C C . ALA A 1 357 ? -26.939 15.108 -30.012 1.00 64.94 357 ALA A C 1
ATOM 2857 O O . ALA A 1 357 ? -26.203 15.823 -29.331 1.00 64.94 357 ALA A O 1
ATOM 2858 N N . ILE A 1 358 ? -26.619 13.850 -30.326 1.00 61.47 358 ILE A N 1
ATOM 2859 C CA . ILE A 1 358 ? -25.387 13.171 -29.892 1.00 61.47 358 ILE A CA 1
ATOM 2860 C C . ILE A 1 358 ? -24.162 13.900 -30.418 1.00 61.47 358 ILE A C 1
ATOM 2862 O O . ILE A 1 358 ? -23.228 14.189 -29.677 1.00 61.47 358 ILE A O 1
ATOM 2866 N N . THR A 1 359 ? -24.163 14.183 -31.720 1.00 61.81 359 THR A N 1
ATOM 2867 C CA . THR A 1 359 ? -23.018 14.769 -32.412 1.00 61.81 359 THR A CA 1
ATOM 2868 C C . THR A 1 359 ? -22.741 16.165 -31.865 1.00 61.81 359 THR A C 1
ATOM 2870 O O . THR A 1 359 ? -21.589 16.510 -31.604 1.00 61.81 359 THR A O 1
ATOM 2873 N N . LYS A 1 360 ? -23.795 16.945 -31.596 1.00 65.00 360 LYS A N 1
ATOM 2874 C CA . LYS A 1 360 ? -23.700 18.256 -30.948 1.00 65.00 360 LYS A CA 1
ATOM 2875 C C . LYS A 1 360 ? -23.094 18.160 -29.545 1.00 65.00 360 LYS A C 1
ATOM 2877 O O . LYS A 1 360 ? -22.179 18.921 -29.240 1.00 65.00 360 LYS A O 1
ATOM 2882 N N . TYR A 1 361 ? -23.548 17.215 -28.720 1.00 63.72 361 TYR A N 1
ATOM 2883 C CA . TYR A 1 361 ? -23.030 17.033 -27.360 1.00 63.72 361 TYR A CA 1
ATOM 2884 C C . TYR A 1 361 ? -21.576 16.539 -27.358 1.00 63.72 361 TYR A C 1
ATOM 2886 O O . TYR A 1 361 ? -20.721 17.091 -26.671 1.00 63.72 361 TYR A O 1
ATOM 2894 N N . ILE A 1 362 ? -21.250 15.558 -28.201 1.00 60.44 362 ILE A N 1
ATOM 2895 C CA . ILE A 1 362 ? -19.886 15.033 -28.339 1.00 60.44 362 ILE A CA 1
ATOM 2896 C C . ILE A 1 362 ? -18.922 16.119 -28.814 1.00 60.44 362 ILE A C 1
ATOM 2898 O O . ILE A 1 362 ? -17.812 16.206 -28.293 1.00 60.44 362 ILE A O 1
ATOM 2902 N N . ASN A 1 363 ? -19.325 16.972 -29.758 1.00 63.38 363 ASN A N 1
ATOM 2903 C CA . ASN A 1 363 ? -18.494 18.090 -30.209 1.00 63.38 363 ASN A CA 1
ATOM 2904 C C . ASN A 1 363 ? -18.203 19.098 -29.086 1.00 63.38 363 ASN A C 1
ATOM 2906 O O . ASN A 1 363 ? -17.114 19.663 -29.056 1.00 63.38 363 ASN A O 1
ATOM 2910 N N . GLN A 1 364 ? -19.127 19.285 -28.140 1.00 60.34 364 GLN A N 1
ATOM 2911 C CA . GLN A 1 364 ? -18.895 20.118 -26.956 1.00 60.34 364 GLN A CA 1
ATOM 2912 C C . GLN A 1 364 ? -17.959 19.445 -25.940 1.00 60.34 364 GLN A C 1
ATOM 2914 O O . GLN A 1 364 ? -17.170 20.126 -25.295 1.00 60.34 364 GLN A O 1
ATOM 2919 N N . VAL A 1 365 ? -18.013 18.115 -25.818 1.00 55.88 365 VAL A N 1
ATOM 2920 C CA . VAL A 1 365 ? -17.200 17.333 -24.868 1.00 55.88 365 VAL A CA 1
ATOM 2921 C C . VAL A 1 365 ? -15.776 17.059 -25.377 1.00 55.88 365 VAL A C 1
ATOM 2923 O O . VAL A 1 365 ? -14.833 17.002 -24.596 1.00 55.88 365 VAL A O 1
ATOM 2926 N N . THR A 1 366 ? -15.587 16.900 -26.689 1.00 54.66 366 THR A N 1
ATOM 2927 C CA . THR A 1 366 ? -14.308 16.469 -27.293 1.00 54.66 366 THR A CA 1
ATOM 2928 C C . THR A 1 366 ? -13.408 17.611 -27.778 1.00 54.66 366 THR A C 1
ATOM 2930 O O . THR A 1 366 ? -12.379 17.335 -28.399 1.00 54.66 366 THR A O 1
ATOM 2933 N N . MET A 1 367 ? -13.718 18.880 -27.461 1.00 51.25 367 MET A N 1
ATOM 2934 C CA . MET A 1 367 ? -12.872 20.042 -27.809 1.00 51.25 367 MET A CA 1
ATOM 2935 C C . MET A 1 367 ? -11.411 19.926 -27.325 1.00 51.25 367 MET A C 1
ATOM 2937 O O . MET A 1 367 ? -10.540 20.595 -27.873 1.00 51.25 367 MET A O 1
ATOM 2941 N N . PHE A 1 368 ? -11.125 19.041 -26.364 1.00 45.97 368 PHE A N 1
ATOM 2942 C CA . PHE A 1 368 ? -9.798 18.826 -25.778 1.00 45.97 368 PHE A CA 1
ATOM 2943 C C . PHE A 1 368 ? -9.060 17.561 -26.269 1.00 45.97 368 PHE A C 1
ATOM 2945 O O . PHE A 1 368 ? -7.928 17.313 -25.854 1.00 45.97 368 PHE A O 1
ATOM 2952 N N . CYS A 1 369 ? -9.644 16.745 -27.158 1.00 50.03 369 CYS A N 1
ATOM 2953 C CA . CYS A 1 369 ? -9.012 15.501 -27.623 1.00 50.03 369 CYS A CA 1
ATOM 2954 C C . CYS A 1 369 ? -8.223 15.675 -28.938 1.00 50.03 369 CYS A C 1
ATOM 2956 O O . CYS A 1 369 ? -8.663 16.338 -29.876 1.00 50.03 369 CYS A O 1
ATOM 2958 N N . ASN A 1 370 ? -7.066 15.005 -29.041 1.00 53.50 370 ASN A N 1
ATOM 2959 C CA . ASN A 1 370 ? -6.228 14.955 -30.249 1.00 53.50 370 ASN A CA 1
ATOM 2960 C C . ASN A 1 370 ? -7.047 14.525 -31.492 1.00 53.50 370 ASN A C 1
ATOM 2962 O O . ASN A 1 370 ? -7.859 13.602 -31.419 1.00 53.50 370 ASN A O 1
ATOM 2966 N N . LYS A 1 371 ? -6.796 15.155 -32.650 1.00 51.59 371 LYS A N 1
ATOM 2967 C CA . LYS A 1 371 ? -7.479 14.925 -33.942 1.00 51.59 371 LYS A CA 1
ATOM 2968 C C . LYS A 1 371 ? -7.575 13.440 -34.338 1.00 51.59 371 LYS A C 1
ATOM 2970 O O . LYS A 1 371 ? -8.582 13.025 -34.903 1.00 51.59 371 LYS A O 1
ATOM 2975 N N . VAL A 1 372 ? -6.567 12.634 -33.996 1.00 49.69 372 VAL A N 1
ATOM 2976 C CA . VAL A 1 372 ? -6.552 11.177 -34.242 1.00 49.69 372 VAL A CA 1
ATOM 2977 C C . VAL A 1 372 ? -7.576 10.449 -33.369 1.00 49.69 372 VAL A C 1
ATOM 2979 O O . VAL A 1 372 ? -8.342 9.621 -33.854 1.00 49.69 372 VAL A O 1
ATOM 2982 N N . PHE A 1 373 ? -7.637 10.808 -32.088 1.00 54.25 373 PHE A N 1
ATOM 2983 C CA . PHE A 1 373 ? -8.588 10.243 -31.133 1.00 54.25 373 PHE A CA 1
ATOM 2984 C C . PHE A 1 373 ? -10.025 10.586 -31.534 1.00 54.25 373 PHE A C 1
ATOM 2986 O O . PHE A 1 373 ? -10.895 9.721 -31.530 1.00 54.25 373 PHE A O 1
ATOM 2993 N N . ARG A 1 374 ? -10.238 11.827 -31.992 1.00 56.72 374 ARG A N 1
ATOM 2994 C CA . ARG A 1 374 ? -11.507 12.307 -32.544 1.00 56.72 374 ARG A CA 1
ATOM 2995 C C . ARG A 1 374 ? -11.978 11.436 -33.716 1.00 56.72 374 ARG A C 1
ATOM 2997 O O . ARG A 1 374 ? -13.096 10.937 -33.696 1.00 56.72 374 ARG A O 1
ATOM 3004 N N . ASN A 1 375 ? -11.122 11.194 -34.707 1.00 54.94 375 ASN A N 1
ATOM 3005 C CA . ASN A 1 375 ? -11.499 10.458 -35.919 1.00 54.94 375 ASN A CA 1
ATOM 3006 C C . ASN A 1 375 ? -11.783 8.966 -35.668 1.00 54.94 375 ASN A C 1
ATOM 3008 O O . ASN A 1 375 ? -12.768 8.439 -36.185 1.00 54.94 375 ASN A O 1
ATOM 3012 N N . ILE A 1 376 ? -10.966 8.299 -34.843 1.00 55.25 376 ILE A N 1
ATOM 3013 C CA . ILE A 1 376 ? -11.177 6.889 -34.462 1.00 55.25 376 ILE A CA 1
ATOM 3014 C C . ILE A 1 376 ? -12.501 6.737 -33.702 1.00 55.25 376 ILE A C 1
ATOM 3016 O O . ILE A 1 376 ? -13.267 5.799 -33.927 1.00 55.25 376 ILE A O 1
ATOM 3020 N N . PHE A 1 377 ? -12.788 7.694 -32.826 1.00 55.47 377 PHE A N 1
ATOM 3021 C CA . PHE A 1 377 ? -13.976 7.704 -31.993 1.00 55.47 377 PHE A CA 1
ATOM 3022 C C . PHE A 1 377 ? -15.272 7.960 -32.777 1.00 55.47 377 PHE A C 1
ATOM 3024 O O . PHE A 1 377 ? -16.235 7.208 -32.623 1.00 55.47 377 PHE A O 1
ATOM 3031 N N . PHE A 1 378 ? -15.289 8.956 -33.673 1.00 56.19 378 PHE A N 1
ATOM 3032 C CA . PHE A 1 378 ? -16.439 9.217 -34.549 1.00 56.19 378 PHE A CA 1
ATOM 3033 C C . PHE A 1 378 ? -16.738 8.034 -35.478 1.00 56.19 378 PHE A C 1
ATOM 3035 O O . PHE A 1 378 ? -17.901 7.657 -35.633 1.00 56.19 378 PHE A O 1
ATOM 3042 N N . GLY A 1 379 ? -15.696 7.401 -36.032 1.00 54.56 379 GLY A N 1
ATOM 3043 C CA . GLY A 1 379 ? -15.849 6.227 -36.894 1.00 54.56 379 GLY A CA 1
ATOM 3044 C C . GLY A 1 379 ? -16.458 5.015 -36.177 1.00 54.56 379 GLY A C 1
ATOM 3045 O O . GLY A 1 379 ? -17.263 4.298 -36.767 1.00 54.56 379 GLY A O 1
ATOM 3046 N N . ALA A 1 380 ? -16.127 4.806 -34.898 1.00 52.94 380 ALA A N 1
ATOM 3047 C CA . ALA A 1 380 ? -16.658 3.694 -34.107 1.00 52.94 380 ALA A CA 1
ATOM 3048 C C . ALA A 1 380 ? -18.109 3.915 -33.626 1.00 52.94 380 ALA A C 1
ATOM 3050 O O . ALA A 1 380 ? -18.880 2.960 -33.509 1.00 52.94 380 ALA A O 1
ATOM 3051 N N . LEU A 1 381 ? -18.501 5.165 -33.360 1.00 52.75 381 LEU A N 1
ATOM 3052 C CA . LEU A 1 381 ? -19.849 5.524 -32.902 1.00 52.75 381 LEU A CA 1
ATOM 3053 C C . LEU A 1 381 ? -20.911 5.429 -34.000 1.00 52.75 381 LEU A C 1
ATOM 3055 O O . LEU A 1 381 ? -22.003 4.924 -33.739 1.00 52.75 381 LEU A O 1
ATOM 3059 N N . GLN A 1 382 ? -20.583 5.848 -35.227 1.00 51.06 382 GLN A N 1
ATOM 3060 C CA . GLN A 1 382 ? -21.506 5.774 -36.366 1.00 51.06 382 GLN A CA 1
ATOM 3061 C C . GLN A 1 382 ? -21.892 4.328 -36.730 1.00 51.06 382 GLN A C 1
ATOM 3063 O O . GLN A 1 382 ? -23.007 4.092 -37.181 1.00 51.06 382 GLN A O 1
ATOM 3068 N N . GLN A 1 383 ? -21.021 3.343 -36.480 1.00 49.50 383 GLN A N 1
ATOM 3069 C CA . GLN A 1 383 ? -21.308 1.929 -36.767 1.00 49.50 383 GLN A CA 1
ATOM 3070 C C . GLN A 1 383 ? -22.128 1.217 -35.680 1.00 49.50 383 GLN A C 1
ATOM 3072 O O . GLN A 1 383 ? -22.863 0.277 -35.979 1.00 49.50 383 GLN A O 1
ATOM 3077 N N . LYS A 1 384 ? -22.034 1.642 -34.412 1.00 50.38 384 LYS A N 1
ATOM 3078 C CA . LYS A 1 384 ? -22.726 0.975 -33.292 1.00 50.38 384 LYS A CA 1
ATOM 3079 C C . LYS A 1 384 ? -24.231 1.258 -33.222 1.00 50.38 384 LYS A C 1
ATOM 3081 O O . LYS A 1 384 ? -24.954 0.503 -32.567 1.00 50.38 384 LYS A O 1
ATOM 3086 N N . TYR A 1 385 ? -24.698 2.297 -33.915 1.00 47.81 385 TYR A N 1
ATOM 3087 C CA . TYR A 1 385 ? -26.109 2.695 -33.967 1.00 47.81 385 TYR A CA 1
ATOM 3088 C C . TYR A 1 385 ? -27.012 1.709 -34.730 1.00 47.81 385 TYR A C 1
ATOM 3090 O O . TYR A 1 385 ? -28.229 1.796 -34.631 1.00 47.81 385 TYR A O 1
ATOM 3098 N N . ALA A 1 386 ? -26.439 0.710 -35.412 1.00 39.66 386 ALA A N 1
ATOM 3099 C CA . ALA A 1 386 ? -27.189 -0.336 -36.110 1.00 39.66 386 ALA A CA 1
ATOM 3100 C C . ALA A 1 386 ? -27.674 -1.497 -35.206 1.00 39.66 386 ALA A C 1
ATOM 3102 O O . ALA A 1 386 ? -28.131 -2.515 -35.722 1.00 39.66 386 ALA A O 1
ATOM 3103 N N . GLY A 1 387 ? -27.598 -1.376 -33.871 1.00 41.91 387 GLY A N 1
ATOM 3104 C CA . GLY A 1 387 ? -28.274 -2.325 -32.968 1.00 41.91 387 GLY A CA 1
ATOM 3105 C C . GLY A 1 387 ? -27.506 -2.795 -31.732 1.00 41.91 387 GLY A C 1
ATOM 3106 O O . GLY A 1 387 ? -27.764 -3.902 -31.261 1.00 41.91 387 GLY A O 1
ATOM 3107 N N . SER A 1 388 ? -26.570 -2.012 -31.176 1.00 42.88 388 SER A N 1
ATOM 3108 C CA . SER A 1 388 ? -25.938 -2.386 -29.900 1.00 42.88 388 SER A CA 1
ATOM 3109 C C . SER A 1 388 ? -25.857 -1.238 -28.901 1.00 42.88 388 SER A C 1
ATOM 3111 O O . SER A 1 388 ? -25.298 -0.176 -29.182 1.00 42.88 388 SER A O 1
ATOM 3113 N N . GLN A 1 389 ? -26.355 -1.498 -27.692 1.00 48.56 389 GLN A N 1
ATOM 3114 C CA . GLN A 1 389 ? -26.314 -0.574 -26.566 1.00 48.56 389 GLN A CA 1
ATOM 3115 C C . GLN A 1 389 ? -24.883 -0.456 -26.022 1.00 48.56 389 GLN A C 1
ATOM 3117 O O . GLN A 1 389 ? -24.430 -1.252 -25.199 1.00 48.56 389 GLN A O 1
ATOM 3122 N N . SER A 1 390 ? -24.146 0.542 -26.510 1.00 49.22 390 SER A N 1
ATOM 3123 C CA . SER A 1 390 ? -22.832 0.915 -25.980 1.00 49.22 390 SER A CA 1
ATOM 3124 C C . SER A 1 390 ? -22.950 1.484 -24.565 1.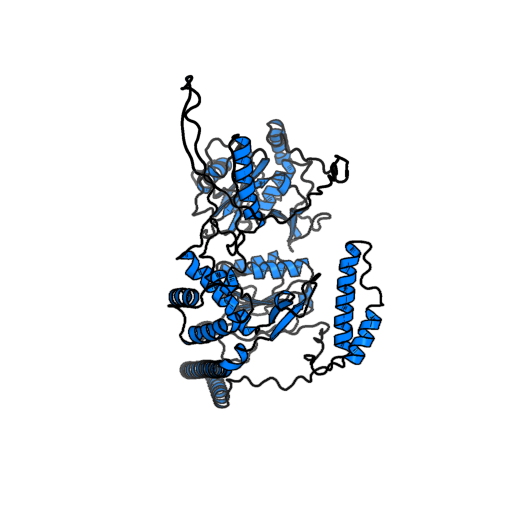00 49.22 390 SER A C 1
ATOM 3126 O O . SER A 1 390 ? -23.819 2.319 -24.320 1.00 49.22 390 SER A O 1
ATOM 3128 N N . LEU A 1 391 ? -22.027 1.134 -23.661 1.00 45.81 391 LEU A N 1
ATOM 3129 C CA . LEU A 1 391 ? -21.922 1.761 -22.331 1.00 45.81 391 LEU A CA 1
ATOM 3130 C C . LEU A 1 391 ? -21.757 3.289 -22.435 1.00 45.81 391 LEU A C 1
ATOM 3132 O O . LEU A 1 391 ? -22.306 4.038 -21.638 1.00 45.81 391 LEU A O 1
ATOM 3136 N N . PHE A 1 392 ? -21.053 3.742 -23.470 1.00 43.94 392 PHE A N 1
ATOM 3137 C CA . PHE A 1 392 ? -20.811 5.153 -23.753 1.00 43.94 392 PHE A CA 1
ATOM 3138 C C . PHE A 1 392 ? -22.073 5.905 -24.234 1.00 43.94 392 PHE A C 1
ATOM 3140 O O . PHE A 1 392 ? -22.356 7.004 -23.764 1.00 43.94 392 PHE A O 1
ATOM 3147 N N . ILE A 1 393 ? -22.879 5.280 -25.107 1.00 46.28 393 ILE A N 1
ATOM 3148 C CA . ILE A 1 393 ? -24.196 5.799 -25.543 1.00 46.28 393 ILE A CA 1
ATOM 3149 C C . ILE A 1 393 ? -25.171 5.838 -24.358 1.00 46.28 393 ILE A C 1
ATOM 3151 O O . ILE A 1 393 ? -26.138 6.577 -24.357 1.00 46.28 393 ILE A O 1
ATOM 3155 N N . ARG A 1 394 ? -24.925 5.091 -23.286 1.00 51.19 394 ARG A N 1
ATOM 3156 C CA . ARG A 1 394 ? -25.743 5.213 -22.080 1.00 51.19 394 ARG A CA 1
ATOM 3157 C C . ARG A 1 394 ? -25.339 6.404 -21.199 1.00 51.19 394 ARG A C 1
ATOM 3159 O O . ARG A 1 394 ? -26.210 6.943 -20.536 1.00 51.19 394 ARG A O 1
ATOM 3166 N N . HIS A 1 395 ? -24.083 6.867 -21.234 1.00 44.25 395 HIS A N 1
ATOM 3167 C CA . HIS A 1 395 ? -23.628 8.040 -20.463 1.00 44.25 395 HIS A CA 1
ATOM 3168 C C . HIS A 1 395 ? -23.929 9.385 -21.116 1.00 44.25 395 HIS A C 1
ATOM 3170 O O . HIS A 1 395 ? -24.318 10.315 -20.421 1.00 44.25 395 HIS A O 1
ATOM 3176 N N . VAL A 1 396 ? -23.768 9.495 -22.438 1.00 42.50 396 VAL A N 1
ATOM 3177 C CA . VAL A 1 396 ? -23.986 10.759 -23.169 1.00 42.50 396 VAL A CA 1
ATOM 3178 C C . VAL A 1 396 ? -25.462 11.193 -23.183 1.00 42.50 396 VAL A C 1
ATOM 3180 O O . VAL A 1 396 ? -25.764 12.349 -23.444 1.00 42.50 396 VAL A O 1
ATOM 3183 N N . PHE A 1 397 ? -26.394 10.288 -22.882 1.00 48.38 397 PHE A N 1
ATOM 3184 C CA . PHE A 1 397 ? -27.812 10.462 -23.207 1.00 48.38 397 PHE A CA 1
ATOM 3185 C C . PHE A 1 397 ? -28.738 10.689 -22.021 1.00 48.38 397 PHE A C 1
ATOM 3187 O O . PHE A 1 397 ? -29.931 10.916 -22.216 1.00 48.38 397 PHE A O 1
ATOM 3194 N N . VAL A 1 398 ? -28.225 10.676 -20.793 1.00 43.41 398 VAL A N 1
ATOM 3195 C CA . VAL A 1 398 ? -29.080 10.838 -19.606 1.00 43.41 398 VAL A CA 1
ATOM 3196 C C . VAL A 1 398 ? -29.375 12.307 -19.276 1.00 43.41 398 VAL A C 1
ATOM 3198 O O . VAL A 1 398 ? -29.691 12.639 -18.142 1.00 43.41 398 VAL A O 1
ATOM 3201 N N . GLU A 1 399 ? -29.328 13.206 -20.264 1.00 34.75 399 GLU A N 1
ATOM 3202 C CA . GLU A 1 399 ? -29.892 14.556 -20.107 1.00 34.75 399 GLU A CA 1
ATOM 3203 C C . GLU A 1 399 ? -31.419 14.605 -20.312 1.00 34.75 399 GLU A C 1
ATOM 3205 O O . GLU A 1 399 ? -32.041 15.621 -20.009 1.00 34.75 399 GLU A O 1
ATOM 3210 N N . PHE A 1 400 ? -32.073 13.514 -20.733 1.00 30.02 400 PHE A N 1
ATOM 3211 C CA . PHE A 1 400 ? -33.533 13.479 -20.878 1.00 30.02 400 PHE A CA 1
ATOM 3212 C C . PHE A 1 400 ? -34.237 12.643 -19.795 1.00 30.02 400 PHE A C 1
ATOM 3214 O O . PHE A 1 400 ? -34.454 11.445 -19.930 1.00 30.02 400 PHE A O 1
ATOM 3221 N N . ARG A 1 401 ? -34.637 13.370 -18.741 1.00 32.69 401 ARG A N 1
ATOM 3222 C CA . ARG A 1 401 ? -35.810 13.184 -17.859 1.00 32.69 401 ARG A CA 1
ATOM 3223 C C . ARG A 1 401 ? -36.034 11.805 -17.205 1.00 32.69 401 ARG A C 1
ATOM 3225 O O . ARG A 1 401 ? -36.781 10.980 -17.713 1.00 32.69 401 ARG A O 1
ATOM 3232 N N . PHE A 1 402 ? -35.615 11.697 -15.942 1.00 27.25 402 PHE A N 1
ATOM 3233 C CA . PHE A 1 402 ? -36.493 11.193 -14.875 1.00 27.25 402 PHE A CA 1
ATOM 3234 C C . PHE A 1 402 ? -36.950 12.409 -14.058 1.00 27.25 402 PHE A C 1
ATOM 3236 O O . PHE A 1 402 ? -36.196 12.939 -13.245 1.00 27.25 402 PHE A O 1
ATOM 3243 N N . PHE A 1 403 ? -38.153 12.920 -14.328 1.00 28.11 403 PHE A N 1
ATOM 3244 C CA . PHE A 1 403 ? -38.787 13.902 -13.448 1.00 28.11 403 PHE A CA 1
ATOM 3245 C C . PHE A 1 403 ? -39.498 13.127 -12.336 1.00 28.11 403 PHE A C 1
ATOM 3247 O O . PHE A 1 403 ? -40.575 12.585 -12.562 1.00 28.11 403 PHE A O 1
ATOM 3254 N N . HIS A 1 404 ? -38.917 13.086 -11.138 1.00 30.94 404 HIS A N 1
ATOM 3255 C CA . HIS A 1 404 ? -39.710 12.886 -9.927 1.00 30.94 404 HIS A CA 1
ATOM 3256 C C . HIS A 1 404 ? -40.214 14.263 -9.491 1.00 30.94 404 HIS A C 1
ATOM 3258 O O . HIS A 1 404 ? -39.490 15.035 -8.870 1.00 30.94 404 HIS A O 1
ATOM 3264 N N . SER A 1 405 ? -41.445 14.598 -9.871 1.00 25.97 405 SER A N 1
ATOM 3265 C CA . SER A 1 405 ? -42.191 15.684 -9.240 1.00 25.97 405 SER A CA 1
ATOM 3266 C C . SER A 1 405 ? -43.121 15.047 -8.213 1.00 25.97 405 SER A C 1
ATOM 3268 O O . SER A 1 405 ? -44.090 14.390 -8.579 1.00 25.97 405 SER A O 1
ATOM 3270 N N . VAL A 1 406 ? -42.797 15.200 -6.928 1.00 28.92 406 VAL A N 1
ATOM 3271 C CA . VAL A 1 406 ? -43.771 15.031 -5.846 1.00 28.92 406 VAL A CA 1
ATOM 3272 C C . VAL A 1 406 ? -44.364 16.415 -5.616 1.00 28.92 406 VAL A C 1
ATOM 3274 O O . VAL A 1 406 ? -43.694 17.302 -5.090 1.00 28.92 406 VAL A O 1
ATOM 3277 N N . LEU A 1 407 ? -45.596 16.634 -6.073 1.00 25.67 407 LEU A N 1
ATOM 3278 C CA . LEU A 1 407 ? -46.371 17.810 -5.687 1.00 25.67 407 LEU A CA 1
ATOM 3279 C C . LEU A 1 407 ? -46.846 17.596 -4.245 1.00 25.67 407 LEU A C 1
ATOM 3281 O O . LEU A 1 407 ? -47.843 16.921 -4.014 1.00 25.67 407 LEU A O 1
ATOM 3285 N N . SER A 1 408 ? -46.126 18.159 -3.273 1.00 24.42 408 SER A N 1
ATOM 3286 C CA . SER A 1 408 ? -46.688 18.403 -1.941 1.00 24.42 408 SER A CA 1
ATOM 3287 C C . SER A 1 408 ? -47.659 19.575 -2.074 1.00 24.42 408 SER A C 1
ATOM 3289 O O . SER A 1 408 ? -47.254 20.735 -2.147 1.00 24.42 408 SER A O 1
ATOM 3291 N N . SER A 1 409 ? -48.954 19.285 -2.193 1.00 28.16 409 SER A N 1
ATOM 3292 C CA . SER A 1 409 ? -49.977 20.308 -2.002 1.00 28.16 409 SER A CA 1
ATOM 3293 C C . SER A 1 409 ? -50.158 20.513 -0.499 1.00 28.16 409 SER A C 1
ATOM 3295 O O . SER A 1 409 ? -50.809 19.700 0.158 1.00 28.16 409 SER A O 1
ATOM 3297 N N . GLN A 1 410 ? -49.601 21.596 0.049 1.00 32.97 410 GLN A N 1
ATOM 3298 C CA . GLN A 1 410 ? -50.004 22.101 1.361 1.00 32.97 410 GLN A CA 1
ATOM 3299 C C . GLN A 1 410 ? -51.491 22.477 1.305 1.00 32.97 410 GLN A C 1
ATOM 3301 O O . GLN A 1 410 ? -51.850 23.578 0.896 1.00 32.97 410 GLN A O 1
ATOM 3306 N N . VAL A 1 411 ? -52.371 21.569 1.725 1.00 29.08 411 VAL A N 1
ATOM 3307 C CA . VAL A 1 411 ? -53.766 21.892 2.048 1.00 29.08 411 VAL A CA 1
ATOM 3308 C C . VAL A 1 411 ? -53.960 21.654 3.539 1.00 29.08 411 VAL A C 1
ATOM 3310 O O . VAL A 1 411 ? -54.581 20.693 3.977 1.00 29.08 411 VAL A O 1
ATOM 3313 N N . ALA A 1 412 ? -53.389 22.557 4.332 1.00 28.58 412 ALA A N 1
ATOM 3314 C CA . ALA A 1 412 ? -53.651 22.672 5.762 1.00 28.58 412 ALA A CA 1
ATOM 3315 C C . ALA A 1 412 ? -53.966 24.131 6.119 1.00 28.58 412 ALA A C 1
ATOM 3317 O O . ALA A 1 412 ? -53.330 24.727 6.977 1.00 28.58 412 ALA A O 1
ATOM 3318 N N . ALA A 1 413 ? -54.942 24.729 5.433 1.00 31.78 413 ALA A N 1
ATOM 3319 C CA . ALA A 1 413 ? -55.566 25.977 5.868 1.00 31.78 413 ALA A CA 1
ATOM 3320 C C . ALA A 1 413 ? -56.916 26.168 5.167 1.00 31.78 413 ALA A C 1
ATOM 3322 O O . ALA A 1 413 ? -56.986 26.891 4.186 1.00 31.78 413 ALA A O 1
ATOM 3323 N N . GLN A 1 414 ? -57.963 25.491 5.651 1.00 29.75 414 GLN A N 1
ATOM 3324 C CA . GLN A 1 414 ? -59.378 25.919 5.614 1.00 29.75 414 GLN A CA 1
ATOM 3325 C C . GLN A 1 414 ? -60.285 24.728 5.959 1.00 29.75 414 GLN A C 1
ATOM 3327 O O . GLN A 1 414 ? -60.955 24.167 5.108 1.00 29.75 414 GLN A O 1
ATOM 3332 N N . ASN A 1 415 ? -60.322 24.329 7.232 1.00 28.03 415 ASN A N 1
ATOM 3333 C CA . ASN A 1 415 ? -61.417 23.488 7.742 1.00 28.03 415 ASN A CA 1
ATOM 3334 C C . ASN A 1 415 ? -62.064 24.060 9.011 1.00 28.03 415 ASN A C 1
ATOM 3336 O O . ASN A 1 415 ? -62.760 23.355 9.728 1.00 28.03 415 ASN A O 1
ATOM 3340 N N . ASN A 1 416 ? -61.882 25.364 9.266 1.00 29.91 416 ASN A N 1
ATOM 3341 C CA . ASN A 1 416 ? -62.514 26.048 10.401 1.00 29.91 416 ASN A CA 1
ATOM 3342 C C . ASN A 1 416 ? -63.344 27.288 10.047 1.00 29.91 416 ASN A C 1
ATOM 3344 O O . ASN A 1 416 ? -63.767 28.011 10.945 1.00 29.91 416 ASN A O 1
ATOM 3348 N N . ARG A 1 417 ? -63.643 27.536 8.768 1.00 31.42 417 ARG A N 1
ATOM 3349 C CA . ARG A 1 417 ? -64.656 28.525 8.370 1.00 31.42 417 ARG A CA 1
ATOM 3350 C C . ARG A 1 417 ? -65.314 28.089 7.072 1.00 31.42 417 ARG A C 1
ATOM 3352 O O . ARG A 1 417 ? -64.689 28.197 6.029 1.00 31.42 417 ARG A O 1
ATOM 3359 N N . LEU A 1 418 ? -66.546 27.593 7.185 1.00 27.52 418 LEU A N 1
ATOM 3360 C CA . LEU A 1 418 ? -67.709 27.859 6.320 1.00 27.52 418 LEU A CA 1
ATOM 3361 C C . LEU A 1 418 ? -68.741 26.736 6.513 1.00 27.52 418 LEU A C 1
ATOM 3363 O O . LEU A 1 418 ? -68.892 25.821 5.712 1.00 27.52 418 LEU A O 1
ATOM 3367 N N . ARG A 1 419 ? -69.503 26.848 7.608 1.00 27.81 419 ARG A N 1
ATOM 3368 C CA . ARG A 1 419 ? -70.926 26.508 7.555 1.00 27.81 419 ARG A CA 1
ATOM 3369 C C . ARG A 1 419 ? -71.587 27.572 6.678 1.00 27.81 419 ARG A C 1
ATOM 3371 O O . ARG A 1 419 ? -71.598 28.727 7.092 1.00 27.81 419 ARG A O 1
ATOM 3378 N N . SER A 1 420 ? -72.091 27.201 5.504 1.00 27.77 420 SER A N 1
ATOM 3379 C CA . SER A 1 420 ? -73.358 27.677 4.908 1.00 27.77 420 SER A CA 1
ATOM 3380 C C . SER A 1 420 ? -73.403 27.422 3.394 1.00 27.77 420 SER A C 1
ATOM 3382 O O . SER A 1 420 ? -72.736 28.099 2.631 1.00 27.77 420 SER A O 1
ATOM 3384 N N . HIS A 1 421 ? -74.242 26.449 3.021 1.00 26.00 421 HIS A N 1
ATOM 3385 C CA . HIS A 1 421 ? -75.176 26.438 1.883 1.00 26.00 421 HIS A CA 1
ATOM 3386 C C . HIS A 1 421 ? -74.707 26.681 0.421 1.00 26.00 421 HIS A C 1
ATOM 3388 O O . HIS A 1 421 ? -73.613 27.160 0.160 1.00 26.00 421 HIS A O 1
ATOM 3394 N N . PRO A 1 422 ? -75.506 26.212 -0.566 1.00 46.09 422 PRO A N 1
ATOM 3395 C CA . PRO A 1 422 ? -75.009 25.582 -1.782 1.00 46.09 422 PRO A CA 1
ATOM 3396 C C . PRO A 1 422 ? -75.303 26.425 -3.029 1.00 46.09 422 PRO A C 1
ATOM 3398 O O . PRO A 1 422 ? -76.165 27.297 -2.995 1.00 46.09 422 PRO A O 1
ATOM 3401 N N . SER A 1 423 ? -74.660 26.106 -4.154 1.00 24.19 423 SER A N 1
ATOM 3402 C CA . SER A 1 423 ? -75.295 25.985 -5.483 1.00 24.19 423 SER A CA 1
ATOM 3403 C C . SER A 1 423 ? -74.312 26.187 -6.640 1.00 24.19 423 SER A C 1
ATOM 3405 O O . SER A 1 423 ? -73.356 26.946 -6.552 1.00 24.19 423 SER A O 1
ATOM 3407 N N . ALA A 1 424 ? -74.681 25.532 -7.744 1.00 24.64 424 ALA A N 1
ATOM 3408 C CA . ALA A 1 424 ? -74.545 25.990 -9.123 1.00 24.64 424 ALA A CA 1
ATOM 3409 C C . ALA A 1 424 ? -73.198 25.796 -9.847 1.00 24.64 424 ALA A C 1
ATOM 3411 O O . ALA A 1 424 ? -72.253 26.547 -9.657 1.00 24.64 424 ALA A O 1
ATOM 3412 N N . ASN A 1 425 ? -73.276 24.880 -10.828 1.00 24.47 425 ASN A N 1
ATOM 3413 C CA . ASN A 1 425 ? -72.885 25.062 -12.237 1.00 24.47 425 ASN A CA 1
ATOM 3414 C C . ASN A 1 425 ? -71.380 25.212 -12.555 1.00 24.47 425 ASN A C 1
ATOM 3416 O O . ASN A 1 425 ? -70.651 25.926 -11.898 1.00 24.47 425 ASN A O 1
ATOM 3420 N N . ALA A 1 426 ? -70.821 24.635 -13.616 1.00 26.44 426 ALA A N 1
ATOM 3421 C CA . ALA A 1 426 ? -71.360 23.860 -14.722 1.00 26.44 426 ALA A CA 1
ATOM 3422 C C . ALA A 1 426 ? -70.206 23.162 -15.472 1.00 26.44 426 ALA A C 1
ATOM 3424 O O . ALA A 1 426 ? -69.104 23.685 -15.566 1.00 26.44 426 ALA A O 1
ATOM 3425 N N . ASN A 1 427 ? -70.547 22.017 -16.068 1.00 24.08 427 ASN A N 1
ATOM 3426 C CA . ASN A 1 427 ? -70.173 21.566 -17.413 1.00 24.08 427 ASN A CA 1
ATOM 3427 C C . ASN A 1 427 ? -68.697 21.590 -17.865 1.00 24.08 427 ASN A C 1
ATOM 3429 O O . ASN A 1 427 ? -68.231 22.576 -18.421 1.00 24.08 427 ASN A O 1
ATOM 3433 N N . MET A 1 428 ? -68.104 20.391 -17.950 1.00 24.84 428 MET A N 1
ATOM 3434 C CA . MET A 1 428 ? -67.651 19.873 -19.253 1.00 24.84 428 MET A CA 1
ATOM 3435 C C . MET A 1 428 ? -67.708 18.331 -19.311 1.00 24.84 428 MET A C 1
ATOM 3437 O O . MET A 1 428 ? -66.849 17.619 -18.805 1.00 24.84 428 MET A O 1
ATOM 3441 N N . LYS A 1 429 ? -68.787 17.846 -19.944 1.00 24.95 429 LYS A N 1
ATOM 3442 C CA . LYS A 1 429 ? -68.918 16.590 -20.723 1.00 24.95 429 LYS A CA 1
ATOM 3443 C C . LYS A 1 429 ? -67.800 16.536 -21.796 1.00 24.95 429 LYS A C 1
ATOM 3445 O O . LYS A 1 429 ? -67.380 17.603 -22.224 1.00 24.95 429 LYS A O 1
ATOM 3450 N N . LYS A 1 430 ? -67.296 15.425 -22.356 1.00 24.84 430 LYS A N 1
ATOM 3451 C CA . LYS A 1 430 ? -67.760 14.038 -22.594 1.00 24.84 430 LYS A CA 1
ATOM 3452 C C . LYS A 1 430 ? -66.520 13.212 -23.031 1.00 24.84 430 LYS A C 1
ATOM 3454 O O . LYS A 1 430 ? -65.714 13.720 -23.799 1.00 24.84 430 LYS A O 1
ATOM 3459 N N . GLU A 1 431 ? -66.276 12.045 -22.433 1.00 26.23 431 GLU A N 1
ATOM 3460 C CA . GLU A 1 431 ? -66.336 10.690 -23.037 1.00 26.23 431 GLU A CA 1
ATOM 3461 C C . GLU A 1 431 ? -65.634 10.464 -24.391 1.00 26.23 431 GLU A C 1
ATOM 3463 O O . GLU A 1 431 ? -66.050 11.010 -25.409 1.00 26.23 431 GLU A O 1
ATOM 3468 N N . THR A 1 432 ? -64.725 9.478 -24.455 1.00 23.77 432 THR A N 1
ATOM 3469 C CA . THR A 1 432 ? -64.996 8.250 -25.235 1.00 23.77 432 THR A CA 1
ATOM 3470 C C . THR A 1 432 ? -64.089 7.082 -24.836 1.00 23.77 432 THR A C 1
ATOM 3472 O O . THR A 1 432 ? -62.873 7.188 -24.718 1.00 23.77 432 THR A O 1
ATOM 3475 N N . THR A 1 433 ? -64.757 5.960 -24.610 1.00 24.88 433 THR A N 1
ATOM 3476 C CA . THR A 1 433 ? -64.306 4.642 -24.168 1.00 24.88 433 THR A CA 1
ATOM 3477 C C . THR A 1 433 ? -63.700 3.840 -25.320 1.00 24.88 433 THR A C 1
ATOM 3479 O O . THR A 1 433 ? -64.251 3.873 -26.415 1.00 24.88 433 THR A O 1
ATOM 3482 N N . LEU A 1 434 ? -62.688 3.004 -25.062 1.00 23.66 434 LEU A N 1
ATOM 3483 C CA . LEU A 1 434 ? -62.499 1.750 -25.805 1.00 23.66 434 LEU A CA 1
ATOM 3484 C C . LEU A 1 434 ? -61.917 0.670 -24.880 1.00 23.66 434 LEU A C 1
ATOM 3486 O O . LEU A 1 434 ? -60.859 0.829 -24.277 1.00 23.66 434 LEU A O 1
ATOM 3490 N N . LYS A 1 435 ? -62.711 -0.394 -24.732 1.00 24.44 435 LYS A N 1
ATOM 3491 C CA . LYS A 1 435 ? -62.521 -1.578 -23.889 1.00 24.44 435 LYS A CA 1
ATOM 3492 C C . LYS A 1 435 ? -61.369 -2.462 -24.382 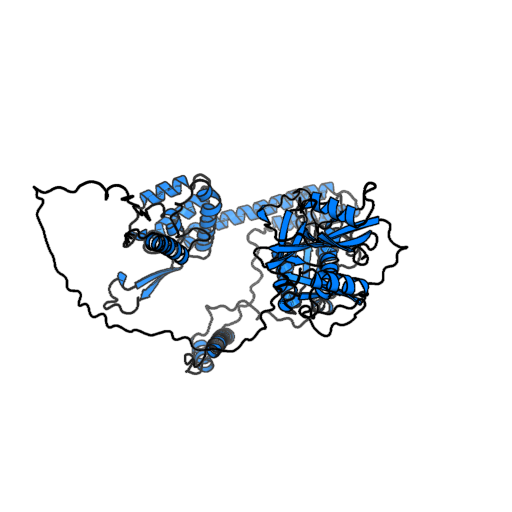1.00 24.44 435 LYS A C 1
ATOM 3494 O O . LYS A 1 435 ? -61.219 -2.663 -25.582 1.00 24.44 435 LYS A O 1
ATOM 3499 N N . GLY A 1 436 ? -60.685 -3.100 -23.437 1.00 22.91 436 GLY A N 1
ATOM 3500 C CA . GLY A 1 436 ? -59.901 -4.319 -23.634 1.00 22.91 436 GLY A CA 1
ATOM 3501 C C . GLY A 1 436 ? -59.746 -5.021 -22.287 1.00 22.91 436 GLY A C 1
ATOM 3502 O O . GLY A 1 436 ? -59.174 -4.457 -21.362 1.00 22.91 436 GLY A O 1
ATOM 3503 N N . GLU A 1 437 ? -60.364 -6.188 -22.160 1.00 23.30 437 GLU A N 1
ATOM 3504 C CA . GLU A 1 437 ? -60.603 -6.946 -20.930 1.00 23.30 437 GLU A CA 1
ATOM 3505 C C . GLU A 1 437 ? -59.313 -7.336 -20.189 1.00 23.30 437 GLU A C 1
ATOM 3507 O O . GLU A 1 437 ? -58.407 -7.937 -20.760 1.00 23.30 437 GLU A O 1
ATOM 3512 N N . LEU A 1 438 ? -59.267 -7.065 -18.883 1.00 24.77 438 LEU A N 1
ATOM 3513 C CA . LEU A 1 438 ? -58.363 -7.736 -17.952 1.00 24.77 438 LEU A CA 1
ATOM 3514 C C . LEU A 1 438 ? -59.226 -8.489 -16.947 1.00 24.77 438 LEU A C 1
ATOM 3516 O O . LEU A 1 438 ? -59.845 -7.891 -16.067 1.00 24.77 438 LEU A O 1
ATOM 3520 N N . SER A 1 439 ? -59.274 -9.812 -17.107 1.00 23.28 439 SER A N 1
ATOM 3521 C CA . SER A 1 439 ? -59.808 -10.719 -16.102 1.00 23.28 439 SER A CA 1
ATOM 3522 C C . SER A 1 439 ? -58.937 -10.626 -14.851 1.00 23.28 439 SER A C 1
ATOM 3524 O O . SER A 1 439 ? -57.812 -11.125 -14.796 1.00 23.28 439 SER A O 1
ATOM 3526 N N . SER A 1 440 ? -59.470 -9.962 -13.841 1.00 24.81 440 SER A N 1
ATOM 3527 C CA . SER A 1 440 ? -58.998 -9.991 -12.470 1.00 24.81 440 SER A CA 1
ATOM 3528 C C . SER A 1 440 ? -59.342 -11.345 -11.845 1.00 24.81 440 SER A C 1
ATOM 3530 O O . SER A 1 440 ? -60.478 -11.602 -11.460 1.00 24.81 440 SER A O 1
ATOM 3532 N N . GLN A 1 441 ? -58.338 -12.207 -11.696 1.00 23.70 441 GLN A N 1
ATOM 3533 C CA . GLN A 1 441 ? -58.339 -13.259 -10.680 1.00 23.70 441 GLN A CA 1
ATOM 3534 C C . GLN A 1 441 ? -57.059 -13.127 -9.857 1.00 23.70 441 GLN A C 1
ATOM 3536 O O . GLN A 1 441 ? -56.027 -13.717 -10.158 1.00 23.70 441 GLN A O 1
ATOM 3541 N N . TRP A 1 442 ? -57.135 -12.303 -8.813 1.00 25.00 442 TRP A N 1
ATOM 3542 C CA . TRP A 1 442 ? -56.172 -12.313 -7.720 1.00 25.00 442 TRP A CA 1
ATOM 3543 C C . TRP A 1 442 ? -56.652 -13.337 -6.693 1.00 25.00 442 TRP A C 1
ATOM 3545 O O . TRP A 1 442 ? -57.583 -13.070 -5.937 1.00 25.00 442 TRP A O 1
ATOM 3555 N N . PHE A 1 443 ? -56.034 -14.518 -6.683 1.00 22.80 443 PHE A N 1
ATOM 3556 C CA . PHE A 1 443 ? -56.128 -15.427 -5.545 1.00 22.80 443 PHE A CA 1
ATOM 3557 C C . PHE A 1 443 ? -55.122 -14.994 -4.475 1.00 22.80 443 PHE A C 1
ATOM 3559 O O . PHE A 1 443 ? -53.921 -14.886 -4.723 1.00 22.80 443 PHE A O 1
ATOM 3566 N N . LEU A 1 444 ? -55.657 -14.743 -3.282 1.00 22.78 444 LEU A N 1
ATOM 3567 C CA . LEU A 1 444 ? -54.939 -14.617 -2.020 1.00 22.78 444 LEU A CA 1
ATOM 3568 C C . LEU A 1 444 ? -54.074 -15.860 -1.771 1.00 22.78 444 LEU A C 1
ATOM 3570 O O . LEU A 1 444 ? -54.593 -16.969 -1.679 1.00 22.78 444 LEU A O 1
ATOM 3574 N N . LEU A 1 445 ? -52.776 -15.651 -1.561 1.00 21.58 445 LEU A N 1
ATOM 3575 C CA . LEU A 1 445 ? -51.926 -16.580 -0.822 1.00 21.58 445 LEU A CA 1
ATOM 3576 C C . LEU A 1 445 ? -51.245 -15.799 0.298 1.00 21.58 445 LEU A C 1
ATOM 3578 O O . LEU A 1 445 ? -50.150 -15.258 0.178 1.00 21.58 445 LEU A O 1
ATOM 3582 N N . SER A 1 446 ? -51.980 -15.710 1.399 1.00 22.20 446 SER A N 1
ATOM 3583 C CA . SER A 1 446 ? -51.482 -15.399 2.727 1.00 22.20 446 SER A CA 1
ATOM 3584 C C . SER A 1 446 ? -50.556 -16.531 3.178 1.00 22.20 446 SER A C 1
ATOM 3586 O O . SER A 1 446 ? -51.013 -17.611 3.545 1.00 22.20 446 SER A O 1
ATOM 3588 N N . ILE A 1 447 ? -49.245 -16.281 3.179 1.00 22.19 447 ILE A N 1
ATOM 3589 C CA . ILE A 1 447 ? -48.289 -17.086 3.946 1.00 22.19 447 ILE A CA 1
ATOM 3590 C C . ILE A 1 447 ? -47.899 -16.272 5.188 1.00 22.19 447 ILE A C 1
ATOM 3592 O O . ILE A 1 447 ? -47.304 -15.202 5.053 1.00 22.19 447 ILE A O 1
ATOM 3596 N N . PRO A 1 448 ? -48.235 -16.741 6.401 1.00 22.34 448 PRO A N 1
ATOM 3597 C CA . PRO A 1 448 ? -47.820 -16.106 7.639 1.00 22.34 448 PRO A CA 1
ATOM 3598 C C . PRO A 1 448 ? -46.367 -16.488 7.938 1.00 22.34 448 PRO A C 1
ATOM 3600 O O . PRO A 1 448 ? -46.069 -17.660 8.173 1.00 22.34 448 PRO A O 1
ATOM 3603 N N . LEU A 1 449 ? -45.455 -15.516 8.004 1.00 23.45 449 LEU A N 1
ATOM 3604 C CA . LEU A 1 449 ? -44.159 -15.747 8.644 1.00 23.45 449 LEU A CA 1
ATOM 3605 C C . LEU A 1 449 ? -44.352 -15.713 10.163 1.00 23.45 449 LEU A C 1
ATOM 3607 O O . LEU A 1 449 ? -44.254 -14.680 10.820 1.00 23.45 449 LEU A O 1
ATOM 3611 N N . ARG A 1 450 ? -44.676 -16.892 10.706 1.00 24.23 450 ARG A N 1
ATOM 3612 C CA . ARG A 1 450 ? -44.566 -17.202 12.129 1.00 24.23 450 ARG A CA 1
ATOM 3613 C C . ARG A 1 450 ? -43.111 -17.076 12.568 1.00 24.23 450 ARG A C 1
ATOM 3615 O O . ARG A 1 450 ? -42.213 -17.688 11.996 1.00 24.23 450 ARG A O 1
ATOM 3622 N N . HIS A 1 451 ? -42.939 -16.373 13.680 1.00 27.55 451 HIS A N 1
ATOM 3623 C CA . HIS A 1 451 ? -41.921 -16.645 14.685 1.00 27.55 451 HIS A CA 1
ATOM 3624 C C . HIS A 1 451 ? -41.762 -18.160 14.907 1.00 27.55 451 HIS A C 1
ATOM 3626 O O . HIS A 1 451 ? -42.689 -18.815 15.378 1.00 27.55 451 HIS A O 1
ATOM 3632 N N . SER A 1 452 ? -40.580 -18.701 14.607 1.00 23.11 452 SER A N 1
ATOM 3633 C CA . SER A 1 452 ? -40.086 -19.960 15.174 1.00 23.11 452 SER A CA 1
ATOM 3634 C C . SER A 1 452 ? -38.591 -20.128 14.888 1.00 23.11 452 SER A C 1
ATOM 3636 O O . SER A 1 452 ? -38.192 -20.606 13.834 1.00 23.11 452 SER A O 1
ATOM 3638 N N . LEU A 1 453 ? -37.786 -19.733 15.875 1.00 26.62 453 LEU A N 1
ATOM 3639 C CA . LEU A 1 453 ? -36.663 -20.501 16.423 1.00 26.62 453 LEU A CA 1
ATOM 3640 C C . LEU A 1 453 ? -35.783 -21.285 15.430 1.00 26.62 453 LEU A C 1
ATOM 3642 O O . LEU A 1 453 ? -35.939 -22.491 15.272 1.00 26.62 453 LEU A O 1
ATOM 3646 N N . CYS A 1 454 ? -34.713 -20.635 14.971 1.00 23.84 454 CYS A N 1
ATOM 3647 C CA . CYS A 1 454 ? -33.401 -21.280 14.918 1.00 23.84 454 CYS A CA 1
ATOM 3648 C C . CYS A 1 454 ? -32.538 -20.711 16.046 1.00 23.84 454 CYS A C 1
ATOM 3650 O O . CYS A 1 454 ? -31.808 -19.734 15.899 1.00 23.84 454 CYS A O 1
ATOM 3652 N N . LYS A 1 455 ? -32.665 -21.356 17.210 1.00 27.50 455 LYS A N 1
ATOM 3653 C CA . LYS A 1 455 ? -31.607 -21.433 18.212 1.00 27.50 455 LYS A CA 1
ATOM 3654 C C . LYS A 1 455 ? -30.395 -22.070 17.537 1.00 27.50 455 LYS A C 1
ATOM 3656 O O . LYS A 1 455 ? -30.460 -23.241 17.193 1.00 27.50 455 LYS A O 1
ATOM 3661 N N . ASN A 1 456 ? -29.344 -21.291 17.323 1.00 27.16 456 ASN A N 1
ATOM 3662 C CA . ASN A 1 456 ? -27.947 -21.703 17.476 1.00 27.16 456 ASN A CA 1
ATOM 3663 C C . ASN A 1 456 ? -27.056 -20.521 17.112 1.00 27.16 456 ASN A C 1
ATOM 3665 O O . ASN A 1 456 ? -26.577 -20.422 15.991 1.00 27.16 456 ASN A O 1
ATOM 3669 N N . HIS A 1 457 ? -26.881 -19.621 18.075 1.00 27.02 457 HIS A N 1
ATOM 3670 C CA . HIS A 1 457 ? -25.597 -19.055 18.497 1.00 27.02 457 HIS A CA 1
ATOM 3671 C C . HIS A 1 457 ? -25.907 -18.194 19.726 1.00 27.02 457 HIS A C 1
ATOM 3673 O O . HIS A 1 457 ? -26.081 -16.982 19.650 1.00 27.02 457 HIS A O 1
ATOM 3679 N N . PHE A 1 458 ? -26.042 -18.860 20.876 1.00 22.52 458 PHE A N 1
ATOM 3680 C CA . PHE A 1 458 ? -25.874 -18.221 22.178 1.00 22.52 458 PHE A CA 1
ATOM 3681 C C . PHE A 1 458 ? -24.393 -17.818 22.273 1.00 22.52 458 PHE A C 1
ATOM 3683 O O . PHE A 1 458 ? -23.573 -18.535 22.834 1.00 22.52 458 PHE A O 1
ATOM 3690 N N . PHE A 1 459 ? -24.022 -16.701 21.653 1.00 27.12 459 PHE A N 1
ATOM 3691 C CA . PHE A 1 459 ? -22.913 -15.920 22.175 1.00 27.12 459 PHE A CA 1
ATOM 3692 C C . PHE A 1 459 ? -23.528 -15.039 23.252 1.00 27.12 459 PHE A C 1
ATOM 3694 O O . PHE A 1 459 ? -24.473 -14.299 22.982 1.00 27.12 459 PHE A O 1
ATOM 3701 N N . HIS A 1 460 ? -23.051 -15.203 24.486 1.00 28.55 460 HIS A N 1
ATOM 3702 C CA . HIS A 1 460 ? -23.302 -14.269 25.575 1.00 28.55 460 HIS A CA 1
ATOM 3703 C C . HIS A 1 460 ? -23.272 -12.846 25.009 1.00 28.55 460 HIS A C 1
ATOM 3705 O O . HIS A 1 460 ? -22.253 -12.429 24.458 1.00 28.55 460 HIS A O 1
ATOM 3711 N N . ARG A 1 461 ? -24.386 -12.114 25.117 1.00 34.50 461 ARG A N 1
ATOM 3712 C CA . ARG A 1 461 ? -24.356 -10.655 25.023 1.00 34.50 461 ARG A CA 1
ATOM 3713 C C . ARG A 1 461 ? -23.370 -10.222 26.103 1.00 34.50 461 ARG A C 1
ATOM 3715 O O . ARG A 1 461 ? -23.665 -10.355 27.288 1.00 34.50 461 ARG A O 1
ATOM 3722 N N . LEU A 1 462 ? -22.170 -9.833 25.689 1.00 44.97 462 LEU A N 1
ATOM 3723 C CA . LEU A 1 462 ? -21.177 -9.204 26.542 1.00 44.97 462 LEU A CA 1
ATOM 3724 C C . LEU A 1 462 ? -21.762 -7.844 26.902 1.00 44.97 462 LEU A C 1
ATOM 3726 O O . LEU A 1 462 ? -21.597 -6.882 26.159 1.00 44.97 462 LEU A O 1
ATOM 3730 N N . THR A 1 463 ? -22.548 -7.762 27.969 1.00 55.34 463 THR A N 1
ATOM 3731 C CA . THR A 1 463 ? -23.020 -6.463 28.432 1.00 55.34 463 THR A CA 1
ATOM 3732 C C . THR A 1 463 ? -21.822 -5.794 29.090 1.00 55.34 463 THR A C 1
ATOM 3734 O O . THR A 1 463 ? -21.529 -6.041 30.257 1.00 55.34 463 THR A O 1
ATOM 3737 N N . PHE A 1 464 ? -21.112 -4.950 28.336 1.00 65.69 464 PHE A N 1
ATOM 3738 C CA . PHE A 1 464 ? -20.128 -3.997 28.868 1.00 65.69 464 PHE A CA 1
ATOM 3739 C C . PHE A 1 464 ? -20.806 -2.870 29.691 1.00 65.69 464 PHE A C 1
ATOM 3741 O O . PHE A 1 464 ? -20.209 -1.829 29.988 1.00 65.69 464 PHE A O 1
ATOM 3748 N N . ASP A 1 465 ? -22.070 -3.072 30.068 1.00 64.50 465 ASP A N 1
ATOM 3749 C CA . ASP A 1 465 ? -22.828 -2.229 30.975 1.00 64.50 465 ASP A CA 1
ATOM 3750 C C . ASP A 1 465 ? -22.104 -2.151 32.318 1.00 64.50 465 ASP A C 1
ATOM 3752 O O . ASP A 1 465 ? -21.736 -3.157 32.919 1.00 64.50 465 ASP A O 1
ATOM 3756 N N . GLY A 1 466 ? -21.849 -0.925 32.773 1.00 74.19 466 GLY A N 1
ATOM 3757 C CA . GLY A 1 466 ? -21.166 -0.684 34.042 1.00 74.19 466 GLY A CA 1
ATOM 3758 C C . GLY A 1 466 ? -19.636 -0.811 34.036 1.00 74.19 466 GLY A C 1
ATOM 3759 O O . GLY A 1 466 ? -19.045 -0.554 35.077 1.00 74.19 466 GLY A O 1
ATOM 3760 N N . VAL A 1 467 ? -18.968 -1.094 32.905 1.00 86.31 467 VAL A N 1
ATOM 3761 C CA . VAL A 1 467 ? -17.482 -1.197 32.841 1.00 86.31 467 VAL A CA 1
ATOM 3762 C C . VAL A 1 467 ? -16.754 0.094 33.246 1.00 86.31 467 VAL A C 1
ATOM 3764 O O . VAL A 1 467 ? -15.606 0.056 33.680 1.00 86.31 467 VAL A O 1
ATOM 3767 N N . PHE A 1 468 ? -17.428 1.242 33.155 1.00 90.25 468 PHE A N 1
ATOM 3768 C CA . PHE A 1 468 ? -16.922 2.535 33.633 1.00 90.25 468 PHE A CA 1
ATOM 3769 C C . PHE A 1 468 ? -17.593 3.014 34.929 1.00 90.25 468 PHE A C 1
ATOM 3771 O O . PHE A 1 468 ? -17.680 4.212 35.168 1.00 90.25 468 PHE A O 1
ATOM 3778 N N . SER A 1 469 ? -18.111 2.094 35.747 1.00 87.44 469 SER A N 1
ATOM 3779 C CA . SER A 1 469 ? -18.617 2.404 37.090 1.00 87.44 469 SER A CA 1
ATOM 3780 C C . SER A 1 469 ? -17.478 2.655 38.084 1.00 87.44 469 SER A C 1
ATOM 3782 O O . SER A 1 469 ? -16.356 2.188 37.874 1.00 87.44 469 SER A O 1
ATOM 3784 N N . ASP A 1 470 ? -17.775 3.310 39.209 1.00 87.00 470 ASP A N 1
ATOM 3785 C CA . ASP A 1 470 ? -16.800 3.519 40.292 1.00 87.00 470 ASP A CA 1
ATOM 3786 C C . ASP A 1 470 ? -16.234 2.195 40.832 1.00 87.00 470 ASP A C 1
ATOM 3788 O O . ASP A 1 470 ? -15.039 2.084 41.103 1.00 87.00 470 ASP A O 1
ATOM 3792 N N . SER A 1 471 ? -17.059 1.144 40.893 1.00 85.62 471 SER A N 1
ATOM 3793 C CA . SER A 1 471 ? -16.601 -0.190 41.297 1.00 85.62 471 SER A CA 1
ATOM 3794 C C . SER A 1 471 ? -15.596 -0.776 40.297 1.00 85.62 471 SER A C 1
ATOM 3796 O O . SER A 1 471 ? -14.548 -1.289 40.694 1.00 85.62 471 SER A O 1
ATOM 3798 N N . SER A 1 472 ? -15.862 -0.653 38.992 1.00 86.31 472 SER A N 1
ATOM 3799 C CA . SER A 1 472 ? -14.926 -1.086 37.946 1.00 86.31 472 SER A CA 1
ATOM 3800 C C . SER A 1 472 ? -13.643 -0.254 37.941 1.00 86.31 472 SER A C 1
ATOM 3802 O O . SER A 1 472 ? -12.563 -0.806 37.738 1.00 86.31 472 SER A O 1
ATOM 3804 N N . LYS A 1 473 ? -13.732 1.050 38.231 1.00 91.94 473 LYS A N 1
ATOM 3805 C CA . LYS A 1 473 ? -12.574 1.935 38.415 1.00 91.94 473 LYS A CA 1
ATOM 3806 C C . LYS A 1 473 ? -11.681 1.451 39.558 1.00 91.94 473 LYS A C 1
ATOM 3808 O O . LYS A 1 473 ? -10.480 1.281 39.357 1.00 91.94 473 LYS A O 1
ATOM 3813 N N . GLU A 1 474 ? -12.241 1.155 40.730 1.00 90.25 474 GLU A N 1
ATOM 3814 C CA . GLU A 1 474 ? -11.476 0.614 41.863 1.00 90.25 474 GLU A CA 1
ATOM 3815 C C . GLU A 1 474 ? -10.827 -0.740 41.538 1.00 90.25 474 GLU A C 1
ATOM 3817 O O . GLU A 1 474 ? -9.648 -0.965 41.836 1.00 90.25 474 GLU A O 1
ATOM 3822 N N . GLN A 1 475 ? -11.562 -1.645 40.884 1.00 88.31 475 GLN A N 1
ATOM 3823 C CA . GLN A 1 475 ? -11.033 -2.939 40.440 1.00 88.31 475 GLN A CA 1
ATOM 3824 C C . GLN A 1 475 ? -9.891 -2.779 39.429 1.00 88.31 475 GLN A C 1
ATOM 3826 O O . GLN A 1 475 ? -8.870 -3.470 39.533 1.00 88.31 475 GLN A O 1
ATOM 3831 N N . PHE A 1 476 ? -10.031 -1.846 38.487 1.00 92.44 476 PHE A N 1
ATOM 3832 C CA . PHE A 1 476 ? -9.008 -1.521 37.502 1.00 92.44 476 PHE A CA 1
ATOM 3833 C C . PHE A 1 476 ? -7.735 -1.001 38.175 1.00 92.44 476 PHE A C 1
ATOM 3835 O O . PHE A 1 476 ? -6.651 -1.529 37.924 1.00 92.44 476 PHE A O 1
ATOM 3842 N N . ILE A 1 477 ? -7.860 -0.025 39.082 1.00 91.94 477 ILE A N 1
ATOM 3843 C CA . ILE A 1 477 ? -6.731 0.553 39.829 1.00 91.94 477 ILE A CA 1
ATOM 3844 C C . ILE A 1 477 ? -5.983 -0.544 40.599 1.00 91.94 477 ILE A C 1
ATOM 3846 O O . ILE A 1 477 ? -4.762 -0.675 40.475 1.00 91.94 477 ILE A O 1
ATOM 3850 N N . ASN A 1 478 ? -6.717 -1.386 41.331 1.00 89.38 478 ASN A N 1
ATOM 3851 C CA . ASN A 1 478 ? -6.147 -2.506 42.079 1.00 89.38 478 ASN A CA 1
ATOM 3852 C C . ASN A 1 478 ? -5.439 -3.525 41.169 1.00 89.38 478 ASN A C 1
ATOM 3854 O O . ASN A 1 478 ? -4.397 -4.076 41.537 1.00 89.38 478 ASN A O 1
ATOM 3858 N N . SER A 1 479 ? -5.984 -3.780 39.978 1.00 89.00 479 SER A N 1
ATOM 3859 C CA . SER A 1 479 ? -5.407 -4.709 39.001 1.00 89.00 479 SER A CA 1
ATOM 3860 C C . SER A 1 479 ? -4.120 -4.164 38.388 1.00 89.00 479 SER A C 1
ATOM 3862 O O . SER A 1 479 ? -3.123 -4.884 38.325 1.00 89.00 479 SER A O 1
ATOM 3864 N N . VAL A 1 480 ? -4.100 -2.882 38.007 1.00 88.81 480 VAL A N 1
ATOM 3865 C CA . VAL A 1 480 ? -2.917 -2.204 37.451 1.00 88.81 480 VAL A CA 1
ATOM 3866 C C . VAL A 1 480 ? -1.759 -2.194 38.451 1.00 88.81 480 VAL A C 1
ATOM 3868 O O . VAL A 1 480 ? -0.626 -2.480 38.066 1.00 88.81 480 VAL A O 1
ATOM 3871 N N . GLN A 1 481 ? -2.026 -1.943 39.738 1.00 84.88 481 GLN A N 1
ATOM 3872 C CA . GLN A 1 481 ? -0.993 -1.952 40.785 1.00 84.88 481 GLN A CA 1
ATOM 3873 C C . GLN A 1 481 ? -0.337 -3.329 40.973 1.00 84.88 481 GLN A C 1
ATOM 3875 O O . GLN A 1 481 ? 0.859 -3.417 41.251 1.00 84.88 481 GLN A O 1
ATOM 3880 N N . LYS A 1 482 ? -1.102 -4.414 40.805 1.00 84.38 482 LYS A N 1
ATOM 3881 C CA . LYS A 1 482 ? -0.619 -5.800 40.948 1.00 84.38 482 LYS A CA 1
ATOM 3882 C C . LYS A 1 482 ? 0.011 -6.354 39.667 1.00 84.38 482 LYS A C 1
ATOM 3884 O O . LYS A 1 482 ? 0.690 -7.383 39.707 1.00 84.38 482 LYS A O 1
ATOM 3889 N N . MET A 1 483 ? -0.221 -5.709 38.526 1.00 82.44 483 MET A N 1
ATOM 3890 C CA . MET A 1 483 ? 0.208 -6.199 37.223 1.00 82.44 483 MET A CA 1
ATOM 3891 C C . MET A 1 483 ? 1.728 -6.066 37.058 1.00 82.44 483 MET A C 1
ATOM 3893 O O . MET A 1 483 ? 2.308 -4.993 37.217 1.00 82.44 483 MET A O 1
ATOM 3897 N N . LYS A 1 484 ? 2.396 -7.166 36.698 1.00 70.75 484 LYS A N 1
ATOM 3898 C CA . LYS A 1 484 ? 3.805 -7.133 36.284 1.00 70.75 484 LYS A CA 1
ATOM 3899 C C . LYS A 1 484 ? 3.880 -6.819 34.794 1.00 70.75 484 LYS A C 1
ATOM 3901 O O . LYS A 1 484 ? 3.578 -7.676 33.963 1.00 70.75 484 LYS A O 1
ATOM 3906 N N . ILE A 1 485 ? 4.272 -5.592 34.471 1.00 70.62 485 ILE A N 1
ATOM 3907 C CA . ILE A 1 485 ? 4.571 -5.163 33.100 1.00 70.62 485 ILE A CA 1
ATOM 3908 C C . ILE A 1 485 ? 6.043 -5.525 32.784 1.00 70.62 485 ILE A C 1
ATOM 3910 O O . ILE A 1 485 ? 6.749 -6.092 33.621 1.00 70.62 485 ILE A O 1
ATOM 3914 N N . MET A 1 486 ? 6.497 -5.308 31.544 1.00 60.53 486 MET A N 1
ATOM 3915 C CA . MET A 1 486 ? 7.872 -5.584 31.100 1.00 60.53 486 MET A CA 1
ATOM 3916 C C . MET A 1 486 ? 8.941 -5.064 32.090 1.00 60.53 486 MET A C 1
ATOM 3918 O O . MET A 1 486 ? 8.757 -3.985 32.655 1.00 60.53 486 MET A O 1
ATOM 3922 N N . PRO A 1 487 ? 10.096 -5.745 32.250 1.00 55.12 487 PRO A N 1
ATOM 3923 C CA . PRO A 1 487 ? 11.176 -5.264 33.107 1.00 55.12 487 PRO A CA 1
ATOM 3924 C C . PRO A 1 487 ? 11.674 -3.892 32.655 1.00 55.12 487 PRO A C 1
ATOM 3926 O O . PRO A 1 487 ? 12.099 -3.713 31.510 1.00 55.12 487 PRO A O 1
ATOM 3929 N N . PHE A 1 488 ? 11.641 -2.932 33.574 1.00 54.66 488 PHE A N 1
ATOM 3930 C CA . PHE A 1 488 ? 11.991 -1.544 33.319 1.00 54.66 488 PHE A CA 1
ATOM 3931 C C . PHE A 1 488 ? 13.299 -1.195 34.042 1.00 54.66 488 PHE A C 1
ATOM 3933 O O . PHE A 1 488 ? 13.384 -1.301 35.263 1.00 54.66 488 PHE A O 1
ATOM 3940 N N . ASN A 1 489 ? 14.345 -0.801 33.303 1.00 60.06 489 ASN A N 1
ATOM 3941 C CA . ASN A 1 489 ? 15.627 -0.401 33.896 1.00 60.06 489 ASN A CA 1
ATOM 3942 C C . ASN A 1 489 ? 15.746 1.125 33.921 1.00 60.06 489 ASN A C 1
ATOM 3944 O O . ASN A 1 489 ? 16.143 1.730 32.925 1.00 60.06 489 ASN A O 1
ATOM 3948 N N . HIS A 1 490 ? 15.440 1.730 35.069 1.00 58.81 490 HIS A N 1
ATOM 3949 C CA . HIS A 1 490 ? 15.391 3.183 35.254 1.00 58.81 490 HIS A CA 1
ATOM 3950 C C . HIS A 1 490 ? 16.661 3.936 34.809 1.00 58.81 490 HIS A C 1
ATOM 3952 O O . HIS A 1 490 ? 16.550 5.082 34.383 1.00 58.81 490 HIS A O 1
ATOM 3958 N N . ASN A 1 491 ? 17.834 3.294 34.801 1.00 54.75 491 ASN A N 1
ATOM 3959 C CA . ASN A 1 491 ? 19.123 3.951 34.543 1.00 54.75 491 ASN A CA 1
ATOM 3960 C C . ASN A 1 491 ? 19.487 4.102 33.051 1.00 54.75 491 ASN A C 1
ATOM 3962 O O . ASN A 1 491 ? 20.582 4.561 32.735 1.00 54.75 491 ASN A O 1
ATOM 3966 N N . LYS A 1 492 ? 18.615 3.695 32.115 1.00 62.19 492 LYS A N 1
ATOM 3967 C CA . LYS A 1 492 ? 18.930 3.651 30.669 1.00 62.19 492 LYS A CA 1
ATOM 3968 C C . LYS A 1 492 ? 18.300 4.777 29.832 1.00 62.19 492 LYS A C 1
ATOM 3970 O O . LYS A 1 492 ? 18.626 4.916 28.654 1.00 62.19 492 LYS A O 1
ATOM 3975 N N . TYR A 1 493 ? 17.388 5.562 30.398 1.00 68.69 493 TYR A N 1
ATOM 3976 C CA . TYR A 1 493 ? 16.544 6.490 29.636 1.00 68.69 493 TYR A CA 1
ATOM 3977 C C . TYR A 1 493 ? 17.012 7.934 29.783 1.00 68.69 493 TYR A C 1
ATOM 3979 O O . TYR A 1 493 ? 17.370 8.365 30.873 1.00 68.69 493 TYR A O 1
ATOM 3987 N N . THR A 1 494 ? 16.987 8.690 28.685 1.00 71.94 494 THR A N 1
ATOM 3988 C CA . THR A 1 494 ? 17.462 10.084 28.665 1.00 71.94 494 THR A CA 1
ATOM 3989 C C . THR A 1 494 ? 16.334 11.105 28.564 1.00 71.94 494 THR A C 1
ATOM 3991 O O . THR A 1 494 ? 16.590 12.301 28.670 1.00 71.94 494 THR A O 1
ATOM 3994 N N . ARG A 1 495 ? 15.095 10.660 28.315 1.00 83.62 495 ARG A N 1
ATOM 3995 C CA . ARG A 1 495 ? 13.920 11.518 28.111 1.00 83.62 495 ARG A CA 1
ATOM 3996 C C . ARG A 1 495 ? 12.650 10.850 28.629 1.00 83.62 495 ARG A C 1
ATOM 3998 O O . ARG A 1 495 ? 12.511 9.631 28.505 1.00 83.62 495 ARG A O 1
ATOM 4005 N N . ASP A 1 496 ? 11.715 11.674 29.090 1.00 90.38 496 ASP A N 1
ATOM 4006 C CA . ASP A 1 496 ? 10.406 11.264 29.599 1.00 90.38 496 ASP A CA 1
ATOM 4007 C C . ASP A 1 496 ? 9.283 11.750 28.672 1.00 90.38 496 ASP A C 1
ATOM 4009 O O . ASP A 1 496 ? 9.375 12.823 28.074 1.00 90.38 496 ASP A O 1
ATOM 4013 N N . ALA A 1 497 ? 8.237 10.940 28.547 1.00 93.75 497 ALA A N 1
ATOM 4014 C CA . ALA A 1 497 ? 7.022 11.217 27.792 1.00 93.75 497 ALA A CA 1
ATOM 4015 C C . ALA A 1 497 ? 5.820 10.602 28.520 1.00 93.75 497 ALA A C 1
ATOM 4017 O O . ALA A 1 497 ? 5.974 9.581 29.200 1.00 93.75 497 ALA A O 1
ATOM 4018 N N . SER A 1 498 ? 4.632 11.166 28.327 1.00 96.19 498 SER A N 1
ATOM 4019 C CA . SER A 1 498 ? 3.384 10.585 28.826 1.00 96.19 498 SER A CA 1
ATOM 4020 C C . SER A 1 498 ? 2.359 10.469 27.714 1.00 96.19 498 SER A C 1
ATOM 4022 O O . SER A 1 498 ? 2.338 11.279 26.793 1.00 96.19 498 SER A O 1
ATOM 4024 N N . ILE A 1 499 ? 1.503 9.458 27.825 1.00 96.50 499 ILE A N 1
ATOM 4025 C CA . ILE A 1 499 ? 0.360 9.265 26.930 1.00 96.50 499 ILE A CA 1
ATOM 4026 C C . ILE A 1 499 ? -0.911 9.113 27.752 1.00 96.50 499 ILE A C 1
ATOM 4028 O O . ILE A 1 499 ? -0.875 8.534 28.838 1.00 96.50 499 ILE A O 1
ATOM 4032 N N . MET A 1 500 ? -2.026 9.593 27.221 1.00 97.12 500 MET A N 1
ATOM 4033 C CA . MET A 1 500 ? -3.351 9.412 27.795 1.00 97.12 500 MET A CA 1
ATOM 4034 C C . MET A 1 500 ? -4.026 8.193 27.164 1.00 97.12 500 MET A C 1
ATOM 4036 O O . MET A 1 500 ? -4.060 8.062 25.947 1.00 97.12 500 MET A O 1
ATOM 4040 N N . VAL A 1 501 ? -4.598 7.309 27.976 1.00 97.69 501 VAL A N 1
ATOM 4041 C CA . VAL A 1 501 ? -5.466 6.205 27.550 1.00 97.69 501 VAL A CA 1
ATOM 4042 C C . VAL A 1 501 ? -6.913 6.628 27.831 1.00 97.69 501 VAL A C 1
ATOM 4044 O O . VAL A 1 501 ? -7.384 6.446 28.957 1.00 97.69 501 VAL A O 1
ATOM 4047 N N . PRO A 1 502 ? -7.603 7.242 26.850 1.00 95.81 502 PRO A N 1
ATOM 4048 C CA . PRO A 1 502 ? -8.927 7.822 27.042 1.00 95.81 502 PRO A CA 1
ATOM 4049 C C . PRO A 1 502 ? -10.024 6.757 26.933 1.00 95.81 502 PRO A C 1
ATOM 4051 O O . PRO A 1 502 ? -10.368 6.283 25.846 1.00 95.81 502 PRO A O 1
ATOM 4054 N N . LEU A 1 503 ? -10.595 6.404 28.078 1.00 96.19 503 LEU A N 1
ATOM 4055 C CA . LEU A 1 503 ? -11.817 5.616 28.192 1.00 96.19 503 LEU A CA 1
ATOM 4056 C C . LEU A 1 503 ? -13.014 6.544 27.962 1.00 96.19 503 LEU A C 1
ATOM 4058 O O . LEU A 1 503 ? -13.063 7.637 28.519 1.00 96.19 503 LEU A O 1
ATOM 4062 N N . CYS A 1 504 ? -13.982 6.148 27.144 1.00 94.00 504 CYS A N 1
ATOM 4063 C CA . CYS A 1 504 ? -15.122 7.005 26.812 1.00 94.00 504 CYS A CA 1
ATOM 4064 C C . CYS A 1 504 ? -16.339 6.187 26.389 1.00 94.00 504 CYS A C 1
ATOM 4066 O O . CYS A 1 504 ? -16.228 5.003 26.078 1.00 94.00 504 CYS A O 1
ATOM 4068 N N . ARG A 1 505 ? -17.504 6.822 26.332 1.00 92.56 505 ARG A N 1
ATOM 4069 C CA . ARG A 1 505 ? -18.701 6.251 25.711 1.00 92.56 505 ARG A CA 1
ATOM 4070 C C . ARG A 1 505 ? -19.074 7.059 24.482 1.00 92.56 505 ARG A C 1
ATOM 4072 O O . ARG A 1 505 ? -19.123 8.282 24.540 1.00 92.56 505 ARG A O 1
ATOM 4079 N N . VAL A 1 506 ? -19.348 6.376 23.376 1.00 90.38 506 VAL A N 1
ATOM 4080 C CA . VAL A 1 506 ? -19.852 7.000 22.146 1.00 90.38 506 VAL A CA 1
ATOM 4081 C C . VAL A 1 506 ? -21.148 6.305 21.781 1.00 90.38 506 VAL A C 1
ATOM 4083 O O . VAL A 1 506 ? -21.159 5.093 21.588 1.00 90.38 506 VAL A O 1
ATOM 4086 N N . ASN A 1 507 ? -22.247 7.058 21.710 1.00 87.50 507 ASN A N 1
ATOM 4087 C CA . ASN A 1 507 ? -23.589 6.512 21.471 1.00 87.50 507 ASN A CA 1
ATOM 4088 C C . ASN A 1 507 ? -23.976 5.398 22.468 1.00 87.50 507 ASN A C 1
ATOM 4090 O O . ASN A 1 507 ? -24.584 4.402 22.088 1.00 87.50 507 ASN A O 1
ATOM 4094 N N . GLY A 1 508 ? -23.585 5.550 23.738 1.00 84.44 508 GLY A N 1
ATOM 4095 C CA . GLY A 1 508 ? -23.812 4.563 24.801 1.00 84.44 508 GLY A CA 1
ATOM 4096 C C . GLY A 1 508 ? -22.793 3.417 24.846 1.00 84.44 508 GLY A C 1
ATOM 4097 O O . GLY A 1 508 ? -22.664 2.769 25.885 1.00 84.44 508 GLY A O 1
ATOM 4098 N N . GLU A 1 509 ? -22.006 3.216 23.787 1.00 90.25 509 GLU A N 1
ATOM 4099 C CA . GLU A 1 509 ? -21.064 2.102 23.672 1.00 90.25 509 GLU A CA 1
ATOM 4100 C C . GLU A 1 509 ? -19.707 2.417 24.324 1.00 90.25 509 GLU A C 1
ATOM 4102 O O . GLU A 1 509 ? -19.051 3.403 23.953 1.00 90.25 509 GLU A O 1
ATOM 4107 N N . PRO A 1 510 ? -19.227 1.582 25.266 1.00 93.50 510 PRO A N 1
ATOM 4108 C CA . PRO A 1 510 ? -17.937 1.785 25.903 1.00 93.50 510 PRO A CA 1
ATOM 4109 C C . PRO A 1 510 ? -16.801 1.560 24.905 1.00 93.50 510 PRO A C 1
ATOM 4111 O O . PRO A 1 510 ? -16.708 0.528 24.234 1.00 93.50 510 PRO A O 1
ATOM 4114 N N . SER A 1 511 ? -15.929 2.554 24.809 1.00 95.25 511 SER A N 1
ATOM 4115 C CA . SER A 1 511 ? -14.958 2.709 23.736 1.00 95.25 511 SER A CA 1
ATOM 4116 C C . SER A 1 511 ? -13.647 3.317 24.236 1.00 95.25 511 SER A C 1
ATOM 4118 O O . SER A 1 511 ? -13.561 3.877 25.330 1.00 95.25 511 SER A O 1
ATOM 4120 N N . ILE A 1 512 ? -12.611 3.217 23.406 1.00 96.31 512 ILE A N 1
ATOM 4121 C CA . ILE A 1 512 ? -11.317 3.872 23.613 1.00 96.31 512 ILE A CA 1
ATOM 4122 C C . ILE A 1 512 ? -11.071 4.837 22.455 1.00 96.31 512 ILE A C 1
ATOM 4124 O O . ILE A 1 512 ? -11.200 4.442 21.293 1.00 96.31 512 ILE A O 1
ATOM 4128 N N . LEU A 1 513 ? -10.717 6.084 22.773 1.00 95.75 513 LEU A N 1
ATOM 4129 C CA . LEU A 1 513 ? -10.366 7.102 21.781 1.00 95.75 513 LEU A CA 1
ATOM 4130 C C . LEU A 1 513 ? -8.894 6.980 21.367 1.00 95.75 513 LEU A C 1
ATOM 4132 O O . LEU A 1 513 ? -7.999 6.759 22.184 1.00 95.75 513 LEU A O 1
ATOM 4136 N N . LEU A 1 514 ? -8.645 7.104 20.068 1.00 96.00 514 LEU A N 1
ATOM 4137 C CA . LEU A 1 514 ? -7.326 7.004 19.454 1.00 96.00 514 LEU A CA 1
ATOM 4138 C C . LEU A 1 514 ? -7.136 8.129 18.434 1.00 96.00 514 LEU A C 1
ATOM 4140 O O . LEU A 1 514 ? -8.096 8.640 17.852 1.00 96.00 514 LEU A O 1
ATOM 4144 N N . THR A 1 515 ? -5.878 8.486 18.195 1.00 93.19 515 THR A N 1
ATOM 4145 C CA . THR A 1 515 ? -5.475 9.472 17.191 1.00 93.19 515 THR A CA 1
ATOM 4146 C C . THR A 1 515 ? -4.769 8.781 16.029 1.00 93.19 515 THR A C 1
ATOM 4148 O O . THR A 1 515 ? -4.014 7.819 16.211 1.00 93.19 515 THR A O 1
ATOM 4151 N N . MET A 1 516 ? -5.019 9.255 14.808 1.00 87.81 516 MET A N 1
ATOM 4152 C CA . MET A 1 516 ? -4.160 8.985 13.660 1.00 87.81 516 MET A CA 1
ATOM 4153 C C . MET A 1 516 ? -3.155 10.127 13.541 1.00 87.81 516 MET A C 1
ATOM 4155 O O . MET A 1 516 ? -3.545 11.269 13.302 1.00 87.81 516 MET A O 1
ATOM 4159 N N . ARG A 1 517 ? -1.863 9.836 13.709 1.00 79.50 517 ARG A N 1
ATOM 4160 C CA . ARG A 1 517 ? -0.813 10.864 13.644 1.00 79.50 517 ARG A CA 1
ATOM 4161 C C . ARG A 1 517 ? -0.692 11.434 12.233 1.00 79.50 517 ARG A C 1
ATOM 4163 O O . ARG A 1 517 ? -0.608 10.672 11.267 1.00 79.50 517 ARG A O 1
ATOM 4170 N N . SER A 1 518 ? -0.608 12.759 12.125 1.00 75.69 518 SER A N 1
ATOM 4171 C CA . SER A 1 518 ? -0.490 13.464 10.849 1.00 75.69 518 SER A CA 1
ATOM 4172 C C . SER A 1 518 ? 0.714 12.987 10.030 1.00 75.69 518 SER A C 1
ATOM 4174 O O . SER A 1 518 ? 1.809 12.737 10.550 1.00 75.69 518 SER A O 1
ATOM 4176 N N . ALA A 1 519 ? 0.525 12.873 8.713 1.00 59.16 519 ALA A N 1
ATOM 4177 C CA . ALA A 1 519 ? 1.567 12.451 7.776 1.00 59.16 519 ALA A CA 1
ATOM 4178 C C . ALA A 1 519 ? 2.729 13.466 7.665 1.00 59.16 519 ALA A C 1
ATOM 4180 O O . ALA A 1 519 ? 3.807 13.146 7.144 1.00 59.16 519 ALA A O 1
ATOM 4181 N N . THR A 1 520 ? 2.541 14.690 8.163 1.00 51.75 520 THR A N 1
ATOM 4182 C CA . THR A 1 520 ? 3.544 15.762 8.145 1.00 51.75 520 THR A CA 1
ATOM 4183 C C . THR A 1 520 ? 4.554 15.659 9.297 1.00 51.75 520 THR A C 1
ATOM 4185 O O . THR A 1 520 ? 5.691 16.103 9.131 1.00 51.75 520 THR A O 1
ATOM 4188 N N . MET A 1 521 ? 4.235 14.984 10.409 1.00 51.00 521 MET A N 1
ATOM 4189 C CA . MET A 1 521 ? 5.060 14.990 11.631 1.00 51.00 521 MET A CA 1
ATOM 4190 C C . MET A 1 521 ? 6.386 14.226 11.555 1.00 51.00 521 MET A C 1
ATOM 4192 O O . MET A 1 521 ? 6.448 13.099 11.098 1.00 51.00 521 MET A O 1
ATOM 4196 N N . GLY A 1 522 ? 7.467 14.744 12.137 1.00 41.59 522 GLY A N 1
ATOM 4197 C CA . GLY A 1 522 ? 8.805 14.134 12.035 1.00 41.59 522 GLY A CA 1
ATOM 4198 C C . GLY A 1 522 ? 8.985 12.683 12.541 1.00 41.59 522 GLY A C 1
ATOM 4199 O O . GLY A 1 522 ? 9.962 12.044 12.151 1.00 41.59 522 GLY A O 1
ATOM 4200 N N . ARG A 1 523 ? 8.100 12.132 13.393 1.00 48.22 523 ARG A N 1
ATOM 4201 C CA . ARG A 1 523 ? 8.195 10.756 13.943 1.00 48.22 523 ARG A CA 1
ATOM 4202 C C . ARG A 1 523 ? 6.836 10.043 13.972 1.00 48.22 523 ARG A C 1
ATOM 4204 O O . ARG A 1 523 ? 5.832 10.666 14.294 1.00 48.22 523 ARG A O 1
ATOM 4211 N N . ASN A 1 524 ? 6.849 8.725 13.728 1.00 50.03 524 ASN A N 1
ATOM 4212 C CA . ASN A 1 524 ? 5.688 7.814 13.790 1.00 50.03 524 ASN A CA 1
ATOM 4213 C C . ASN A 1 524 ? 4.490 8.291 12.935 1.00 50.03 524 ASN A C 1
ATOM 4215 O O . ASN A 1 524 ? 3.352 8.330 13.397 1.00 50.03 524 ASN A O 1
ATOM 4219 N N . LYS A 1 525 ? 4.770 8.710 11.693 1.00 64.38 525 LYS A N 1
ATOM 4220 C CA . LYS A 1 525 ? 3.784 9.236 10.733 1.00 64.38 525 LYS A CA 1
ATOM 4221 C C . LYS A 1 525 ? 2.731 8.187 10.382 1.00 64.38 525 LYS A C 1
ATOM 4223 O O . LYS A 1 525 ? 3.100 7.084 9.987 1.00 64.38 525 LYS A O 1
ATOM 4228 N N . GLY A 1 526 ? 1.448 8.544 10.455 1.00 63.69 526 GLY A N 1
ATOM 4229 C CA . GLY A 1 526 ? 0.350 7.646 10.079 1.00 63.69 526 GLY A CA 1
ATOM 4230 C C . GLY A 1 526 ? 0.215 6.404 10.966 1.00 63.69 526 GLY A C 1
ATOM 4231 O O . GLY A 1 526 ? -0.430 5.435 10.566 1.00 63.69 526 GLY A O 1
ATOM 4232 N N . ASP A 1 527 ? 0.844 6.404 12.146 1.00 76.06 527 ASP A N 1
ATOM 4233 C CA . ASP A 1 527 ? 0.611 5.386 13.163 1.00 76.06 527 ASP A CA 1
ATOM 4234 C C . ASP A 1 527 ? -0.608 5.760 14.011 1.00 76.06 527 ASP A C 1
ATOM 4236 O O . ASP A 1 527 ? -0.822 6.925 14.351 1.00 76.06 527 ASP A O 1
ATOM 4240 N N . VAL A 1 528 ? -1.374 4.740 14.404 1.00 89.31 528 VAL A N 1
ATOM 4241 C CA . VAL A 1 528 ? -2.399 4.882 15.439 1.00 89.31 528 VAL A CA 1
ATOM 4242 C C . VAL A 1 528 ? -1.715 5.025 16.797 1.00 89.31 528 VAL A C 1
ATOM 4244 O O . VAL A 1 528 ? -0.945 4.150 17.218 1.00 89.31 528 VAL A O 1
ATOM 4247 N N . SER A 1 529 ? -2.026 6.103 17.507 1.00 92.56 529 SER A N 1
ATOM 4248 C CA . SER A 1 529 ? -1.483 6.385 18.831 1.00 92.56 529 SER A CA 1
ATOM 4249 C C . SER A 1 529 ? -2.551 6.797 19.827 1.00 92.56 529 SER A C 1
ATOM 4251 O O . SER A 1 529 ? -3.663 7.185 19.482 1.00 92.56 529 SER A O 1
ATOM 4253 N N . PHE A 1 530 ? -2.170 6.703 21.091 1.00 96.19 530 PHE A N 1
ATOM 4254 C CA . PHE A 1 530 ? -2.802 7.465 22.150 1.00 96.19 530 PHE A CA 1
ATOM 4255 C C . PHE A 1 530 ? -2.338 8.924 22.088 1.00 96.19 530 PHE A C 1
ATOM 4257 O O . PHE A 1 530 ? -1.179 9.139 21.712 1.00 96.19 530 PHE A O 1
ATOM 4264 N N . PRO A 1 531 ? -3.191 9.895 22.460 1.00 93.94 531 PRO A N 1
ATOM 4265 C CA . PRO A 1 531 ? -2.759 11.278 22.567 1.00 93.94 531 PRO A CA 1
ATOM 4266 C C . PRO A 1 531 ? -1.681 11.423 23.641 1.00 93.94 531 PRO A C 1
ATOM 4268 O O . PRO A 1 531 ? -1.737 10.762 24.684 1.00 93.94 531 PRO A O 1
ATOM 4271 N N . GLY A 1 532 ? -0.666 12.238 23.372 1.00 93.38 532 GLY A N 1
ATOM 4272 C CA . GLY A 1 532 ? 0.459 12.398 24.284 1.00 93.38 532 GLY A CA 1
ATOM 4273 C C . GLY A 1 532 ? 1.766 12.786 23.611 1.00 93.38 532 GLY A C 1
ATOM 4274 O O . GLY A 1 532 ? 1.962 12.603 22.411 1.00 93.38 532 GLY A O 1
ATOM 4275 N N . GLY A 1 533 ? 2.725 13.192 24.435 1.00 91.75 533 GLY A N 1
ATOM 4276 C CA . GLY A 1 533 ? 3.998 13.701 23.954 1.00 91.75 533 GLY A CA 1
ATOM 4277 C C . GLY A 1 533 ? 5.068 13.781 25.029 1.00 91.75 533 GLY A C 1
ATOM 4278 O O . GLY A 1 533 ? 5.126 12.973 25.963 1.00 91.75 533 GLY A O 1
ATOM 4279 N N . MET A 1 534 ? 6.018 14.684 24.816 1.00 93.31 534 MET A N 1
ATOM 4280 C CA . MET A 1 534 ? 7.254 14.749 25.594 1.00 93.31 534 MET A CA 1
ATOM 4281 C C . MET A 1 534 ? 7.061 15.599 26.840 1.00 93.31 534 MET A C 1
ATOM 4283 O O . MET A 1 534 ? 6.372 16.607 26.807 1.00 93.31 534 MET A O 1
ATOM 4287 N N . LYS A 1 535 ? 7.742 15.232 27.927 1.00 93.06 535 LYS A N 1
ATOM 4288 C CA . LYS A 1 535 ? 7.764 16.066 29.125 1.00 93.06 535 LYS A CA 1
ATOM 4289 C C . LYS A 1 535 ? 8.457 17.402 28.835 1.00 93.06 535 LYS A C 1
ATOM 4291 O O . LYS A 1 535 ? 9.610 17.408 28.391 1.00 93.06 535 LYS A O 1
ATOM 4296 N N . GLU A 1 536 ? 7.790 18.498 29.171 1.00 92.06 536 GLU A N 1
ATOM 4297 C CA . GLU A 1 536 ? 8.345 19.848 29.175 1.00 92.06 536 GLU A CA 1
ATOM 4298 C C . GLU A 1 536 ? 8.805 20.279 30.575 1.00 92.06 536 GLU A C 1
ATOM 4300 O O . GLU A 1 536 ? 8.568 19.611 31.583 1.00 92.06 536 GLU A O 1
ATOM 4305 N N . ILE A 1 537 ? 9.509 21.412 30.642 1.00 88.94 537 ILE A N 1
ATOM 4306 C CA . ILE A 1 537 ? 10.025 21.974 31.901 1.00 88.94 537 ILE A CA 1
ATOM 4307 C C . ILE A 1 537 ? 8.875 22.426 32.819 1.00 88.94 537 ILE A C 1
ATOM 4309 O O . ILE A 1 537 ? 9.004 22.369 34.041 1.00 88.94 537 ILE A O 1
ATOM 4313 N N . SER A 1 538 ? 7.757 22.856 32.234 1.00 88.31 538 SER A N 1
ATOM 4314 C CA . SER A 1 538 ? 6.529 23.277 32.919 1.00 88.31 538 SER A CA 1
ATOM 4315 C C . SER A 1 538 ? 5.772 22.119 33.586 1.00 88.31 538 SER A C 1
ATOM 4317 O O . SER A 1 538 ? 5.039 22.351 34.550 1.00 88.31 538 SER A O 1
ATOM 4319 N N . ASP A 1 539 ? 5.964 20.882 33.117 1.00 91.50 539 ASP A N 1
ATOM 4320 C CA . ASP A 1 539 ? 5.199 19.716 33.557 1.00 91.50 539 ASP A CA 1
ATOM 4321 C C . ASP A 1 539 ? 5.712 19.166 34.905 1.00 91.50 539 ASP A C 1
ATOM 4323 O O . ASP A 1 539 ? 6.851 18.689 35.031 1.00 91.50 539 ASP A O 1
ATOM 4327 N N . LYS A 1 540 ? 4.853 19.171 35.934 1.00 90.75 540 LYS A N 1
ATOM 4328 C CA . LYS A 1 540 ? 5.221 18.744 37.300 1.00 90.75 540 LYS A CA 1
ATOM 4329 C C . LYS A 1 540 ? 5.115 17.230 37.484 1.00 90.75 540 LYS A C 1
ATOM 4331 O O . LYS A 1 540 ? 5.883 16.643 38.245 1.00 90.75 540 LYS A O 1
ATOM 4336 N N . SER A 1 541 ? 4.205 16.586 36.763 1.00 93.56 541 SER A N 1
ATOM 4337 C CA . SER A 1 541 ? 3.899 15.161 36.869 1.00 93.56 541 SER A CA 1
ATOM 4338 C C . SER A 1 541 ? 3.627 14.526 35.504 1.00 93.56 541 SER A C 1
ATOM 4340 O O . SER A 1 541 ? 3.413 15.211 34.509 1.00 93.56 541 SER A O 1
ATOM 4342 N N . ALA A 1 542 ? 3.607 13.191 35.451 1.00 93.81 542 ALA A N 1
ATOM 4343 C CA . ALA A 1 542 ? 3.227 12.466 34.238 1.00 93.81 542 ALA A CA 1
ATOM 4344 C C . ALA A 1 542 ? 1.776 12.751 33.807 1.00 93.81 542 ALA A C 1
ATOM 4346 O O . ALA A 1 542 ? 1.486 12.688 32.613 1.00 93.81 542 ALA A O 1
ATOM 4347 N N . ILE A 1 543 ? 0.904 13.065 34.772 1.00 95.62 543 ILE A N 1
ATOM 4348 C CA . ILE A 1 543 ? -0.494 13.436 34.542 1.00 95.62 543 ILE A CA 1
ATOM 4349 C C . ILE A 1 543 ? -0.557 14.796 33.844 1.00 95.62 543 ILE A C 1
ATOM 4351 O O . ILE A 1 543 ? -1.271 14.913 32.855 1.00 95.62 543 ILE A O 1
ATOM 4355 N N . ASP A 1 544 ? 0.243 15.774 34.284 1.00 94.06 544 ASP A N 1
ATOM 4356 C CA . ASP A 1 544 ? 0.280 17.109 33.664 1.00 94.06 544 ASP A CA 1
ATOM 4357 C C . ASP A 1 544 ? 0.683 17.030 32.189 1.00 94.06 544 ASP A C 1
ATOM 4359 O O . ASP A 1 544 ? -0.011 17.585 31.341 1.00 94.06 544 ASP A O 1
ATOM 4363 N N . VAL A 1 545 ? 1.727 16.247 31.876 1.00 95.19 545 VAL A N 1
ATOM 4364 C CA . VAL A 1 545 ? 2.160 16.001 30.488 1.00 95.19 545 VAL A CA 1
ATOM 4365 C C . VAL A 1 545 ? 1.008 15.413 29.666 1.00 95.19 545 VAL A C 1
ATOM 4367 O O . VAL A 1 545 ? 0.715 15.891 28.577 1.00 95.19 545 VAL A O 1
ATOM 4370 N N . ALA A 1 546 ? 0.339 14.371 30.176 1.00 95.56 546 ALA A N 1
ATOM 4371 C CA . ALA A 1 546 ? -0.732 13.699 29.442 1.00 95.56 546 ALA A CA 1
ATOM 4372 C C . ALA A 1 546 ? -1.944 14.616 29.220 1.00 95.56 546 ALA A C 1
ATOM 4374 O O . ALA A 1 546 ? -2.524 14.594 28.138 1.00 95.56 546 ALA A O 1
ATOM 4375 N N . LEU A 1 547 ? -2.322 15.422 30.216 1.00 94.12 547 LEU A N 1
ATOM 4376 C CA . LEU A 1 547 ? -3.427 16.376 30.109 1.00 94.12 547 LEU A CA 1
ATOM 4377 C C . LEU A 1 547 ? -3.111 17.494 29.113 1.00 94.12 547 LEU A C 1
ATOM 4379 O O . LEU A 1 547 ? -3.936 17.763 28.243 1.00 94.12 547 LEU A O 1
ATOM 4383 N N . ARG A 1 548 ? -1.918 18.098 29.204 1.00 93.75 548 ARG A N 1
ATOM 4384 C CA . ARG A 1 548 ? -1.472 19.161 28.294 1.00 93.75 548 ARG A CA 1
ATOM 4385 C C . ARG A 1 548 ? -1.473 18.678 26.845 1.00 93.75 548 ARG A C 1
ATOM 4387 O O . ARG A 1 548 ? -2.148 19.263 26.009 1.00 93.75 548 ARG A O 1
ATOM 4394 N N . GLU A 1 549 ? -0.797 17.568 26.573 1.00 94.31 549 GLU A N 1
ATOM 4395 C CA . GLU A 1 549 ? -0.682 17.012 25.219 1.00 94.31 549 GLU A CA 1
ATOM 4396 C C . GLU A 1 549 ? -2.043 16.555 24.671 1.00 94.31 549 GLU A C 1
ATOM 4398 O O . GLU A 1 549 ? -2.332 16.719 23.493 1.00 94.31 549 GLU A O 1
ATOM 4403 N N . THR A 1 550 ? -2.937 16.029 25.518 1.00 93.06 550 THR A N 1
ATOM 4404 C CA . THR A 1 550 ? -4.301 15.676 25.082 1.00 93.06 550 THR A CA 1
ATOM 4405 C C . THR A 1 550 ? -5.123 16.925 24.748 1.00 93.06 550 THR A C 1
ATOM 4407 O O . THR A 1 550 ? -5.879 16.931 23.776 1.00 93.06 550 THR A O 1
ATOM 4410 N N . GLN A 1 551 ? -4.975 18.001 25.522 1.00 91.50 551 GLN A N 1
ATOM 4411 C CA . GLN A 1 551 ? -5.618 19.284 25.239 1.00 91.50 551 GLN A CA 1
ATOM 4412 C C . GLN A 1 551 ? -5.075 19.908 23.940 1.00 91.50 551 GLN A C 1
ATOM 4414 O O . GLN A 1 551 ? -5.863 20.454 23.170 1.00 91.50 551 GLN A O 1
ATOM 4419 N N . GLU A 1 552 ? -3.769 19.806 23.682 1.00 90.06 552 GLU A N 1
ATOM 4420 C CA . GLU A 1 552 ? -3.106 20.300 22.465 1.00 90.06 552 GLU A CA 1
ATOM 4421 C C . GLU A 1 552 ? -3.478 19.477 21.220 1.00 90.06 552 GLU A C 1
ATOM 4423 O O . GLU A 1 552 ? -3.868 20.047 20.200 1.00 90.06 552 GLU A O 1
ATOM 4428 N N . GLU A 1 553 ? -3.411 18.143 21.300 1.00 91.50 553 GLU A N 1
ATOM 4429 C CA . GLU A 1 553 ? -3.654 17.262 20.154 1.00 91.50 553 GLU A CA 1
ATOM 4430 C C . GLU A 1 553 ? -5.146 17.177 19.794 1.00 91.50 553 GLU A C 1
ATOM 4432 O O . GLU A 1 553 ? -5.483 17.227 18.610 1.00 91.50 553 GLU A O 1
ATOM 4437 N N . ILE A 1 554 ? -6.051 17.037 20.775 1.00 89.19 554 ILE A N 1
ATOM 4438 C CA . ILE A 1 554 ? -7.477 16.741 20.521 1.00 89.19 554 ILE A CA 1
ATOM 4439 C C . ILE A 1 554 ? -8.469 17.737 21.133 1.00 89.19 554 ILE A C 1
ATOM 4441 O O . ILE A 1 554 ? -9.678 17.528 21.022 1.00 89.19 554 ILE A O 1
ATOM 4445 N N . GLY A 1 555 ? -7.999 18.798 21.793 1.00 84.31 555 GLY A N 1
ATOM 4446 C CA . GLY A 1 555 ? -8.876 19.844 22.329 1.00 84.31 555 GLY A CA 1
ATOM 4447 C C . GLY A 1 555 ? -9.758 19.404 23.504 1.00 84.31 555 GLY A C 1
ATOM 4448 O O . GLY A 1 555 ? -10.713 20.106 23.836 1.00 84.31 555 GLY A O 1
ATOM 4449 N N . ALA A 1 556 ? -9.476 18.254 24.127 1.00 78.38 556 ALA A N 1
ATOM 4450 C CA . ALA A 1 556 ? -10.286 17.720 25.223 1.00 78.38 556 ALA A CA 1
ATOM 4451 C C . ALA A 1 556 ? -10.223 18.637 26.455 1.00 78.38 556 ALA A C 1
ATOM 4453 O O . ALA A 1 556 ? -9.131 18.953 26.905 1.00 78.38 556 ALA A O 1
ATOM 4454 N N . SER A 1 557 ? -11.380 19.028 27.004 1.00 72.75 557 SER A N 1
ATOM 4455 C CA . SER A 1 557 ? -11.487 19.945 28.153 1.00 72.75 557 SER A CA 1
ATOM 4456 C C . SER A 1 557 ? -10.820 19.421 29.430 1.00 72.75 557 SER A C 1
ATOM 4458 O O . SER A 1 557 ? -10.723 18.215 29.618 1.00 72.75 557 SER A O 1
ATOM 4460 N N . SER A 1 558 ? -10.507 20.309 30.375 1.00 60.22 558 SER A N 1
ATOM 4461 C CA . SER A 1 558 ? -9.828 20.006 31.647 1.00 60.22 558 SER A CA 1
ATOM 4462 C C . SER A 1 558 ? -10.580 19.108 32.649 1.00 60.22 558 SER A C 1
ATOM 4464 O O . SER A 1 558 ? -9.965 18.650 33.609 1.00 60.22 558 SER A O 1
ATOM 4466 N N . ASN A 1 559 ? -11.869 18.807 32.452 1.00 73.62 559 ASN A N 1
ATOM 4467 C CA . ASN A 1 559 ? -12.659 17.948 33.352 1.00 73.62 559 ASN A CA 1
ATOM 4468 C C . ASN A 1 559 ? -12.511 16.446 33.029 1.00 73.62 559 ASN A C 1
ATOM 4470 O O . ASN A 1 559 ? -13.498 15.732 32.871 1.00 73.62 559 ASN A O 1
ATOM 4474 N N . ILE A 1 560 ? -11.273 15.968 32.901 1.00 88.94 560 ILE A N 1
ATOM 4475 C CA . ILE A 1 560 ? -10.957 14.557 32.639 1.00 88.94 560 ILE A CA 1
ATOM 4476 C C . ILE A 1 560 ? -10.837 13.806 33.972 1.00 88.94 560 ILE A C 1
ATOM 4478 O O . ILE A 1 560 ? -10.018 14.175 34.815 1.00 88.94 560 ILE A O 1
ATOM 4482 N N . ASP A 1 561 ? -11.609 12.729 34.162 1.00 93.12 561 ASP A N 1
ATOM 4483 C CA . ASP A 1 561 ? -11.517 11.888 35.362 1.00 93.12 561 ASP A CA 1
ATOM 4484 C C . ASP A 1 561 ? -10.322 10.932 35.254 1.00 93.12 561 ASP A C 1
ATOM 4486 O O . ASP A 1 561 ? -10.405 9.852 34.668 1.00 93.12 561 ASP A O 1
ATOM 4490 N N . VAL A 1 562 ? -9.177 11.333 35.806 1.00 94.94 562 VAL A N 1
ATOM 4491 C CA . VAL A 1 562 ? -7.961 10.512 35.808 1.00 94.94 562 VAL A CA 1
ATOM 4492 C C . VAL A 1 562 ? -8.104 9.359 36.802 1.00 94.94 562 VAL A C 1
ATOM 4494 O O . VAL A 1 562 ? -8.263 9.562 38.003 1.00 94.94 562 VAL A O 1
ATOM 4497 N N . TRP A 1 563 ? -8.001 8.126 36.307 1.00 95.50 563 TRP A N 1
ATOM 4498 C CA . TRP A 1 563 ? -8.143 6.921 37.123 1.00 95.50 563 TRP A CA 1
ATOM 4499 C C . TRP A 1 563 ? -6.827 6.507 37.770 1.00 95.50 563 TRP A C 1
ATOM 4501 O O . TRP A 1 563 ? -6.773 6.256 38.972 1.00 95.50 563 TRP A O 1
ATOM 4511 N N . THR A 1 564 ? -5.759 6.378 36.978 1.00 95.69 564 THR A N 1
ATOM 4512 C CA . THR A 1 564 ? -4.461 5.913 37.483 1.00 95.69 564 THR A CA 1
ATOM 4513 C C . THR A 1 564 ? -3.319 6.159 36.501 1.00 95.69 564 THR A C 1
ATOM 4515 O O . THR A 1 564 ? -3.531 6.489 35.335 1.00 95.69 564 THR A O 1
ATOM 4518 N N . VAL A 1 565 ? -2.093 5.934 36.971 1.00 94.94 565 VAL A N 1
ATOM 4519 C CA . VAL A 1 565 ? -0.870 5.938 36.166 1.00 94.94 565 VAL A CA 1
ATOM 4520 C C . VAL A 1 565 ? -0.323 4.512 36.112 1.00 94.94 565 VAL A C 1
ATOM 4522 O O . VAL A 1 565 ? -0.098 3.886 37.147 1.00 94.94 565 VAL A O 1
ATOM 4525 N N . MET A 1 566 ? -0.114 3.982 34.908 1.00 92.75 566 MET A N 1
ATOM 4526 C CA . MET A 1 566 ? 0.436 2.639 34.706 1.00 92.75 566 MET A CA 1
ATOM 4527 C C . MET A 1 566 ? 1.967 2.640 34.817 1.00 92.75 566 MET A C 1
ATOM 4529 O O . MET A 1 566 ? 2.623 3.680 34.726 1.00 92.75 566 MET A O 1
ATOM 4533 N N . GLN A 1 567 ? 2.561 1.452 34.976 1.00 89.69 567 GLN A N 1
ATOM 4534 C CA . GLN A 1 567 ? 4.020 1.324 34.985 1.00 89.69 567 GLN A CA 1
ATOM 4535 C C . GLN A 1 567 ? 4.626 1.812 33.656 1.00 89.69 567 GLN A C 1
ATOM 4537 O O . GLN A 1 567 ? 4.042 1.589 32.589 1.00 89.69 567 GLN A O 1
ATOM 4542 N N . PRO A 1 568 ? 5.808 2.453 33.701 1.00 88.81 568 PRO A N 1
ATOM 4543 C CA . PRO A 1 568 ? 6.448 2.993 32.514 1.00 88.81 568 PRO A CA 1
ATOM 4544 C C . PRO A 1 568 ? 6.851 1.890 31.534 1.00 88.81 568 PRO A C 1
ATOM 4546 O O . PRO A 1 568 ? 7.273 0.799 31.918 1.00 88.81 568 PRO A O 1
ATOM 4549 N N . MET A 1 569 ? 6.788 2.215 30.247 1.00 85.25 569 MET A N 1
ATOM 4550 C CA . MET A 1 569 ? 7.201 1.335 29.162 1.00 85.25 569 MET A CA 1
ATOM 4551 C C . MET A 1 569 ? 8.267 2.015 28.292 1.00 85.25 569 MET A C 1
ATOM 4553 O O . MET A 1 569 ? 8.234 3.233 28.089 1.00 85.25 569 MET A O 1
ATOM 4557 N N . PRO A 1 570 ? 9.248 1.260 27.769 1.00 79.50 570 PRO A N 1
ATOM 4558 C CA . PRO A 1 570 ? 10.245 1.818 26.869 1.00 79.50 570 PRO A CA 1
ATOM 4559 C C . PRO A 1 570 ? 9.623 2.141 25.506 1.00 79.50 570 PRO A C 1
ATOM 4561 O O . PRO A 1 570 ? 8.858 1.351 24.950 1.00 79.50 570 PRO A O 1
ATOM 4564 N N . SER A 1 571 ? 10.011 3.270 24.914 1.00 75.94 571 SER A N 1
ATOM 4565 C CA . SER A 1 571 ? 9.697 3.543 23.510 1.00 75.94 571 SER A CA 1
ATOM 4566 C C . SER A 1 571 ? 10.392 2.553 22.566 1.00 75.94 571 SER A C 1
ATOM 4568 O O . SER A 1 571 ? 11.338 1.860 22.947 1.00 75.94 571 SER A O 1
ATOM 4570 N N . ARG A 1 572 ? 9.995 2.546 21.284 1.00 67.12 572 ARG A N 1
ATOM 4571 C CA . ARG A 1 572 ? 10.600 1.698 20.235 1.00 67.12 572 ARG A CA 1
ATOM 4572 C C . ARG A 1 572 ? 12.130 1.803 20.162 1.00 67.12 572 ARG A C 1
ATOM 4574 O O . ARG A 1 572 ? 12.794 0.820 19.858 1.00 67.12 572 ARG A O 1
ATOM 4581 N N . THR A 1 573 ? 12.696 2.981 20.431 1.00 64.06 573 THR A N 1
ATOM 4582 C CA . THR A 1 573 ? 14.152 3.209 20.392 1.00 64.06 573 THR A CA 1
ATOM 4583 C C . THR A 1 573 ? 14.855 2.833 21.697 1.00 64.06 573 THR A C 1
ATOM 4585 O O . THR A 1 573 ? 16.082 2.864 21.757 1.00 64.06 573 THR A O 1
ATOM 4588 N N . GLY A 1 574 ? 14.101 2.526 22.758 1.00 68.25 574 GLY A N 1
ATOM 4589 C CA . GLY A 1 574 ? 14.619 2.210 24.088 1.00 68.25 574 GLY A CA 1
ATOM 4590 C C . GLY A 1 574 ? 15.256 3.392 24.825 1.00 68.25 574 GLY A C 1
ATOM 4591 O O . GLY A 1 574 ? 15.850 3.177 25.876 1.00 68.25 574 GLY A O 1
ATOM 4592 N N . LYS A 1 575 ? 15.159 4.619 24.289 1.00 75.12 575 LYS A N 1
ATOM 4593 C CA . LYS A 1 575 ? 15.774 5.838 24.858 1.00 75.12 575 LYS A CA 1
ATOM 4594 C C . LYS A 1 575 ? 14.795 6.733 25.622 1.00 75.12 575 LYS A C 1
ATOM 4596 O O . LYS A 1 575 ? 15.234 7.586 26.388 1.00 75.12 575 LYS A O 1
ATOM 4601 N N . ILE A 1 576 ? 13.493 6.559 25.392 1.00 81.31 576 ILE A N 1
ATOM 4602 C CA . ILE A 1 576 ? 12.433 7.379 25.993 1.00 81.31 576 ILE A CA 1
ATOM 4603 C C . ILE A 1 576 ? 11.615 6.497 26.934 1.00 81.31 576 ILE A C 1
ATOM 4605 O O . ILE A 1 576 ? 11.200 5.401 26.542 1.00 81.31 576 ILE A O 1
ATOM 4609 N N . LYS A 1 577 ? 11.387 6.994 28.148 1.00 88.94 577 LYS A N 1
ATOM 4610 C CA . LYS A 1 577 ? 10.466 6.431 29.133 1.00 88.94 577 LYS A CA 1
ATOM 4611 C C . LYS A 1 577 ? 9.068 6.978 28.860 1.00 88.94 577 LYS A C 1
ATOM 4613 O O . LYS A 1 577 ? 8.865 8.179 28.995 1.00 88.94 577 LYS A O 1
ATOM 4618 N N . VAL A 1 578 ? 8.134 6.115 28.468 1.00 91.69 578 VAL A N 1
ATOM 4619 C CA . VAL A 1 578 ? 6.738 6.494 28.205 1.00 91.69 578 VAL A CA 1
ATOM 4620 C C . VAL A 1 578 ? 5.866 6.050 29.374 1.00 91.69 578 VAL A C 1
ATOM 4622 O O . VAL A 1 578 ? 5.900 4.878 29.746 1.00 91.69 578 VAL A O 1
ATOM 4625 N N . ILE A 1 579 ? 5.105 6.974 29.955 1.00 94.62 579 ILE A N 1
ATOM 4626 C CA . ILE A 1 579 ? 4.246 6.741 31.120 1.00 94.62 579 ILE A CA 1
ATOM 4627 C C . ILE A 1 579 ? 2.772 6.817 30.684 1.00 94.62 579 ILE A C 1
ATOM 4629 O O . ILE A 1 579 ? 2.305 7.903 30.340 1.00 94.62 579 ILE A O 1
ATOM 4633 N N . PRO A 1 580 ? 2.025 5.697 30.669 1.00 96.69 580 PRO A N 1
ATOM 4634 C CA . PRO A 1 580 ? 0.599 5.725 30.358 1.00 96.69 580 PRO A CA 1
ATOM 4635 C C . PRO A 1 580 ? -0.230 6.230 31.544 1.00 96.69 580 PRO A C 1
ATOM 4637 O O . PRO A 1 580 ? -0.103 5.726 32.660 1.00 96.69 580 PRO A O 1
ATOM 4640 N N . VAL A 1 581 ? -1.113 7.187 31.285 1.00 97.00 581 VAL A N 1
ATOM 4641 C CA . VAL A 1 581 ? -2.099 7.732 32.224 1.00 97.00 581 VAL A CA 1
ATOM 4642 C C . VAL A 1 581 ? -3.477 7.318 31.728 1.00 97.00 581 VAL A C 1
ATOM 4644 O O . VAL A 1 581 ? -3.809 7.577 30.580 1.00 97.00 581 VAL A O 1
ATOM 4647 N N . VAL A 1 582 ? -4.268 6.639 32.553 1.00 97.38 582 VAL A N 1
ATOM 4648 C CA . VAL A 1 582 ? -5.602 6.155 32.168 1.00 97.38 582 VAL A CA 1
ATOM 4649 C C . VAL A 1 582 ? -6.645 7.094 32.742 1.00 97.38 582 VAL A C 1
ATOM 4651 O O . VAL A 1 582 ? -6.606 7.387 33.939 1.00 97.38 582 VAL A O 1
ATOM 4654 N N . ALA A 1 583 ? -7.578 7.545 31.908 1.00 95.50 583 ALA A N 1
ATOM 4655 C CA . ALA A 1 583 ? -8.624 8.463 32.331 1.00 95.50 583 ALA A CA 1
ATOM 4656 C C . ALA A 1 583 ? -9.945 8.213 31.607 1.00 95.50 583 ALA A C 1
ATOM 4658 O O . ALA A 1 583 ? -9.960 7.728 30.476 1.00 95.50 583 ALA A O 1
ATOM 4659 N N . TYR A 1 584 ? -11.043 8.576 32.260 1.00 94.75 584 TYR A N 1
ATOM 4660 C CA . TYR A 1 584 ? -12.388 8.520 31.714 1.00 94.75 584 TYR A CA 1
ATOM 4661 C C . TYR A 1 584 ? -12.849 9.910 31.265 1.00 94.75 584 TYR A C 1
ATOM 4663 O O . TYR A 1 584 ? -12.818 10.873 32.030 1.00 94.75 584 TYR A O 1
ATOM 4671 N N . LEU A 1 585 ? -13.263 10.007 30.001 1.00 92.25 585 LEU A N 1
ATOM 4672 C CA . LEU A 1 585 ? -13.740 11.239 29.368 1.00 92.25 585 LEU A CA 1
ATOM 4673 C C . LEU A 1 585 ? -15.262 11.425 29.477 1.00 92.25 585 LEU A C 1
ATOM 4675 O O . LEU A 1 585 ? -15.769 12.464 29.069 1.00 92.25 585 LEU A O 1
ATOM 4679 N N . GLY A 1 586 ? -15.995 10.434 29.994 1.00 90.31 586 GLY A N 1
ATOM 4680 C CA . GLY A 1 586 ? -17.459 10.454 30.009 1.00 90.31 586 GLY A CA 1
ATOM 4681 C C . GLY A 1 586 ? -18.096 10.018 28.686 1.00 90.31 586 GLY A C 1
ATOM 4682 O O . GLY A 1 586 ? -17.476 9.336 27.859 1.00 90.31 586 GLY A O 1
ATOM 4683 N N . ASP A 1 587 ? -19.360 10.406 28.511 1.00 90.00 587 ASP A N 1
ATOM 4684 C CA . ASP A 1 587 ? -20.087 10.292 27.247 1.00 90.00 587 ASP A CA 1
ATOM 4685 C C . ASP A 1 587 ? -19.639 11.415 26.307 1.00 90.00 587 ASP A C 1
ATOM 4687 O O . ASP A 1 587 ? -19.830 12.597 26.598 1.00 90.00 587 ASP A O 1
ATOM 4691 N N . ILE A 1 588 ? -19.034 11.048 25.178 1.00 89.56 588 ILE A N 1
ATOM 4692 C CA . ILE A 1 588 ? -18.446 11.998 24.235 1.00 89.56 588 ILE A CA 1
ATOM 4693 C C . ILE A 1 588 ? -19.129 11.912 22.869 1.00 89.56 588 ILE A C 1
ATOM 4695 O O . ILE A 1 588 ? -19.474 10.832 22.383 1.00 89.56 588 ILE A O 1
ATOM 4699 N N . ASN A 1 589 ? -19.270 13.063 22.214 1.00 87.88 589 ASN A N 1
ATOM 4700 C CA . ASN A 1 589 ? -19.585 13.144 20.793 1.00 87.88 589 ASN A CA 1
ATOM 4701 C C . ASN A 1 589 ? -18.312 13.543 20.038 1.00 87.88 589 ASN A C 1
ATOM 4703 O O . ASN A 1 589 ? -17.790 14.633 20.241 1.00 87.88 589 ASN A O 1
ATOM 4707 N N . LEU A 1 590 ? -17.809 12.678 19.155 1.00 84.88 590 LEU A N 1
ATOM 4708 C CA . LEU A 1 590 ? -16.584 12.956 18.396 1.00 84.88 590 LEU A CA 1
ATOM 4709 C C . LEU A 1 590 ? -16.683 14.216 17.527 1.00 84.88 590 LEU A C 1
ATOM 4711 O O . LEU A 1 590 ? -15.669 14.865 17.292 1.00 84.88 590 LEU A O 1
ATOM 4715 N N . GLU A 1 591 ? -17.885 14.591 17.086 1.00 83.69 591 GLU A N 1
ATOM 4716 C CA . GLU A 1 591 ? -18.100 15.782 16.257 1.00 83.69 591 GLU A CA 1
ATOM 4717 C C . GLU A 1 591 ? -17.833 17.094 17.008 1.00 83.69 591 GLU A C 1
ATOM 4719 O O . GLU A 1 591 ? -17.607 18.124 16.377 1.00 83.69 591 GLU A O 1
ATOM 4724 N N . THR A 1 592 ? -17.831 17.076 18.347 1.00 82.62 592 THR A N 1
ATOM 4725 C CA . THR A 1 592 ? -17.565 18.272 19.160 1.00 82.62 592 THR A CA 1
ATOM 4726 C C . THR A 1 592 ? -16.081 18.477 19.461 1.00 82.62 592 THR A C 1
ATOM 4728 O O . THR A 1 592 ? -15.720 19.495 20.048 1.00 82.62 592 THR A O 1
ATOM 4731 N N . TYR A 1 593 ? -15.216 17.527 19.096 1.00 82.00 593 TYR A N 1
ATOM 4732 C CA . TYR A 1 593 ? -13.779 17.614 19.346 1.00 82.00 593 TYR A CA 1
ATOM 4733 C C . TYR A 1 593 ? -13.074 18.358 18.210 1.00 82.00 593 TYR A C 1
ATOM 4735 O O . TYR A 1 593 ? -13.256 18.061 17.030 1.00 82.00 593 TYR A O 1
ATOM 4743 N N . SER A 1 594 ? -12.217 19.306 18.582 1.00 83.19 594 SER A N 1
ATOM 4744 C CA . SER A 1 594 ? -11.327 20.020 17.667 1.00 83.19 594 SER A CA 1
ATOM 4745 C C . SER A 1 594 ? -9.903 19.534 17.896 1.00 83.19 594 SER A C 1
ATOM 4747 O O . SER A 1 594 ? -9.348 19.768 18.963 1.00 83.19 594 SER A O 1
ATOM 4749 N N . PHE A 1 595 ? -9.301 18.896 16.896 1.00 86.75 595 PHE A N 1
ATOM 4750 C CA . PHE A 1 595 ? -7.931 18.391 16.970 1.00 86.75 595 PHE A CA 1
ATOM 4751 C C . PHE A 1 595 ? -6.964 19.228 16.128 1.00 86.75 595 PHE A C 1
ATOM 4753 O O . PHE A 1 595 ? -7.339 19.809 15.103 1.00 86.75 595 PHE A O 1
ATOM 4760 N N . ASN A 1 596 ? -5.708 19.286 16.564 1.00 86.88 596 ASN A N 1
ATOM 4761 C CA . ASN A 1 596 ? -4.656 20.014 15.871 1.00 86.88 596 ASN A CA 1
ATOM 4762 C C . ASN A 1 596 ? -4.213 19.249 14.614 1.00 86.88 596 ASN A C 1
ATOM 4764 O O . ASN A 1 596 ? -3.543 18.221 14.708 1.00 86.88 596 ASN A O 1
ATOM 4768 N N . LYS A 1 597 ? -4.546 19.772 13.428 1.00 85.31 597 LYS A N 1
ATOM 4769 C CA . LYS A 1 597 ? -4.245 19.135 12.131 1.00 85.31 597 LYS A CA 1
ATOM 4770 C C . LYS A 1 597 ? -2.753 19.012 11.815 1.00 85.31 597 LYS A C 1
ATOM 4772 O O . LYS A 1 597 ? -2.371 18.196 10.971 1.00 85.31 597 LYS A O 1
ATOM 4777 N N . ASP A 1 598 ? -1.909 19.792 12.486 1.00 80.38 598 ASP A N 1
ATOM 4778 C CA . ASP A 1 598 ? -0.459 19.692 12.321 1.00 80.38 598 ASP A CA 1
ATOM 4779 C C . ASP A 1 598 ? 0.094 18.402 12.945 1.00 80.38 598 ASP A C 1
ATOM 4781 O O . ASP A 1 598 ? 1.091 17.855 12.466 1.00 80.38 598 ASP A O 1
ATOM 4785 N N . GLU A 1 599 ? -0.593 17.861 13.954 1.00 80.12 599 GLU A N 1
ATOM 4786 C CA . GLU A 1 599 ? -0.155 16.684 14.709 1.00 80.12 599 GLU A CA 1
ATOM 4787 C C . GLU A 1 599 ? -1.068 15.467 14.523 1.00 80.12 599 GLU A C 1
ATOM 4789 O O . GLU A 1 599 ? -0.591 14.327 14.481 1.00 80.12 599 GLU A O 1
ATOM 4794 N N . VAL A 1 600 ? -2.365 15.692 14.309 1.00 86.50 600 VAL A N 1
ATOM 4795 C CA . VAL A 1 600 ? -3.407 14.666 14.209 1.00 86.50 600 VAL A CA 1
ATOM 4796 C C . VAL A 1 600 ? -4.157 14.800 12.882 1.00 86.50 600 VAL A C 1
ATOM 4798 O O . VAL A 1 600 ? -4.737 15.837 12.586 1.00 86.50 600 VAL A O 1
ATOM 4801 N N . ASP A 1 601 ? -4.178 13.733 12.083 1.00 85.69 601 ASP A N 1
ATOM 4802 C CA . ASP A 1 601 ? -4.924 13.679 10.816 1.00 85.69 601 ASP A CA 1
ATOM 4803 C C . ASP A 1 601 ? -6.433 13.541 11.070 1.00 85.69 601 ASP A C 1
ATOM 4805 O O . ASP A 1 601 ? -7.254 14.279 10.527 1.00 85.69 601 ASP A O 1
ATOM 4809 N N . TYR A 1 602 ? -6.799 12.606 11.951 1.00 89.06 602 TYR A N 1
ATOM 4810 C CA . TYR A 1 602 ? -8.162 12.425 12.444 1.00 89.06 602 TYR A CA 1
ATOM 4811 C C . TYR A 1 602 ? -8.182 11.644 13.763 1.00 89.06 602 TYR A C 1
ATOM 4813 O O . TYR A 1 602 ? -7.256 10.891 14.085 1.00 89.06 602 TYR A O 1
ATOM 4821 N N . ILE A 1 603 ? -9.274 11.796 14.510 1.00 92.69 603 ILE A N 1
ATOM 4822 C CA . ILE A 1 603 ? -9.576 11.028 15.723 1.00 92.69 603 ILE A CA 1
ATOM 4823 C C . ILE A 1 603 ? -10.639 9.970 15.427 1.00 92.69 603 ILE A C 1
ATOM 4825 O O . ILE A 1 603 ? -11.476 10.144 14.541 1.00 92.69 603 ILE A O 1
ATOM 4829 N N . PHE A 1 604 ? -10.613 8.864 16.161 1.00 94.19 604 PHE A N 1
ATOM 4830 C CA . PHE A 1 604 ? -11.625 7.815 16.056 1.00 94.19 604 PHE A CA 1
ATOM 4831 C C . PHE A 1 604 ? -11.723 7.032 17.367 1.00 94.19 604 PHE A C 1
ATOM 4833 O O . PHE A 1 604 ? -10.838 7.110 18.219 1.00 94.19 604 PHE A O 1
ATOM 4840 N N . THR A 1 605 ? -12.793 6.255 17.529 1.00 95.12 605 THR A N 1
ATOM 4841 C CA . THR A 1 605 ? -12.964 5.346 18.667 1.00 95.12 605 THR A CA 1
ATOM 4842 C C . THR A 1 605 ? -13.079 3.902 18.214 1.00 95.12 605 THR A C 1
ATOM 4844 O O . THR A 1 605 ? -13.542 3.610 17.112 1.00 95.12 605 THR A O 1
ATOM 4847 N N . LEU A 1 606 ? -12.659 2.984 19.083 1.00 95.50 606 LEU A N 1
ATOM 4848 C CA . LEU A 1 606 ? -12.899 1.550 18.937 1.00 95.50 606 LEU A CA 1
ATOM 4849 C C . LEU A 1 606 ? -13.661 1.046 20.163 1.00 95.50 606 LEU A C 1
ATOM 4851 O O . LEU A 1 606 ? -13.261 1.332 21.293 1.00 95.50 606 LEU A O 1
ATOM 4855 N N . THR A 1 607 ? -14.742 0.295 19.945 1.00 94.62 607 THR A N 1
ATOM 4856 C CA . THR A 1 607 ? -15.558 -0.262 21.036 1.00 94.62 607 THR A CA 1
ATOM 4857 C C . THR A 1 607 ? -14.794 -1.353 21.783 1.00 94.62 607 THR A C 1
ATOM 4859 O O . THR A 1 607 ? -14.014 -2.097 21.174 1.00 94.62 607 THR A O 1
ATOM 4862 N N . LEU A 1 608 ? -15.040 -1.508 23.087 1.00 92.81 608 LEU A N 1
ATOM 4863 C CA . LEU A 1 608 ? -14.443 -2.596 23.870 1.00 92.81 608 LEU A CA 1
ATOM 4864 C C . LEU A 1 608 ? -14.814 -3.974 23.309 1.00 92.81 608 LEU A C 1
ATOM 4866 O O . LEU A 1 608 ? -13.965 -4.864 23.289 1.00 92.81 608 LEU A O 1
ATOM 4870 N N . GLU A 1 609 ? -16.027 -4.130 22.774 1.00 90.50 609 GLU A N 1
ATOM 4871 C CA . GLU A 1 609 ? -16.452 -5.351 22.082 1.00 90.50 609 GLU A CA 1
ATOM 4872 C C . GLU A 1 609 ? -15.518 -5.684 20.911 1.00 90.50 609 GLU A C 1
ATOM 4874 O O . GLU A 1 609 ? -15.001 -6.800 20.808 1.00 90.50 609 GLU A O 1
ATOM 4879 N N . SER A 1 610 ? -15.238 -4.699 20.052 1.00 91.69 610 SER A N 1
ATOM 4880 C CA . SER A 1 610 ? -14.367 -4.889 18.892 1.00 91.69 610 SER A CA 1
ATOM 4881 C C . SER A 1 610 ? -12.921 -5.208 19.286 1.00 91.69 610 SER A C 1
ATOM 4883 O O . SER A 1 610 ? -12.271 -6.010 18.613 1.00 91.69 610 SER A O 1
ATOM 4885 N N . LEU A 1 611 ? -12.433 -4.624 20.385 1.00 92.75 611 LEU A N 1
ATOM 4886 C CA . LEU A 1 611 ? -11.068 -4.799 20.883 1.00 92.75 611 LEU A CA 1
ATOM 4887 C C . LEU A 1 611 ? -10.866 -6.124 21.629 1.00 92.75 611 LEU A C 1
ATOM 4889 O O . LEU A 1 611 ? -9.772 -6.688 21.578 1.00 92.75 611 LEU A O 1
ATOM 4893 N N . CYS A 1 612 ? -11.904 -6.630 22.299 1.00 90.06 612 CYS A N 1
ATOM 4894 C CA . CYS A 1 612 ? -11.867 -7.920 22.993 1.00 90.06 612 CYS A CA 1
ATOM 4895 C C . CYS A 1 612 ? -12.129 -9.102 22.053 1.00 90.06 612 CYS A C 1
ATOM 4897 O O . CYS A 1 612 ? -11.776 -10.235 22.384 1.00 90.06 612 CYS A O 1
ATOM 4899 N N . ASN A 1 613 ? -12.710 -8.855 20.873 1.00 86.31 613 ASN A N 1
ATOM 4900 C CA . ASN A 1 613 ? -12.991 -9.895 19.893 1.00 86.31 613 ASN A CA 1
ATOM 4901 C C . ASN A 1 613 ? -11.692 -10.597 19.437 1.00 86.31 613 ASN A C 1
ATOM 4903 O O . ASN A 1 613 ? -10.859 -9.974 18.770 1.00 86.31 613 ASN A O 1
ATOM 4907 N N . PRO A 1 614 ? -11.529 -11.912 19.691 1.00 83.94 614 PRO A N 1
ATOM 4908 C CA . PRO A 1 614 ? -10.323 -12.646 19.313 1.00 83.94 614 PRO A CA 1
ATOM 4909 C C . PRO A 1 614 ? -10.011 -12.631 17.810 1.00 83.94 614 PRO A C 1
ATOM 4911 O O . PRO A 1 614 ? -8.863 -12.845 17.436 1.00 83.94 614 PRO A O 1
ATOM 4914 N N . LYS A 1 615 ? -11.001 -12.377 16.939 1.00 84.44 615 LYS A N 1
ATOM 4915 C CA . LYS A 1 615 ? -10.788 -12.266 15.484 1.00 84.44 615 LYS A CA 1
ATOM 4916 C C . LYS A 1 615 ? -10.016 -11.011 15.081 1.00 84.44 615 LYS A C 1
ATOM 4918 O O . LYS A 1 615 ? -9.337 -11.039 14.063 1.00 84.44 615 LYS A O 1
ATOM 4923 N N . ASN A 1 616 ? -10.127 -9.947 15.871 1.00 85.81 616 ASN A N 1
ATOM 4924 C CA . ASN A 1 616 ? -9.460 -8.668 15.627 1.00 85.81 616 ASN A CA 1
ATOM 4925 C C . ASN A 1 616 ? -8.096 -8.593 16.320 1.00 85.81 616 ASN A C 1
ATOM 4927 O O . ASN A 1 616 ? -7.377 -7.604 16.176 1.00 85.81 616 ASN A O 1
ATOM 4931 N N . TRP A 1 617 ? -7.749 -9.618 17.099 1.00 88.31 617 TRP A N 1
ATOM 4932 C CA . TRP A 1 617 ? -6.524 -9.681 17.868 1.00 88.31 617 TRP A CA 1
ATOM 4933 C C . TRP A 1 617 ? -5.513 -10.626 17.226 1.00 88.31 617 TRP A C 1
ATOM 4935 O O . TRP A 1 617 ? -5.790 -11.790 16.929 1.00 88.31 617 TRP A O 1
ATOM 4945 N N . HIS A 1 618 ? -4.299 -10.124 17.076 1.00 84.31 618 HIS A N 1
ATOM 4946 C CA . HIS A 1 618 ? -3.154 -10.835 16.545 1.00 84.31 618 HIS A CA 1
ATOM 4947 C C . HIS A 1 618 ? -1.919 -10.544 17.395 1.00 84.31 618 HIS A C 1
ATOM 4949 O O . HIS A 1 618 ? -1.935 -9.733 18.323 1.00 84.31 618 HIS A O 1
ATOM 4955 N N . TYR A 1 619 ? -0.806 -11.184 17.056 1.00 78.94 619 TYR A N 1
ATOM 4956 C CA . TYR A 1 619 ? 0.472 -10.898 17.691 1.00 78.94 619 TYR A CA 1
ATOM 4957 C C . TYR A 1 619 ? 1.631 -10.992 16.704 1.00 78.94 619 TYR A C 1
ATOM 4959 O O . TYR A 1 619 ? 1.649 -11.848 15.821 1.00 78.94 619 TYR A O 1
ATOM 4967 N N . THR A 1 620 ? 2.647 -10.158 16.907 1.00 70.94 620 THR A N 1
ATOM 4968 C CA . THR A 1 620 ? 3.925 -10.232 16.196 1.00 70.94 620 THR A CA 1
ATOM 4969 C C . THR A 1 620 ? 4.986 -10.808 17.120 1.00 70.94 620 THR A C 1
ATOM 4971 O O . THR A 1 620 ? 5.214 -10.301 18.219 1.00 70.94 620 THR A O 1
ATOM 4974 N N . GLN A 1 621 ? 5.669 -11.855 16.661 1.00 70.06 621 GLN A N 1
ATOM 4975 C CA . GLN A 1 621 ? 6.786 -12.464 17.378 1.00 70.06 621 GLN A CA 1
ATOM 4976 C C . GLN A 1 621 ? 8.119 -12.019 16.768 1.00 70.06 621 GLN A C 1
ATOM 4978 O O . GLN A 1 621 ? 8.424 -12.335 15.617 1.00 70.06 621 GLN A O 1
ATOM 4983 N N . PHE A 1 622 ? 8.943 -11.331 17.554 1.00 59.84 622 PHE A N 1
ATOM 4984 C CA . PHE A 1 622 ? 10.240 -10.828 17.111 1.00 59.84 622 PHE A CA 1
ATOM 4985 C C . PHE A 1 622 ? 11.329 -11.897 17.254 1.00 59.84 622 PHE A C 1
ATOM 4987 O O . PHE A 1 622 ? 11.319 -12.699 18.188 1.00 59.84 622 PHE A O 1
ATOM 4994 N N . LYS A 1 623 ? 12.333 -11.873 16.364 1.00 46.22 623 LYS A N 1
ATOM 4995 C CA . LYS A 1 623 ? 13.477 -12.815 16.386 1.00 46.22 623 LYS A CA 1
ATOM 4996 C C . LYS A 1 623 ? 14.284 -12.776 17.695 1.00 46.22 623 LYS A C 1
ATOM 4998 O O . LYS A 1 623 ? 14.945 -13.750 18.027 1.00 46.22 623 LYS A O 1
ATOM 5003 N N . ILE A 1 624 ? 14.192 -11.675 18.446 1.00 47.59 624 ILE A N 1
ATOM 5004 C CA . ILE A 1 624 ? 14.841 -11.463 19.754 1.00 47.59 624 ILE A CA 1
ATOM 5005 C C . ILE A 1 624 ? 14.026 -12.106 20.905 1.00 47.59 624 ILE A C 1
ATOM 5007 O O . ILE A 1 624 ? 14.419 -12.054 22.064 1.00 47.59 624 ILE A O 1
ATOM 5011 N N . GLY A 1 625 ? 12.907 -12.774 20.600 1.00 52.16 625 GLY A N 1
ATOM 5012 C CA . GLY A 1 625 ? 12.180 -13.622 21.549 1.00 52.16 625 GLY A CA 1
ATOM 5013 C C . GLY A 1 625 ? 11.101 -12.920 22.374 1.00 52.16 625 GLY A C 1
ATOM 5014 O O . GLY A 1 625 ? 10.597 -13.524 23.317 1.00 52.16 625 GLY A O 1
ATOM 5015 N N . TYR A 1 626 ? 10.719 -11.688 22.028 1.00 61.16 626 TYR A N 1
ATOM 5016 C CA . TYR A 1 626 ? 9.554 -11.015 22.611 1.00 61.16 626 TYR A CA 1
ATOM 5017 C C . TYR A 1 626 ? 8.380 -10.992 21.625 1.00 61.16 626 TYR A C 1
ATOM 5019 O O . TYR A 1 626 ? 8.570 -11.048 20.408 1.00 61.16 626 TYR A O 1
ATOM 5027 N N . THR A 1 627 ? 7.167 -10.920 22.168 1.00 68.31 627 THR A N 1
ATOM 5028 C CA . THR A 1 627 ? 5.912 -10.912 21.413 1.00 68.31 627 THR A CA 1
ATOM 5029 C C . THR A 1 627 ? 5.146 -9.638 21.752 1.00 68.31 627 THR A C 1
ATOM 5031 O O . THR A 1 627 ? 5.106 -9.256 22.920 1.00 68.31 627 THR A O 1
ATOM 5034 N N . LEU A 1 628 ? 4.575 -8.968 20.748 1.00 79.19 628 LEU A N 1
ATOM 5035 C CA . LEU A 1 628 ? 3.712 -7.799 20.939 1.00 79.19 628 LEU A CA 1
ATOM 5036 C C . LEU A 1 628 ? 2.326 -8.043 20.333 1.00 79.19 628 LEU A C 1
ATOM 5038 O O . LEU A 1 628 ? 2.239 -8.704 19.296 1.00 79.19 628 LEU A O 1
ATOM 5042 N N . PRO A 1 629 ? 1.263 -7.500 20.943 1.00 84.38 629 PRO A N 1
ATOM 5043 C CA . PRO A 1 629 ? -0.084 -7.555 20.388 1.00 84.38 629 PRO A CA 1
ATOM 5044 C C . PRO A 1 629 ? -0.199 -6.674 19.140 1.00 84.38 629 PRO A C 1
ATOM 5046 O O . PRO A 1 629 ? 0.493 -5.661 19.000 1.00 84.38 629 PRO A O 1
ATOM 5049 N N . VAL A 1 630 ? -1.115 -7.050 18.257 1.00 85.50 630 VAL A N 1
ATOM 5050 C CA . VAL A 1 630 ? -1.556 -6.262 17.106 1.00 85.50 630 VAL A CA 1
ATOM 5051 C C . VAL A 1 630 ? -3.075 -6.349 17.043 1.00 85.50 630 VAL A C 1
ATOM 5053 O O . VAL A 1 630 ? -3.623 -7.445 17.057 1.00 85.50 630 VAL A O 1
ATOM 5056 N N . TYR A 1 631 ? -3.752 -5.210 16.950 1.00 88.00 631 TYR A N 1
ATOM 5057 C CA . TYR A 1 631 ? -5.201 -5.160 16.766 1.00 88.00 631 TYR A CA 1
ATOM 5058 C C . TYR A 1 631 ? -5.519 -4.679 15.359 1.00 88.00 631 TYR A C 1
ATOM 5060 O O . TYR A 1 631 ? -4.898 -3.731 14.869 1.00 88.00 631 TYR A O 1
ATOM 5068 N N . ILE A 1 632 ? -6.488 -5.325 14.720 1.00 85.31 632 ILE A N 1
ATOM 5069 C CA . ILE A 1 632 ? -6.996 -4.964 13.399 1.00 85.31 632 ILE A CA 1
ATOM 5070 C C . ILE A 1 632 ? -8.505 -4.853 13.516 1.00 85.31 632 ILE A C 1
ATOM 5072 O O . ILE A 1 632 ? -9.207 -5.859 13.573 1.00 85.31 632 ILE A O 1
ATOM 5076 N N . VAL A 1 633 ? -8.997 -3.619 13.576 1.00 83.19 633 VAL A N 1
ATOM 5077 C CA . VAL A 1 633 ? -10.428 -3.329 13.675 1.00 83.19 633 VAL A CA 1
ATOM 5078 C C . VAL A 1 633 ? -10.808 -2.414 12.521 1.00 83.19 633 VAL A C 1
ATOM 5080 O O . VAL A 1 633 ? -10.340 -1.277 12.428 1.00 83.19 633 VAL A O 1
ATOM 5083 N N . GLY A 1 634 ? -11.629 -2.927 11.603 1.00 84.25 634 GLY A N 1
ATOM 5084 C CA . GLY A 1 634 ? -11.947 -2.229 10.357 1.00 84.25 634 GLY A CA 1
ATOM 5085 C C . GLY A 1 634 ? -10.679 -1.916 9.555 1.00 84.25 634 GLY A C 1
ATOM 5086 O O . GLY A 1 634 ? -9.913 -2.817 9.220 1.00 84.25 634 GLY A O 1
ATOM 5087 N N . ASN A 1 635 ? -10.446 -0.632 9.277 1.00 79.75 635 ASN A N 1
ATOM 5088 C CA . ASN A 1 635 ? -9.261 -0.154 8.555 1.00 79.75 635 ASN A CA 1
ATOM 5089 C C . ASN A 1 635 ? -8.106 0.270 9.482 1.00 79.75 635 ASN A C 1
ATOM 5091 O O . ASN A 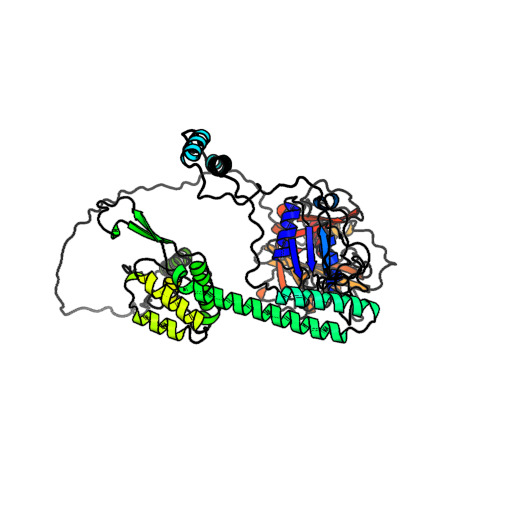1 635 ? -7.077 0.744 9.000 1.00 79.75 635 ASN A O 1
ATOM 5095 N N . HIS A 1 636 ? -8.256 0.125 10.801 1.00 83.44 636 HIS A N 1
ATOM 5096 C CA . HIS A 1 636 ? -7.282 0.606 11.775 1.00 83.44 636 HIS A CA 1
ATOM 5097 C C . HIS A 1 636 ? -6.398 -0.534 12.275 1.00 83.44 636 HIS A C 1
ATOM 5099 O O . HIS A 1 636 ? -6.882 -1.535 12.806 1.00 83.44 636 HIS A O 1
ATOM 5105 N N . ARG A 1 637 ? -5.079 -0.356 12.129 1.00 87.19 637 ARG A N 1
ATOM 5106 C CA . ARG A 1 637 ? -4.060 -1.259 12.672 1.00 87.19 637 ARG A CA 1
ATOM 5107 C C . ARG A 1 637 ? -3.382 -0.614 13.875 1.00 87.19 637 ARG A C 1
ATOM 5109 O O . ARG A 1 637 ? -2.636 0.350 13.717 1.00 87.19 637 ARG A O 1
ATOM 5116 N N . ILE A 1 638 ? -3.567 -1.199 15.053 1.00 90.38 638 ILE A N 1
ATOM 5117 C CA . ILE A 1 638 ? -2.926 -0.771 16.300 1.00 90.38 638 ILE A CA 1
ATOM 5118 C C . ILE A 1 638 ? -1.784 -1.733 16.596 1.00 90.38 638 ILE A C 1
ATOM 5120 O O . ILE A 1 638 ? -1.995 -2.935 16.741 1.00 90.38 638 ILE A O 1
ATOM 5124 N N . TRP A 1 639 ? -0.560 -1.215 16.660 1.00 86.31 639 TRP A N 1
ATOM 5125 C CA . TRP A 1 639 ? 0.655 -2.020 16.782 1.00 86.31 639 TRP A CA 1
ATOM 5126 C C . TRP A 1 639 ? 1.705 -1.319 17.656 1.00 86.31 639 TRP A C 1
ATOM 5128 O O . TRP A 1 639 ? 1.538 -0.166 18.057 1.00 86.31 639 TRP A O 1
ATOM 5138 N N . GLY A 1 640 ? 2.788 -2.025 17.991 1.00 85.06 640 GLY A N 1
ATOM 5139 C CA . GLY A 1 640 ? 3.903 -1.457 18.752 1.00 85.06 640 GLY A CA 1
ATOM 5140 C C . GLY A 1 640 ? 3.541 -1.106 20.199 1.00 85.06 640 GLY A C 1
ATOM 5141 O O . GLY A 1 640 ? 2.859 -1.870 20.882 1.00 85.06 640 GLY A O 1
ATOM 5142 N N . LEU A 1 641 ? 4.032 0.043 20.680 1.00 86.44 641 LEU A N 1
ATOM 5143 C CA . LEU A 1 641 ? 3.827 0.478 22.065 1.00 86.44 641 LEU A CA 1
ATOM 5144 C C . LEU A 1 641 ? 2.346 0.740 22.370 1.00 86.44 641 LEU A C 1
ATOM 5146 O O . LEU A 1 641 ? 1.872 0.316 23.418 1.00 86.44 641 LEU A O 1
ATOM 5150 N N . THR A 1 642 ? 1.613 1.368 21.444 1.00 92.06 642 THR A N 1
ATOM 5151 C CA . THR A 1 642 ? 0.173 1.634 21.592 1.00 92.06 642 THR A CA 1
ATOM 5152 C C . THR A 1 642 ? -0.593 0.336 21.842 1.00 92.06 642 THR A C 1
ATOM 5154 O O . THR A 1 642 ? -1.376 0.248 22.782 1.00 92.06 642 THR A O 1
ATOM 5157 N N . ALA A 1 643 ? -0.309 -0.713 21.061 1.00 91.25 643 ALA A N 1
ATOM 5158 C CA . ALA A 1 643 ? -0.944 -2.015 21.245 1.00 91.25 643 ALA A CA 1
ATOM 5159 C C . ALA A 1 643 ? -0.546 -2.686 22.569 1.00 91.25 643 ALA A C 1
ATOM 5161 O O . ALA A 1 643 ? -1.378 -3.345 23.190 1.00 91.25 643 ALA A O 1
ATOM 5162 N N . ALA A 1 644 ? 0.708 -2.531 23.008 1.00 88.81 644 ALA A N 1
ATOM 5163 C CA . ALA A 1 644 ? 1.171 -3.072 24.285 1.00 88.81 644 ALA A CA 1
ATOM 5164 C C . ALA A 1 644 ? 0.442 -2.422 25.469 1.00 88.81 644 ALA A C 1
ATOM 5166 O O . ALA A 1 644 ? -0.073 -3.133 26.328 1.00 88.81 644 ALA A O 1
ATOM 5167 N N . VAL A 1 645 ? 0.345 -1.090 25.481 1.00 92.81 645 VAL A N 1
ATOM 5168 C CA . VAL A 1 645 ? -0.413 -0.346 26.497 1.00 92.81 645 VAL A CA 1
ATOM 5169 C C . VAL A 1 645 ? -1.874 -0.778 26.472 1.00 92.81 645 VAL A C 1
ATOM 5171 O O . VAL A 1 645 ? -2.396 -1.190 27.502 1.00 92.81 645 VAL A O 1
ATOM 5174 N N . LEU A 1 646 ? -2.482 -0.818 25.284 1.00 94.94 646 LEU A N 1
ATOM 5175 C CA . LEU A 1 646 ? -3.865 -1.246 25.107 1.00 94.94 646 LEU A CA 1
ATOM 5176 C C . LEU A 1 646 ? -4.121 -2.669 25.633 1.00 94.94 646 LEU A C 1
ATOM 5178 O O . LEU A 1 646 ? -5.127 -2.906 26.288 1.00 94.94 646 LEU A O 1
ATOM 5182 N N . HIS A 1 647 ? -3.204 -3.612 25.402 1.00 92.62 647 HIS A N 1
ATOM 5183 C CA . HIS A 1 647 ? -3.303 -4.974 25.939 1.00 92.62 647 HIS A CA 1
ATOM 5184 C C . HIS A 1 647 ? -3.350 -5.004 27.465 1.00 92.62 647 HIS A C 1
ATOM 5186 O O . HIS A 1 647 ? -4.217 -5.663 28.033 1.00 92.62 647 HIS A O 1
ATOM 5192 N N . TYR A 1 648 ? -2.457 -4.276 28.135 1.00 92.12 648 TYR A N 1
ATOM 5193 C CA . TYR A 1 648 ? -2.459 -4.231 29.596 1.00 92.12 648 TYR A CA 1
ATOM 5194 C C . TYR A 1 648 ? -3.672 -3.478 30.151 1.00 92.12 648 TYR A C 1
ATOM 5196 O O . TYR A 1 648 ? -4.224 -3.900 31.165 1.00 92.12 648 TYR A O 1
ATOM 5204 N N . THR A 1 649 ? -4.132 -2.425 29.468 1.00 94.62 649 THR A N 1
ATOM 5205 C CA . THR A 1 649 ? -5.382 -1.739 29.814 1.00 94.62 649 THR A CA 1
ATOM 5206 C C . THR A 1 649 ? -6.569 -2.696 29.724 1.00 94.62 649 THR A C 1
ATOM 5208 O O . THR A 1 649 ? -7.281 -2.851 30.707 1.00 94.62 649 THR A O 1
ATOM 5211 N N . LEU A 1 650 ? -6.768 -3.396 28.603 1.00 94.19 650 LEU A N 1
ATOM 5212 C CA . LEU A 1 650 ? -7.904 -4.314 28.431 1.00 94.19 650 LEU A CA 1
ATOM 5213 C C . LEU A 1 650 ? -7.852 -5.489 29.413 1.00 94.19 650 LEU A C 1
ATOM 5215 O O . LEU A 1 650 ? -8.867 -5.833 30.013 1.00 94.19 650 LEU A O 1
ATOM 5219 N N . LYS A 1 651 ? -6.658 -6.045 29.649 1.00 91.50 651 LYS A N 1
ATOM 5220 C CA . LYS A 1 651 ? -6.446 -7.133 30.612 1.00 91.50 651 LYS A CA 1
ATOM 5221 C C . LYS A 1 651 ? -6.791 -6.735 32.051 1.00 91.50 651 LYS A C 1
ATOM 5223 O O . LYS A 1 651 ? -7.191 -7.593 32.829 1.00 91.50 651 LYS A O 1
ATOM 5228 N N . ALA A 1 652 ? -6.622 -5.463 32.413 1.00 91.38 652 ALA A N 1
ATOM 5229 C CA . ALA A 1 652 ? -7.007 -4.949 33.727 1.00 91.38 652 ALA A CA 1
ATOM 5230 C C . ALA A 1 652 ? -8.469 -4.471 33.782 1.00 91.38 652 ALA A C 1
ATOM 5232 O O . ALA A 1 652 ? -9.083 -4.545 34.840 1.00 91.38 652 ALA A O 1
ATOM 5233 N N . LEU A 1 653 ? -9.011 -3.960 32.673 1.00 91.94 653 LEU A N 1
ATOM 5234 C CA . LEU A 1 653 ? -10.335 -3.331 32.616 1.00 91.94 653 LEU A CA 1
ATOM 5235 C C . LEU A 1 653 ? -11.468 -4.346 32.469 1.00 91.94 653 LEU A C 1
ATOM 5237 O O . LEU A 1 653 ? -12.526 -4.175 33.063 1.00 91.94 653 LEU A O 1
ATOM 5241 N N . VAL A 1 654 ? -11.256 -5.389 31.668 1.00 90.06 654 VAL A N 1
ATOM 5242 C CA . VAL A 1 654 ? -12.278 -6.387 31.326 1.00 90.06 654 VAL A CA 1
ATOM 5243 C C . VAL A 1 654 ? -11.683 -7.803 31.323 1.00 90.06 654 VAL A C 1
ATOM 5245 O O . VAL A 1 654 ? -11.715 -8.483 30.297 1.00 90.06 654 VAL A O 1
ATOM 5248 N N . PRO A 1 655 ? -11.118 -8.276 32.453 1.00 85.69 655 PRO A N 1
ATOM 5249 C CA . PRO A 1 655 ? -10.392 -9.550 32.521 1.00 85.69 655 PRO A CA 1
ATOM 5250 C C . PRO A 1 655 ? -11.241 -10.769 32.131 1.00 85.69 655 PRO A C 1
ATOM 5252 O O . PRO A 1 655 ? -10.717 -11.713 31.544 1.00 85.69 655 PRO A O 1
ATOM 5255 N N . ASP A 1 656 ? -12.550 -10.732 32.392 1.00 81.81 656 ASP A N 1
ATOM 5256 C CA . ASP A 1 656 ? -13.472 -11.826 32.058 1.00 81.81 656 ASP A CA 1
ATOM 5257 C C . ASP A 1 656 ? -13.766 -11.923 30.551 1.00 81.81 656 ASP A C 1
ATOM 5259 O O . ASP A 1 656 ? -14.173 -12.971 30.048 1.00 81.81 656 ASP A O 1
ATOM 5263 N N . TYR A 1 657 ? -13.539 -10.834 29.813 1.00 82.94 657 TYR A N 1
ATOM 5264 C CA . TYR A 1 657 ? -13.845 -10.726 28.386 1.00 82.94 657 TYR A CA 1
ATOM 5265 C C . TYR A 1 657 ? -12.588 -10.700 27.512 1.00 82.94 657 TYR A C 1
ATOM 5267 O O . TYR A 1 657 ? -12.610 -11.151 26.364 1.00 82.94 657 TYR A O 1
ATOM 5275 N N . TYR A 1 658 ? -11.474 -10.221 28.062 1.00 87.00 658 TYR A N 1
ATOM 5276 C CA . TYR A 1 658 ? -10.179 -10.164 27.405 1.00 87.00 658 TYR A CA 1
ATOM 5277 C C . TYR A 1 658 ? -9.304 -11.348 27.837 1.00 87.00 658 TYR A C 1
ATOM 5279 O O . TYR A 1 658 ? -8.537 -11.285 28.796 1.00 87.00 658 TYR A O 1
ATOM 5287 N N . THR A 1 659 ? -9.430 -12.458 27.110 1.00 78.69 659 THR A N 1
ATOM 5288 C CA . THR A 1 659 ? -8.770 -13.739 27.434 1.00 78.69 659 THR A CA 1
ATOM 5289 C C . THR A 1 659 ? -7.393 -13.909 26.784 1.00 78.69 659 THR A C 1
ATOM 5291 O O . THR A 1 659 ? -6.731 -14.934 26.965 1.00 78.69 659 THR A O 1
ATOM 5294 N N . GLN A 1 660 ? -6.940 -12.925 26.005 1.00 80.94 660 GLN A N 1
ATOM 5295 C CA . GLN A 1 660 ? -5.668 -12.984 25.297 1.00 80.94 660 GLN A CA 1
ATOM 5296 C C . GLN A 1 660 ? -4.510 -12.752 26.270 1.00 80.94 660 GLN A C 1
ATOM 5298 O O . GLN A 1 660 ? -4.486 -11.767 27.007 1.00 80.94 660 GLN A O 1
ATOM 5303 N N . ASP A 1 661 ? -3.504 -13.629 26.240 1.00 71.75 661 ASP A N 1
ATOM 5304 C CA . ASP A 1 661 ? -2.347 -13.521 27.127 1.00 71.75 661 ASP A CA 1
ATOM 5305 C C . ASP A 1 661 ? -1.047 -13.346 26.342 1.00 71.75 661 ASP A C 1
ATOM 5307 O O . ASP A 1 661 ? -0.674 -14.189 25.527 1.00 71.75 661 ASP A O 1
ATOM 5311 N N . ILE A 1 662 ? -0.336 -12.248 26.610 1.00 70.31 662 ILE A N 1
ATOM 5312 C CA . ILE A 1 662 ? 1.044 -12.034 26.179 1.00 70.31 662 ILE A CA 1
ATOM 5313 C C . ILE A 1 662 ? 1.875 -11.791 27.432 1.00 70.31 662 ILE A C 1
ATOM 5315 O O . ILE A 1 662 ? 1.834 -10.721 28.037 1.00 70.31 662 ILE A O 1
ATOM 5319 N N . SER A 1 663 ? 2.685 -12.780 27.805 1.00 56.50 663 SER A N 1
ATOM 5320 C CA . SER A 1 663 ? 3.745 -12.576 28.785 1.00 56.50 663 SER A CA 1
ATOM 5321 C C . SER A 1 663 ? 5.026 -12.111 28.093 1.00 56.50 663 SER A C 1
ATOM 5323 O O . SER A 1 663 ? 5.424 -12.599 27.028 1.00 56.50 663 SER A O 1
ATOM 5325 N N . TRP A 1 664 ? 5.688 -11.126 28.694 1.00 48.69 664 TRP A N 1
ATOM 5326 C CA . TRP A 1 664 ? 6.980 -10.652 28.215 1.00 48.69 664 TRP A CA 1
ATOM 5327 C C . TRP A 1 664 ? 8.019 -11.785 28.274 1.00 48.69 664 TRP A C 1
ATOM 5329 O O . TRP A 1 664 ? 8.107 -12.499 29.269 1.00 48.69 664 TRP A O 1
ATOM 5339 N N . GLY A 1 665 ? 8.784 -11.978 27.193 1.00 44.50 665 GLY A N 1
ATOM 5340 C CA . GLY A 1 665 ? 9.719 -13.105 27.051 1.00 44.50 665 GLY A CA 1
ATOM 5341 C C . GLY A 1 665 ? 9.075 -14.435 26.632 1.00 44.50 665 GLY A C 1
ATOM 5342 O O . GLY A 1 665 ? 9.769 -15.452 26.540 1.00 44.50 665 GLY A O 1
ATOM 5343 N N . CYS A 1 666 ? 7.768 -14.457 26.342 1.00 45.31 666 CYS A N 1
ATOM 5344 C CA . CYS A 1 666 ? 7.103 -15.652 25.841 1.00 45.31 666 CYS A CA 1
ATOM 5345 C C . CYS A 1 666 ? 7.590 -16.000 24.425 1.00 45.31 666 CYS A C 1
ATOM 5347 O O . CYS A 1 666 ? 7.254 -15.342 23.436 1.00 45.31 666 CYS A O 1
ATOM 5349 N N . LYS A 1 667 ? 8.378 -17.079 24.332 1.00 44.44 667 LYS A N 1
ATOM 5350 C CA . LYS A 1 667 ? 8.932 -17.613 23.077 1.00 44.44 667 LYS A CA 1
ATOM 5351 C C . LYS A 1 667 ? 7.890 -18.322 22.203 1.00 44.44 667 LYS A C 1
ATOM 5353 O O . LYS A 1 667 ? 8.209 -18.686 21.071 1.00 44.44 667 LYS A O 1
ATOM 5358 N N . LYS A 1 668 ? 6.680 -18.587 22.710 1.00 45.16 668 LYS A N 1
ATOM 5359 C CA . LYS A 1 668 ? 5.630 -19.300 21.971 1.00 45.16 668 LYS A CA 1
ATOM 5360 C C . LYS A 1 668 ? 4.265 -19.084 22.630 1.00 45.16 668 LYS A C 1
ATOM 5362 O O . LYS A 1 668 ? 4.040 -19.573 23.732 1.00 45.16 668 LYS A O 1
ATOM 5367 N N . LEU A 1 669 ? 3.355 -18.393 21.949 1.00 50.12 669 LEU A N 1
ATOM 5368 C CA . LEU A 1 669 ? 1.951 -18.353 22.357 1.00 50.12 669 LEU A CA 1
ATOM 5369 C C . LEU A 1 669 ? 1.257 -19.652 21.933 1.00 50.12 669 LEU A C 1
ATOM 5371 O O . LEU A 1 669 ? 1.507 -20.161 20.839 1.00 50.12 669 LEU A O 1
ATOM 5375 N N . LYS A 1 670 ? 0.422 -20.208 22.821 1.00 42.59 670 LYS A N 1
ATOM 5376 C CA . LYS A 1 670 ? -0.375 -21.420 22.554 1.00 42.59 670 LYS A CA 1
ATOM 5377 C C . LYS A 1 670 ? -1.689 -21.117 21.824 1.00 42.59 670 LYS A C 1
ATOM 5379 O O . LYS A 1 670 ? -2.277 -22.032 21.262 1.00 42.59 670 LYS A O 1
ATOM 5384 N N . VAL A 1 671 ? -2.145 -19.862 21.852 1.00 47.28 671 VAL A N 1
ATOM 5385 C CA . VAL A 1 671 ? -3.461 -19.426 21.362 1.00 47.28 671 VAL A CA 1
ATOM 5386 C C . VAL A 1 671 ? -3.323 -18.047 20.704 1.00 47.28 671 VAL A C 1
ATOM 5388 O O . VAL A 1 671 ? -2.567 -17.211 21.197 1.00 47.28 671 VAL A O 1
ATOM 5391 N N . GLY A 1 672 ? -4.036 -17.826 19.594 1.00 46.97 672 GLY A N 1
ATOM 5392 C CA . GLY A 1 672 ? -4.052 -16.573 18.828 1.00 46.97 672 GLY A CA 1
ATOM 5393 C C . GLY A 1 672 ? -3.568 -16.729 17.383 1.00 46.97 672 GLY A C 1
ATOM 5394 O O . GLY A 1 672 ? -2.763 -17.608 17.076 1.00 46.97 672 GLY A O 1
ATOM 5395 N N . ASN A 1 673 ? -4.041 -15.860 16.488 1.00 46.09 673 ASN A N 1
ATOM 5396 C CA . ASN A 1 673 ? -3.582 -15.831 15.100 1.00 46.09 673 ASN A CA 1
ATOM 5397 C C . ASN A 1 673 ? -2.271 -15.043 15.010 1.00 46.09 673 ASN A C 1
ATOM 5399 O O . ASN A 1 673 ? -2.245 -13.837 15.265 1.00 46.09 673 ASN A O 1
ATOM 5403 N N . LYS A 1 674 ? -1.182 -15.723 14.643 1.00 42.88 674 LYS A N 1
ATOM 5404 C CA . LYS A 1 674 ? 0.108 -15.075 14.379 1.00 42.88 674 LYS A CA 1
ATOM 5405 C C . LYS A 1 674 ? -0.050 -14.086 13.219 1.00 42.88 674 LYS A C 1
ATOM 5407 O O . LYS A 1 674 ? -0.531 -14.492 12.162 1.00 42.88 674 LYS A O 1
ATOM 5412 N N . PHE A 1 675 ? 0.336 -12.828 13.445 1.00 40.69 675 PHE A N 1
ATOM 5413 C CA . PHE A 1 675 ? 0.410 -11.806 12.400 1.00 40.69 675 PHE A CA 1
ATOM 5414 C C . PHE A 1 675 ? 1.635 -12.032 11.512 1.00 40.69 675 PHE A C 1
ATOM 5416 O O . PHE A 1 675 ? 2.724 -12.321 12.076 1.00 40.69 675 PHE A O 1
#

Radius of gyration: 35.62 Å; chains: 1; bounding box: 116×68×83 Å